Protein 3ZM6 (pdb70)

InterPro domains:
  IPR000713 Mur ligase, N-terminal catalytic domain [PF01225] (32-72)
  IPR004101 Mur ligase, C-terminal [PF02875] (308-440)
  IPR005863 UDP-N-acetylmuramoyl-tripeptide--D-alanyl-D-alanine ligase [MF_02019] (3-453)
  IPR005863 UDP-N-acetylmuramoyl-tripeptide--D-alanyl-D-alanine ligase [TIGR01143] (31-452)
  IPR013221 Mur ligase, central [PF08245] (105-284)
  IPR035911 MurE/MurF, N-terminal [SSF63418] (3-96)
  IPR036565 Mur-like, catalytic domain superfamily [G3DSA:3.40.1190.10] (81-302)
  IPR036565 Mur-like, catalytic domain superfamil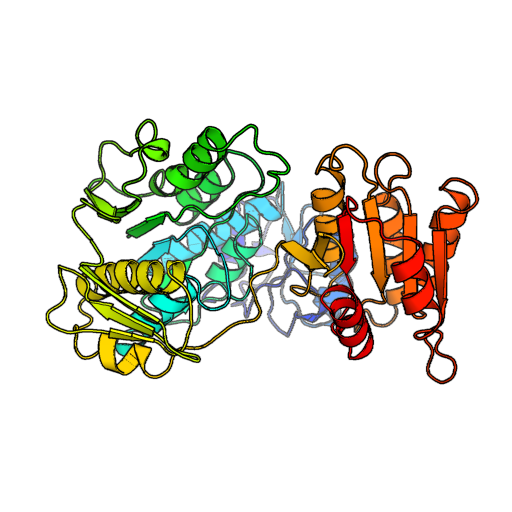y [SSF53623] (101-301)
  IPR036615 Mur ligase, C-terminal domain superfamily [G3DSA:3.90.190.20] (304-457)
  IPR036615 Mur ligase, C-terminal domain superfamily [SSF53244] (306-452)
  IPR051046 MurCDEF Family: Cell Wall and Coenzyme F430 Synthesis [PTHR43024] (2-455)

CATH classification: 3.40.1390.10 (+2 more: 3.40.1190.10, 3.90.190.20)

Foldseek 3Di:
DAAWDVRLLVQLVFPDDQVVDDGDGADFEDCDLVPAAARYEHQFDPFLHTSVVCVVSNVVRHYQEYEDCDDDPPHHYGHHVHRLVSLLSVLLVLCVVLVAAEEEEEDAFWFCFLLQLLQLLLVLPFQEFEQDFPLAFSRSQSNRSRPRPPRGRYYYGYHYDLEQCRLLSVLLSNQHLEYEYDDYDCVDPQHDDDPLSVLLRRLSNCVSYDFAGEYEDEPPCSNVVRHDDRYHYFYEYVPGPWYWPDKDFDDQWIWTDIPPAPDIAIARHGDPVVVVSLRVSVVVSVVVVRDSVSSRVSRVDGGTDHTNFDWDAFPLQEIEGEDAPDQDLRVVLVVLQRLQSTAADVPEAEEEEEEFRDDPPPCRLVSLLSSLVSDDLVRHQAYEYEEDSNVVNLVVCCVVHDPPRYYYFYDDPPDGVLVVVLVVCVVRDHNRYYYYYGHHDDPSSVVSVVNRND

Nearest PDB structures (foldseek):
  3zm6-assembly1_A  TM=1.002E+00  e=3.110E-99  Streptococcus pneumoniae R6
  4qf5-assembly2_B  TM=6.501E-01  e=3.195E-35  Acinetobacter baumannii AB307-0294
  4qdi-assembly1_A  TM=6.405E-01  e=1.868E-35  Acinetobacter baumannii AB307-0294
  4ziy-assembly1_A  TM=6.492E-01  e=1.842E-33  Acinetobacter baumannii AB5075
  1gg4-assembly2_B  TM=6.202E-01  e=3.855E-32  Escherichia coli

Structure (mmCIF, N/CA/C/O backbone):
data_3ZM6
#
_entry.id   3ZM6
#
_cell.length_a   116.156
_cell.length_b   116.156
_cell.length_c   160.294
_cell.angle_alpha   90.00
_cell.angle_beta   90.00
_cell.angle_gamma   120.00
#
_symmetry.space_group_name_H-M   'P 61 2 2'
#
loop_
_entity.id
_entity.type
_entity.pdbx_description
1 polymer 'UDP-N-ACETYLMURAMOYL-TRIPEPTIDE--D-ALANYL-D-ALANINE LIGASE'
2 non-polymer N-(6-(4-(2h-tetrazol-5-yl)benzyl)-3-cyano-4,5,6,7-tetrahydrothieno[2,3-c]pyridin-2-yl)-2,4-dichloro-5-(morpholinosulfonyl)benzamide
3 water water
#
loop_
_atom_site.group_PDB
_atom_site.id
_atom_site.type_symbol
_atom_site.label_atom_id
_atom_site.label_alt_id
_atom_site.label_comp_id
_atom_site.label_asym_id
_atom_site.label_entity_id
_atom_site.label_seq_id
_atom_site.pdbx_PDB_ins_code
_atom_site.Cartn_x
_atom_site.Cartn_y
_atom_site.Cartn_z
_atom_site.occupancy
_atom_site.B_iso_or_equiv
_atom_site.auth_seq_id
_atom_site.auth_comp_id
_atom_site.auth_asym_id
_atom_site.auth_atom_id
_atom_site.pdbx_PDB_model_num
ATOM 1 N N . MET A 1 1 ? 15.438 25.523 11.819 1.00 28.15 1 MET A N 1
ATOM 2 C CA . MET A 1 1 ? 14.925 25.797 10.456 1.00 28.61 1 MET A CA 1
ATOM 3 C C . MET A 1 1 ? 14.096 24.602 10.024 1.00 30.08 1 MET A C 1
ATOM 4 O O . MET A 1 1 ? 14.619 23.626 9.503 1.00 32.74 1 MET A O 1
ATOM 9 N N . LYS A 1 2 ? 12.796 24.690 10.244 1.00 31.26 2 LYS A N 1
ATOM 10 C CA . LYS A 1 2 ? 11.919 23.594 9.970 1.00 32.61 2 LYS A CA 1
ATOM 11 C C . LYS A 1 2 ? 11.610 23.584 8.470 1.00 30.56 2 LYS A C 1
ATOM 12 O O . LYS A 1 2 ? 10.631 24.188 8.027 1.00 31.60 2 LYS A O 1
ATOM 18 N N . LEU A 1 3 ? 12.440 22.892 7.699 1.00 28.21 3 LEU A N 1
ATOM 19 C CA . LEU A 1 3 ? 12.296 22.818 6.249 1.00 27.36 3 LEU A CA 1
ATOM 20 C C . LEU A 1 3 ? 12.880 21.513 5.661 1.00 27.90 3 LEU A C 1
ATOM 21 O O . LEU A 1 3 ? 13.952 21.063 6.080 1.00 27.17 3 LEU A O 1
ATOM 26 N N . THR A 1 4 ? 12.197 20.952 4.664 1.00 28.21 4 THR A N 1
ATOM 27 C CA . THR A 1 4 ? 12.683 19.778 3.960 1.00 29.47 4 THR A CA 1
ATOM 28 C C . THR A 1 4 ? 12.922 20.143 2.502 1.00 29.27 4 THR A C 1
ATOM 29 O O . THR A 1 4 ? 12.460 21.193 2.018 1.00 27.53 4 THR A O 1
ATOM 33 N N . ILE A 1 5 ? 13.661 19.284 1.797 1.00 29.98 5 ILE A N 1
ATOM 34 C CA . ILE A 1 5 ? 14.006 19.534 0.391 1.00 29.78 5 ILE A CA 1
ATOM 35 C C . ILE A 1 5 ? 12.775 19.774 -0.511 1.00 30.15 5 ILE A C 1
ATOM 36 O O . ILE A 1 5 ? 12.683 20.808 -1.196 1.00 29.92 5 ILE A O 1
ATOM 41 N N . HIS A 1 6 ? 11.837 18.839 -0.502 1.00 32.13 6 HIS A N 1
ATOM 42 C CA . HIS A 1 6 ? 10.664 18.933 -1.372 1.00 33.26 6 HIS A CA 1
ATOM 43 C C . HIS A 1 6 ? 9.886 20.164 -1.032 1.00 31.77 6 HIS A C 1
ATOM 44 O O . HIS A 1 6 ? 9.293 20.797 -1.921 1.00 32.38 6 HIS A O 1
ATOM 51 N N . GLU A 1 7 ? 9.875 20.514 0.256 1.00 30.59 7 GLU A N 1
ATOM 52 C CA . GLU A 1 7 ? 9.110 21.687 0.734 1.00 30.11 7 GLU A CA 1
ATOM 53 C C . GLU A 1 7 ? 9.684 22.980 0.123 1.00 28.20 7 GLU A C 1
ATOM 54 O O . GLU A 1 7 ? 8.952 23.805 -0.433 1.00 28.16 7 GLU A O 1
ATOM 60 N N . ILE A 1 8 ? 11.002 23.129 0.167 1.00 28.17 8 ILE A N 1
ATOM 61 C CA . ILE A 1 8 ? 11.640 24.294 -0.448 1.00 27.39 8 ILE A CA 1
ATOM 62 C C . ILE A 1 8 ? 11.351 24.336 -1.947 1.00 29.35 8 ILE A C 1
ATOM 63 O O . ILE A 1 8 ? 11.060 25.408 -2.503 1.00 29.89 8 ILE A O 1
ATOM 68 N N . ALA A 1 9 ? 11.426 23.174 -2.599 1.00 30.24 9 ALA A N 1
ATOM 69 C CA . ALA A 1 9 ? 11.288 23.105 -4.041 1.00 31.45 9 ALA A CA 1
ATOM 70 C C . ALA A 1 9 ? 9.890 23.586 -4.445 1.00 33.57 9 ALA A C 1
ATOM 71 O O . ALA A 1 9 ? 9.746 24.374 -5.393 1.00 32.11 9 ALA A O 1
ATOM 73 N N . GLN A 1 10 ? 8.879 23.072 -3.728 1.00 34.70 10 GLN A N 1
ATOM 74 C CA . GLN A 1 10 ? 7.490 23.506 -3.822 1.00 37.41 10 GLN A CA 1
ATOM 75 C C . GLN A 1 10 ? 7.440 25.016 -3.746 1.00 34.11 10 GLN A C 1
ATOM 76 O O . GLN A 1 10 ? 6.937 25.692 -4.648 1.00 32.59 10 GLN A O 1
ATOM 82 N N . VAL A 1 11 ? 7.952 25.523 -2.621 1.00 31.45 11 VAL A N 1
ATOM 83 C CA . VAL A 1 11 ? 7.894 26.941 -2.292 1.00 29.95 11 VAL A CA 1
ATOM 84 C C . VAL A 1 11 ? 8.576 27.820 -3.340 1.00 29.96 11 VAL A C 1
ATOM 85 O O . VAL A 1 11 ? 8.040 28.881 -3.702 1.00 29.54 11 VAL A O 1
ATOM 89 N N . VAL A 1 12 ? 9.733 27.382 -3.849 1.00 28.53 12 VAL A N 1
ATOM 90 C CA . VAL A 1 12 ? 10.523 28.250 -4.744 1.00 28.86 12 VAL A CA 1
ATOM 91 C C . VAL A 1 12 ? 10.247 27.993 -6.247 1.00 32.44 12 VAL A C 1
ATOM 92 O O . VAL A 1 12 ? 10.844 28.650 -7.113 1.00 34.81 12 VAL A O 1
ATOM 96 N N . GLY A 1 13 ? 9.327 27.068 -6.548 1.00 34.30 13 GLY A N 1
ATOM 97 C CA . GLY A 1 13 ? 8.923 26.758 -7.924 1.00 36.14 13 GLY A CA 1
ATOM 98 C C . GLY A 1 13 ? 10.009 26.007 -8.671 1.00 36.64 13 GLY A C 1
ATOM 99 O O . GLY A 1 13 ? 10.343 26.353 -9.812 1.00 37.05 13 GLY A O 1
ATOM 100 N N . ALA A 1 14 ? 10.592 25.006 -8.014 1.00 35.69 14 ALA A N 1
ATOM 101 C CA . ALA A 1 14 ? 11.680 24.230 -8.595 1.00 36.30 14 ALA A CA 1
ATOM 102 C C . ALA A 1 14 ? 11.340 23.857 -10.050 1.00 38.94 14 ALA A C 1
ATOM 103 O O . ALA A 1 14 ? 10.201 23.490 -10.343 1.00 39.66 14 ALA A O 1
ATOM 105 N N . LYS A 1 15 ? 12.315 23.970 -10.960 1.00 38.86 15 LYS A N 1
ATOM 106 C CA . LYS A 1 15 ? 12.076 23.702 -12.398 1.00 40.93 15 LYS A CA 1
ATOM 107 C C . LYS A 1 15 ? 12.554 22.309 -12.792 1.00 41.25 15 LYS A C 1
ATOM 108 O O . LYS A 1 15 ? 12.245 21.817 -13.886 1.00 41.46 15 LYS A O 1
ATOM 114 N N . ASN A 1 16 ? 13.315 21.689 -11.891 1.00 38.88 16 ASN A N 1
ATOM 115 C CA . ASN A 1 16 ? 13.713 20.291 -12.012 1.00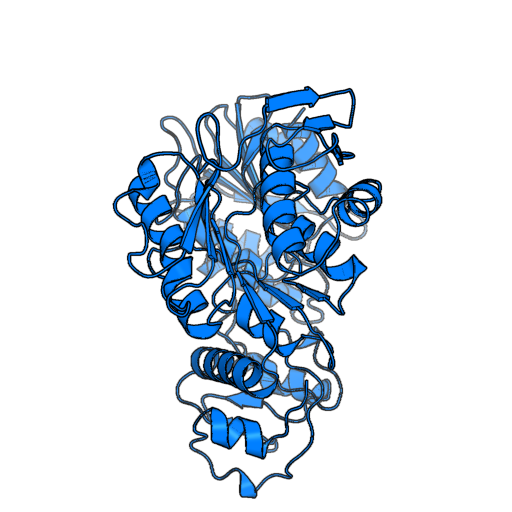 40.00 16 ASN A CA 1
ATOM 116 C C . ASN A 1 16 ? 12.723 19.384 -11.273 1.00 40.37 16 ASN A C 1
ATOM 117 O O . ASN A 1 16 ? 11.900 19.862 -10.498 1.00 39.51 16 ASN A O 1
ATOM 122 N N . ASP A 1 17 ? 12.803 18.085 -11.534 1.00 42.84 17 ASP A N 1
ATOM 123 C CA . ASP A 1 17 ? 11.974 17.077 -10.858 1.00 43.98 17 ASP A CA 1
ATOM 124 C C . ASP A 1 17 ? 12.613 16.720 -9.509 1.00 42.38 17 ASP A C 1
ATOM 125 O O . ASP A 1 17 ? 13.592 15.965 -9.439 1.00 42.14 17 ASP A O 1
ATOM 130 N N . ILE A 1 18 ? 12.060 17.269 -8.436 1.00 39.96 18 ILE A N 1
ATOM 131 C CA . ILE A 1 18 ? 12.665 17.080 -7.131 1.00 39.37 18 ILE A CA 1
ATOM 132 C C . ILE A 1 18 ? 12.463 15.680 -6.553 1.00 41.40 18 ILE A C 1
ATOM 133 O O . ILE A 1 18 ? 13.182 15.278 -5.623 1.00 41.61 18 ILE A O 1
ATOM 138 N N . SER A 1 19 ? 11.499 14.940 -7.086 1.00 43.42 19 SER A N 1
ATOM 139 C CA . SER A 1 19 ? 11.187 13.638 -6.513 1.00 46.35 19 SER A CA 1
ATOM 140 C C . SER A 1 19 ? 12.335 12.648 -6.715 1.00 48.96 19 SER A C 1
ATOM 141 O O . SER A 1 19 ? 12.400 11.624 -6.044 1.00 50.24 19 SER A O 1
ATOM 144 N N . ILE A 1 20 ? 13.250 12.981 -7.627 1.00 50.42 20 ILE A N 1
ATOM 145 C CA . ILE A 1 20 ? 14.526 12.261 -7.799 1.00 52.11 20 ILE A CA 1
ATOM 146 C C . ILE A 1 20 ? 15.293 12.173 -6.466 1.00 51.36 20 ILE A C 1
ATOM 147 O O . ILE A 1 20 ? 15.977 11.180 -6.203 1.00 54.35 20 ILE A O 1
ATOM 152 N N . PHE A 1 21 ? 15.144 13.192 -5.620 1.00 46.27 21 PHE A N 1
ATOM 153 C CA . PHE A 1 21 ? 15.917 13.289 -4.378 1.00 45.71 21 PHE A CA 1
ATOM 154 C C . PHE A 1 21 ? 15.082 13.032 -3.126 1.00 45.14 21 PHE A C 1
ATOM 155 O O . PHE A 1 21 ? 13.877 13.280 -3.117 1.00 45.07 21 PHE A O 1
ATOM 163 N N . GLU A 1 22 ? 15.730 12.529 -2.077 1.00 46.52 22 GLU A N 1
ATOM 164 C CA . GLU A 1 22 ? 15.074 12.303 -0.787 1.00 48.66 22 GLU A CA 1
ATOM 165 C C . GLU A 1 22 ? 14.598 13.620 -0.176 1.00 46.41 22 GLU A C 1
ATOM 166 O O . GLU A 1 22 ? 15.240 14.660 -0.349 1.00 44.10 22 GLU A O 1
ATOM 172 N N . ASP A 1 23 ? 13.489 13.568 0.555 1.00 45.46 23 ASP A N 1
ATOM 173 C CA . ASP A 1 23 ? 12.900 14.757 1.148 1.00 44.53 23 ASP A CA 1
ATOM 174 C C . ASP A 1 23 ? 13.492 15.074 2.535 1.00 44.38 23 ASP A C 1
ATOM 175 O O . ASP A 1 23 ? 12.793 15.118 3.537 1.00 46.64 23 ASP A O 1
ATOM 180 N N . THR A 1 24 ? 14.792 15.304 2.572 1.00 43.75 24 THR A N 1
ATOM 181 C CA . THR A 1 24 ? 15.532 15.444 3.809 1.00 45.31 24 THR A CA 1
ATOM 182 C C . THR A 1 24 ? 15.184 16.725 4.551 1.00 42.67 24 THR A C 1
ATOM 183 O O . THR A 1 24 ? 15.099 17.793 3.947 1.00 40.67 24 THR A O 1
ATOM 187 N N . GLN A 1 25 ? 14.994 16.591 5.862 1.00 43.03 25 GLN A N 1
ATOM 188 C CA . GLN A 1 25 ? 14.838 17.712 6.779 1.00 41.19 25 GLN A CA 1
ATOM 189 C C . GLN A 1 25 ? 16.188 18.414 6.849 1.00 39.75 25 GLN A C 1
ATOM 190 O O . GLN A 1 25 ? 17.215 17.781 7.117 1.00 39.88 25 GLN A O 1
ATOM 196 N N . LEU A 1 26 ? 16.175 19.713 6.591 1.00 34.62 26 LEU A N 1
ATOM 197 C CA . LEU A 1 26 ? 17.411 20.491 6.452 1.00 32.97 26 LEU A CA 1
ATOM 198 C C . LEU A 1 26 ? 17.852 21.101 7.757 1.00 32.61 26 LEU A C 1
ATOM 199 O O . LEU A 1 26 ? 17.051 21.220 8.694 1.00 34.00 26 LEU A O 1
ATOM 204 N N . GLU A 1 27 ? 19.124 21.486 7.814 1.00 30.61 27 GLU A N 1
ATOM 205 C CA . GLU A 1 27 ? 19.733 21.953 9.053 1.00 32.51 27 GLU A CA 1
ATOM 206 C C . GLU A 1 27 ? 19.755 23.503 9.072 1.00 30.56 27 GLU A C 1
ATOM 207 O O . GLU A 1 27 ? 18.924 24.130 9.730 1.00 30.70 27 GLU A O 1
ATOM 213 N N . LYS A 1 28 ? 20.681 24.127 8.347 1.00 27.92 28 LYS A N 1
ATOM 214 C CA . LYS A 1 28 ? 20.644 25.567 8.221 1.00 26.72 28 LYS A CA 1
ATOM 215 C C . LYS A 1 28 ? 20.972 25.956 6.801 1.00 25.95 28 LYS A C 1
ATOM 216 O O . LYS A 1 28 ? 21.328 25.085 5.967 1.00 26.32 28 LYS A O 1
ATOM 222 N N . ALA A 1 29 ? 20.752 27.235 6.474 1.00 23.83 29 ALA A N 1
ATOM 223 C CA . ALA A 1 29 ? 21.019 27.697 5.116 1.00 21.56 29 ALA A CA 1
ATOM 224 C C . ALA A 1 29 ? 22.191 28.693 5.108 1.00 20.90 29 ALA A C 1
ATOM 225 O O . ALA A 1 29 ? 22.229 29.604 5.932 1.00 20.60 29 ALA A O 1
ATOM 227 N N . GLU A 1 30 ? 23.122 28.551 4.159 1.00 21.14 30 GLU A N 1
ATOM 228 C CA . GLU A 1 30 ? 24.334 29.383 4.168 1.00 20.03 30 GLU A CA 1
ATOM 229 C C . GLU A 1 30 ? 24.708 29.781 2.749 1.00 20.50 30 GLU A C 1
ATOM 230 O O . GLU A 1 30 ? 24.551 28.947 1.825 1.00 20.31 30 GLU A O 1
ATOM 236 N N . PHE A 1 31 ? 25.184 31.033 2.572 1.00 18.79 31 PHE A N 1
ATOM 237 C CA . PHE A 1 31 ? 25.706 31.459 1.254 1.00 18.83 31 PHE A CA 1
ATOM 238 C C . PHE A 1 31 ? 27.235 31.476 1.207 1.00 18.77 31 PHE A C 1
ATOM 239 O O . PHE A 1 31 ? 27.818 31.639 0.116 1.00 18.57 31 PHE A O 1
ATOM 247 N N . ASP A 1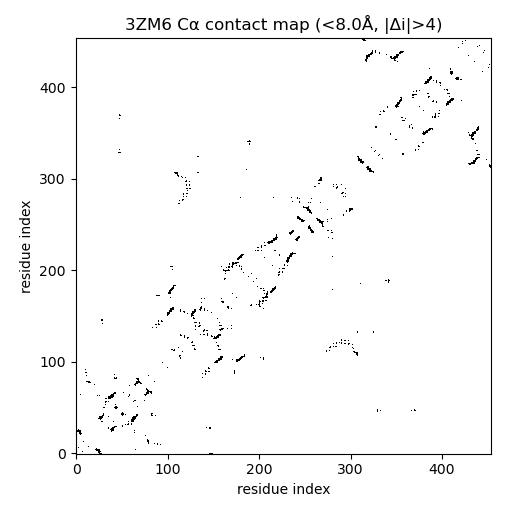 32 ? 27.839 31.342 2.388 1.00 18.32 32 ASP A N 1
ATOM 248 C CA . ASP A 1 32 ? 29.276 31.282 2.648 1.00 19.95 32 ASP A CA 1
ATOM 249 C C . ASP A 1 32 ? 29.611 29.809 2.906 1.00 21.32 32 ASP A C 1
ATOM 250 O O . ASP A 1 32 ? 29.188 29.230 3.938 1.00 19.87 32 ASP A O 1
ATOM 255 N N . SER A 1 33 ? 30.328 29.173 1.977 1.00 21.67 33 SER A N 1
ATOM 256 C CA . SER A 1 33 ? 30.501 27.735 2.094 1.00 22.97 33 SER A CA 1
ATOM 257 C C . SER A 1 33 ? 31.299 27.351 3.353 1.00 24.03 33 SER A C 1
ATOM 258 O O . SER A 1 33 ? 31.210 26.225 3.818 1.00 24.57 33 SER A O 1
ATOM 261 N N . ARG A 1 34 ? 32.092 28.267 3.890 1.00 24.07 34 ARG A N 1
ATOM 262 C CA . ARG A 1 34 ? 32.836 27.959 5.107 1.00 26.51 34 ARG A CA 1
ATOM 263 C C . ARG A 1 34 ? 31.898 27.620 6.253 1.00 26.32 34 ARG A C 1
ATOM 264 O O . ARG A 1 34 ? 32.310 27.003 7.230 1.00 27.22 34 ARG A O 1
ATOM 272 N N . LEU A 1 35 ? 30.648 28.067 6.153 1.00 25.84 35 LEU A N 1
ATOM 273 C CA . LEU A 1 35 ? 29.669 27.875 7.244 1.00 25.77 35 LEU A CA 1
ATOM 274 C C . LEU A 1 35 ? 28.785 26.640 7.053 1.00 25.50 35 LEU A C 1
ATOM 275 O O . LEU A 1 35 ? 28.059 26.239 7.958 1.00 24.88 35 LEU A O 1
ATOM 280 N N . ILE A 1 36 ? 28.847 26.039 5.874 1.00 24.07 36 ILE A N 1
ATOM 281 C CA . ILE A 1 36 ? 28.100 24.807 5.619 1.00 24.57 36 ILE A CA 1
ATOM 282 C C . ILE A 1 36 ? 28.529 23.692 6.550 1.00 25.73 36 ILE A C 1
ATOM 283 O O . ILE A 1 36 ? 29.725 23.492 6.787 1.00 26.92 36 ILE A O 1
ATOM 288 N N . GLY A 1 37 ? 27.540 23.014 7.113 1.00 25.54 37 GLY A N 1
ATOM 289 C CA . GLY A 1 37 ? 27.740 21.804 7.916 1.00 28.75 37 GLY A CA 1
ATOM 290 C C . GLY A 1 37 ? 26.850 20.714 7.330 1.00 29.55 37 GLY A C 1
ATOM 291 O O . GLY A 1 37 ? 26.040 21.000 6.427 1.00 28.61 37 GLY A O 1
ATOM 292 N N . THR A 1 38 ? 26.986 19.476 7.816 1.00 31.25 38 THR A N 1
ATOM 293 C CA . THR A 1 38 ? 26.099 18.353 7.425 1.00 32.61 38 THR A CA 1
ATOM 294 C C . THR A 1 38 ? 24.606 18.705 7.414 1.00 31.69 38 THR A C 1
ATOM 295 O O . THR A 1 38 ? 24.098 19.265 8.402 1.00 29.76 38 THR A O 1
ATOM 299 N N . GLY A 1 39 ? 23.905 18.336 6.337 1.00 30.61 39 GLY A N 1
ATOM 300 C CA . GLY A 1 39 ? 22.469 18.609 6.240 1.00 30.30 39 GLY A CA 1
ATOM 301 C C . GLY A 1 39 ? 22.047 20.033 5.862 1.00 29.70 39 GLY A C 1
ATOM 302 O O . GLY A 1 39 ? 20.845 20.352 5.887 1.00 29.28 39 GLY A O 1
ATOM 303 N N . ASP A 1 40 ? 23.000 20.892 5.480 1.00 28.30 40 ASP A N 1
ATOM 304 C CA . ASP A 1 40 ? 22.662 22.264 5.117 1.00 25.60 40 ASP A CA 1
ATOM 305 C C . ASP A 1 40 ? 22.097 22.487 3.703 1.00 24.74 40 ASP A C 1
ATOM 306 O O . ASP A 1 40 ? 22.222 21.645 2.788 1.00 25.32 40 ASP A O 1
ATOM 311 N N . LEU A 1 41 ? 21.416 23.627 3.576 1.00 24.26 41 LEU A N 1
ATOM 312 C CA . LEU A 1 41 ? 21.053 24.218 2.302 1.00 23.21 41 LEU A CA 1
ATOM 313 C C . LEU A 1 41 ? 22.130 25.234 1.915 1.00 22.38 41 LEU A C 1
ATOM 314 O O . LEU A 1 41 ? 22.401 26.196 2.666 1.00 21.19 41 LEU A O 1
ATOM 319 N N . PHE A 1 42 ? 22.749 25.017 0.755 1.00 21.96 42 PHE A N 1
ATOM 320 C CA . PHE A 1 42 ? 23.636 26.017 0.177 1.00 21.15 42 PHE A CA 1
ATOM 321 C C . PHE A 1 42 ? 22.867 26.971 -0.712 1.00 20.54 42 PHE A C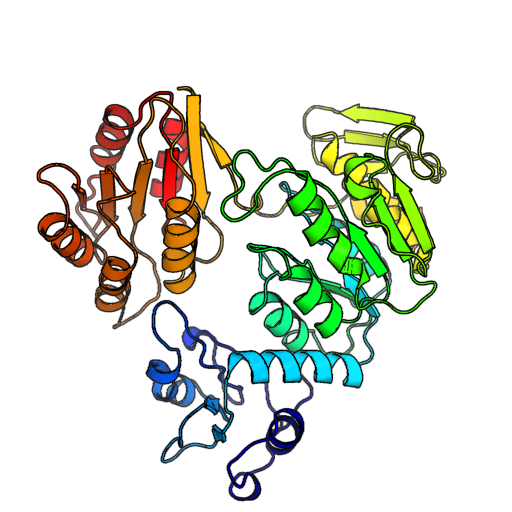 1
ATOM 322 O O . PHE A 1 42 ? 22.018 26.575 -1.483 1.00 20.72 42 PHE A O 1
ATOM 330 N N . VAL A 1 43 ? 23.203 28.238 -0.597 1.00 19.54 43 VAL A N 1
ATOM 331 C CA . VAL A 1 43 ? 22.528 29.304 -1.301 1.00 19.59 43 VAL A CA 1
ATOM 332 C C . VAL A 1 43 ? 23.589 30.109 -2.070 1.00 18.97 43 VAL A C 1
ATOM 333 O O . VAL A 1 43 ? 24.221 31.002 -1.505 1.00 17.42 43 VAL A O 1
ATOM 337 N N . PRO A 1 44 ? 23.806 29.754 -3.352 1.00 20.34 44 PRO A N 1
ATOM 338 C CA . PRO A 1 44 ? 24.864 30.397 -4.076 1.00 20.78 44 PRO A CA 1
ATOM 339 C C . PRO A 1 44 ? 24.420 31.747 -4.632 1.00 21.56 44 PRO A C 1
ATOM 340 O O . PRO A 1 44 ? 23.555 31.777 -5.503 1.00 21.50 44 PRO A O 1
ATOM 344 N N . LEU A 1 45 ? 25.023 32.844 -4.136 1.00 21.14 45 LEU A N 1
ATOM 345 C CA . LEU A 1 45 ? 24.587 34.179 -4.482 1.00 22.77 45 LEU A CA 1
ATOM 346 C C . LEU A 1 45 ? 25.636 34.897 -5.334 1.00 24.41 45 LEU A C 1
ATOM 347 O O . LEU A 1 45 ? 26.773 34.412 -5.455 1.00 24.29 45 LEU A O 1
ATOM 352 N N . LYS A 1 46 ? 25.270 36.033 -5.933 1.00 25.51 46 LYS A N 1
ATOM 353 C CA . LYS A 1 46 ? 26.275 36.798 -6.700 1.00 27.91 46 LYS A CA 1
ATOM 354 C C . LYS A 1 46 ? 27.111 37.608 -5.721 1.00 27.07 46 LYS A C 1
ATOM 355 O O . LYS A 1 46 ? 26.731 38.704 -5.373 1.00 27.73 46 LYS A O 1
ATOM 361 N N . GLY A 1 47 ? 28.236 37.073 -5.266 1.00 26.26 47 GLY A N 1
ATOM 362 C CA . GLY A 1 47 ? 29.091 37.815 -4.309 1.00 26.10 47 GLY A CA 1
ATOM 363 C C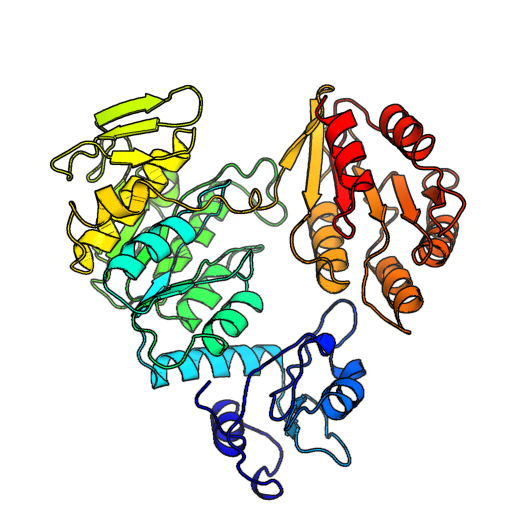 . GLY A 1 47 ? 30.292 38.384 -5.047 1.00 27.46 47 GLY A C 1
ATOM 364 O O . GLY A 1 47 ? 30.199 38.756 -6.205 1.00 29.68 47 GLY A O 1
ATOM 365 N N . ALA A 1 48 ? 31.445 38.458 -4.392 1.00 27.94 48 ALA A N 1
ATOM 366 C C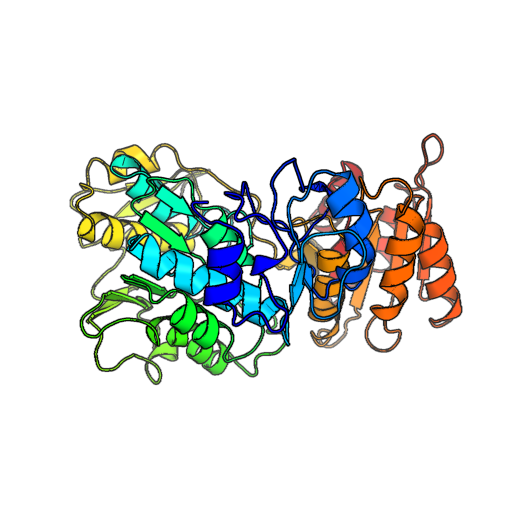A . ALA A 1 48 ? 32.680 38.803 -5.130 1.00 28.65 48 ALA A CA 1
ATOM 367 C C . ALA A 1 48 ? 32.929 37.783 -6.261 1.00 30.06 48 ALA A C 1
ATOM 368 O O . ALA A 1 48 ? 33.357 38.159 -7.351 1.00 31.69 48 ALA A O 1
ATOM 370 N N . ARG A 1 49 ? 32.683 36.498 -5.987 1.00 28.90 49 ARG A N 1
ATOM 371 C CA . ARG A 1 49 ? 32.465 35.500 -7.027 1.00 30.21 49 ARG A CA 1
ATOM 372 C C . ARG A 1 49 ? 31.027 35.003 -6.946 1.00 28.91 49 ARG A C 1
ATOM 373 O O . ARG A 1 49 ? 30.389 35.020 -5.895 1.00 26.95 49 ARG A O 1
ATOM 381 N N . ASP A 1 50 ? 30.525 34.520 -8.060 1.00 31.19 50 ASP A N 1
ATOM 382 C CA . ASP A 1 50 ? 29.233 33.845 -8.036 1.00 31.70 50 ASP A CA 1
ATOM 383 C C . ASP A 1 50 ? 29.308 32.591 -7.166 1.00 29.37 50 ASP A C 1
ATOM 384 O O . ASP A 1 50 ? 30.170 31.745 -7.406 1.00 29.95 50 ASP A O 1
ATOM 389 N N . GLY A 1 51 ? 28.409 32.450 -6.172 1.00 25.70 51 GLY A N 1
ATOM 390 C CA . GLY A 1 51 ? 28.464 31.280 -5.284 1.00 24.91 51 GLY A CA 1
ATOM 391 C C . GLY A 1 51 ? 28.364 29.916 -6.001 1.00 26.31 51 GLY A C 1
ATOM 392 O O . GLY A 1 51 ? 28.688 28.861 -5.419 1.00 23.72 51 GLY A O 1
ATOM 393 N N . HIS A 1 52 ? 27.898 29.929 -7.255 1.00 26.20 52 HIS A N 1
ATOM 394 C CA . HIS A 1 52 ? 27.862 28.704 -8.034 1.00 28.98 52 HIS A CA 1
ATOM 395 C C . HIS A 1 52 ? 29.253 28.106 -8.115 1.00 29.64 52 HIS A C 1
ATOM 396 O O . HIS A 1 52 ? 29.387 26.900 -8.143 1.00 29.13 52 HIS A O 1
ATOM 403 N N . ASP A 1 53 ? 30.296 28.936 -8.069 1.00 30.05 53 ASP A N 1
ATOM 404 C CA . ASP A 1 53 ? 31.657 28.399 -8.113 1.00 33.41 53 ASP A CA 1
ATOM 405 C C . ASP A 1 53 ? 31.958 27.544 -6.880 1.00 33.59 53 ASP A C 1
ATOM 406 O O . ASP A 1 53 ? 32.913 26.778 -6.899 1.00 36.52 53 ASP A O 1
ATOM 411 N N . PHE A 1 54 ? 31.173 27.671 -5.811 1.00 30.69 54 PHE A N 1
ATOM 412 C CA . PHE A 1 54 ? 31.555 27.032 -4.534 1.00 30.68 54 PHE A CA 1
ATOM 413 C C . PHE A 1 54 ? 30.618 25.910 -4.129 1.00 30.09 54 PHE A C 1
ATOM 414 O O . PHE A 1 54 ? 30.652 25.406 -2.982 1.00 28.94 54 PHE A O 1
ATOM 422 N N . ILE A 1 55 ? 29.783 25.503 -5.084 1.00 30.68 55 ILE A N 1
ATOM 423 C CA . ILE A 1 55 ? 28.855 24.403 -4.853 1.00 30.64 55 ILE A CA 1
ATOM 424 C C . ILE A 1 55 ? 29.545 23.082 -4.455 1.00 32.01 55 ILE A C 1
ATOM 425 O O . ILE A 1 55 ? 29.146 22.434 -3.496 1.00 31.37 55 ILE A O 1
ATOM 430 N N . GLU A 1 56 ? 30.599 22.696 -5.164 1.00 33.46 56 GLU A N 1
ATOM 431 C CA . GLU A 1 56 ? 31.324 21.490 -4.796 1.00 33.99 56 GLU A CA 1
ATOM 432 C C . GLU A 1 56 ? 31.911 21.583 -3.379 1.00 32.66 56 GLU A C 1
ATOM 433 O O . GLU A 1 56 ? 31.814 20.645 -2.585 1.00 32.90 56 GLU A O 1
ATOM 439 N N . THR A 1 57 ? 32.519 22.711 -3.051 1.00 31.35 57 THR A N 1
ATOM 440 C CA . THR A 1 57 ? 33.021 22.927 -1.687 1.00 32.04 57 THR A CA 1
ATOM 441 C C . THR A 1 57 ? 31.902 22.795 -0.629 1.00 31.03 57 THR A C 1
ATOM 442 O O . THR A 1 57 ? 32.092 22.196 0.444 1.00 33.68 57 THR A O 1
ATOM 446 N N . ALA A 1 58 ? 30.728 23.317 -0.961 1.00 29.41 58 ALA A N 1
ATOM 447 C CA . ALA A 1 58 ? 29.576 23.242 -0.056 1.00 27.89 58 ALA A CA 1
ATOM 448 C C . ALA A 1 58 ? 29.238 21.785 0.244 1.00 29.59 58 ALA A C 1
ATOM 449 O O . ALA A 1 58 ? 29.123 21.376 1.407 1.00 30.11 58 ALA A O 1
ATOM 451 N N . PHE A 1 59 ? 29.174 20.973 -0.803 1.00 31.92 59 PHE A N 1
ATOM 452 C CA . PHE A 1 59 ? 28.913 19.553 -0.615 1.00 32.99 59 PHE A CA 1
ATOM 453 C C . PHE A 1 59 ? 30.046 18.845 0.095 1.00 34.63 59 PHE A C 1
ATOM 454 O O . PHE A 1 59 ? 29.804 18.047 0.978 1.00 34.32 59 PHE A O 1
ATOM 462 N N . GLU A 1 60 ? 31.294 19.165 -0.250 1.00 35.27 60 GLU A N 1
ATOM 463 C CA . GLU A 1 60 ? 32.416 18.600 0.519 1.00 36.07 60 GLU A CA 1
ATOM 464 C C . GLU A 1 60 ? 32.217 18.908 2.001 1.00 35.84 60 GLU A C 1
ATOM 465 O O . GLU A 1 60 ? 32.563 18.099 2.841 1.00 38.74 60 GLU A O 1
ATOM 471 N N . ASN A 1 61 ? 31.676 20.084 2.311 1.00 33.54 61 ASN A N 1
ATOM 472 C CA . ASN A 1 61 ? 31.461 20.497 3.713 1.00 32.56 61 ASN A CA 1
ATOM 473 C C . ASN A 1 61 ? 30.206 19.943 4.369 1.00 32.71 61 ASN A C 1
ATOM 474 O O . ASN A 1 61 ? 29.976 20.170 5.558 1.00 33.62 61 ASN A O 1
ATOM 479 N N . GLY A 1 62 ? 29.419 19.198 3.603 1.00 33.50 62 GLY A N 1
ATOM 480 C CA . GLY A 1 62 ? 28.318 18.434 4.187 1.00 34.17 62 GLY A CA 1
ATOM 481 C C . GLY A 1 62 ? 26.946 18.886 3.735 1.00 33.44 62 GLY A C 1
ATOM 482 O O . GLY A 1 62 ? 25.947 18.301 4.163 1.00 35.01 62 GLY A O 1
ATOM 483 N N . ALA A 1 63 ? 26.871 19.894 2.852 1.00 30.54 63 ALA A N 1
ATOM 484 C CA . ALA A 1 63 ? 25.560 20.319 2.340 1.00 29.06 63 ALA A CA 1
ATOM 485 C C . ALA A 1 63 ? 24.686 19.135 1.897 1.00 29.96 63 ALA A C 1
ATOM 486 O O . ALA A 1 63 ? 25.190 18.164 1.318 1.00 31.68 63 ALA A O 1
ATOM 488 N N . ALA A 1 64 ? 23.389 19.201 2.192 1.00 28.48 64 ALA A N 1
ATOM 489 C CA . ALA A 1 64 ? 22.445 18.175 1.726 1.00 30.19 64 ALA A CA 1
ATOM 490 C C . ALA A 1 64 ? 21.867 18.553 0.369 1.00 29.65 64 ALA A C 1
ATOM 491 O O . ALA A 1 64 ? 21.504 17.673 -0.433 1.00 32.09 64 ALA A O 1
ATOM 493 N N . VAL A 1 65 ? 21.808 19.842 0.088 1.00 27.17 65 VAL A N 1
ATOM 494 C CA . VAL A 1 65 ? 21.188 20.295 -1.156 1.00 26.89 65 VAL A CA 1
ATOM 495 C C . VAL A 1 65 ? 21.633 21.696 -1.452 1.00 25.56 65 VAL A C 1
ATOM 496 O O . VAL A 1 65 ? 22.075 22.395 -0.551 1.00 24.86 65 VAL A O 1
ATOM 500 N N . THR A 1 66 ? 21.517 22.122 -2.706 1.00 25.07 66 THR A N 1
ATOM 501 C CA . THR A 1 66 ? 21.832 23.504 -3.027 1.00 24.26 66 THR A CA 1
ATOM 502 C C . THR A 1 66 ? 20.750 24.066 -3.927 1.00 25.50 66 THR A C 1
ATOM 503 O O . THR A 1 66 ? 20.179 23.348 -4.762 1.00 26.74 66 THR A O 1
ATOM 507 N N . LEU A 1 67 ? 20.463 25.353 -3.754 1.00 25.21 67 LEU A N 1
ATOM 508 C CA . LEU A 1 67 ? 19.691 26.064 -4.778 1.00 25.27 67 LEU A CA 1
ATOM 509 C C . LEU A 1 67 ? 20.654 26.215 -5.951 1.00 25.19 67 LEU A C 1
ATOM 510 O O . LEU A 1 67 ? 21.848 26.210 -5.737 1.00 24.61 67 LEU A O 1
ATOM 515 N N . SER A 1 68 ? 20.143 26.336 -7.168 1.00 25.01 68 SER A N 1
ATOM 516 C CA . SER A 1 68 ? 21.011 26.526 -8.296 1.00 26.19 68 SER A CA 1
ATOM 517 C C . SER A 1 68 ? 20.224 27.046 -9.468 1.00 27.72 68 SER A C 1
ATOM 518 O O . SER A 1 68 ? 19.038 26.800 -9.581 1.00 29.42 68 SER A O 1
ATOM 521 N N . GLU A 1 69 ? 20.894 27.763 -10.355 1.00 28.88 69 GLU A N 1
ATOM 522 C CA . GLU A 1 69 ? 20.259 28.234 -11.570 1.00 30.76 69 GLU A CA 1
ATOM 523 C C . GLU A 1 69 ? 20.632 27.331 -12.724 1.00 33.73 69 GLU A C 1
ATOM 524 O O . GLU A 1 69 ? 20.222 27.590 -13.841 1.00 34.18 69 GLU A O 1
ATOM 530 N N . LYS A 1 70 ? 21.436 26.301 -12.452 1.00 34.37 70 LYS A N 1
ATOM 531 C CA . LYS A 1 70 ? 21.797 25.306 -13.475 1.00 38.15 70 LYS A CA 1
ATOM 532 C C . LYS A 1 70 ? 21.839 23.910 -12.857 1.00 37.60 70 LYS A C 1
ATOM 533 O O . LYS A 1 70 ? 22.044 23.761 -11.650 1.00 35.35 70 LYS A O 1
ATOM 539 N N . GLU A 1 71 ? 21.647 22.885 -13.681 1.00 39.94 71 GLU A N 1
ATOM 540 C CA . GLU A 1 71 ? 21.689 21.534 -13.177 1.00 40.73 71 GLU A CA 1
ATOM 541 C C . GLU A 1 71 ? 23.006 21.288 -12.453 1.00 39.57 71 GLU A C 1
ATOM 542 O O . GLU A 1 71 ? 24.053 21.744 -12.897 1.00 39.55 71 GLU A O 1
ATOM 548 N N . VAL A 1 72 ? 22.949 20.551 -11.350 1.00 38.11 72 VAL A N 1
ATOM 549 C CA . VAL A 1 72 ? 24.147 20.146 -10.637 1.00 38.22 72 VAL A CA 1
ATOM 550 C C . VAL A 1 72 ? 24.278 18.636 -10.760 1.00 40.94 72 VAL A C 1
ATOM 551 O O . VAL A 1 72 ? 23.355 17.890 -10.427 1.00 41.72 72 VAL A O 1
ATOM 555 N N . SER A 1 73 ? 25.395 18.184 -11.322 1.00 43.98 73 SER A N 1
ATOM 556 C CA . SER A 1 73 ? 25.617 16.752 -11.537 1.00 45.96 73 SER A CA 1
ATOM 557 C C . SER A 1 73 ? 25.981 16.130 -10.192 1.00 45.08 73 SER A C 1
ATOM 558 O O . SER A 1 73 ? 26.708 16.729 -9.403 1.00 44.65 73 SER A O 1
ATOM 561 N N . ASN A 1 74 ? 25.467 14.941 -9.929 1.00 46.97 74 ASN A N 1
ATOM 562 C CA . ASN A 1 74 ? 25.885 14.139 -8.774 1.00 48.42 74 ASN A CA 1
ATOM 563 C C . ASN A 1 74 ? 25.532 14.687 -7.381 1.00 44.75 74 ASN A C 1
ATOM 564 O O . ASN A 1 74 ? 26.041 14.166 -6.393 1.00 44.85 74 ASN A O 1
ATOM 569 N N . HIS A 1 75 ? 24.695 15.723 -7.314 1.00 41.60 75 HIS A N 1
ATOM 570 C CA . HIS A 1 75 ? 24.195 16.296 -6.031 1.00 39.62 75 HIS A CA 1
ATOM 571 C C . HIS A 1 75 ? 22.746 16.700 -6.100 1.00 37.96 75 HIS A C 1
ATOM 572 O O . HIS A 1 75 ? 22.310 17.233 -7.135 1.00 37.50 75 HIS A O 1
ATOM 579 N N . PRO A 1 76 ? 21.999 16.563 -4.974 1.00 37.47 76 PRO A N 1
ATOM 580 C CA . PRO A 1 76 ? 20.629 17.140 -4.930 1.00 36.28 76 PRO A CA 1
ATOM 581 C C . PRO A 1 76 ? 20.653 18.652 -5.125 1.00 33.70 76 PRO A C 1
ATOM 582 O O . PRO A 1 76 ? 21.462 19.333 -4.511 1.00 33.44 76 PRO A O 1
ATOM 586 N N . TYR A 1 77 ? 19.786 19.159 -5.987 1.00 32.15 77 TYR A N 1
ATOM 587 C CA . TYR A 1 77 ? 19.745 20.572 -6.295 1.00 30.92 77 TYR A CA 1
ATOM 588 C C . TYR A 1 77 ? 18.292 21.017 -6.576 1.00 31.08 77 TYR A C 1
ATOM 589 O O . TYR A 1 77 ? 17.445 20.197 -6.988 1.00 34.71 77 TYR A O 1
ATOM 598 N N . ILE A 1 78 ? 18.024 22.305 -6.354 1.00 28.97 78 ILE A N 1
ATOM 599 C CA . ILE A 1 78 ? 16.705 22.877 -6.522 1.00 29.18 78 ILE A CA 1
ATOM 600 C C . ILE A 1 78 ? 16.854 23.959 -7.585 1.00 28.62 78 ILE A C 1
ATOM 601 O O . ILE A 1 78 ? 17.443 25.008 -7.345 1.00 27.15 78 ILE A O 1
ATOM 606 N N . LEU A 1 79 ? 16.348 23.700 -8.784 1.00 29.77 79 LEU A N 1
ATOM 607 C CA . LEU A 1 79 ? 16.669 24.559 -9.918 1.00 30.51 79 LEU A CA 1
ATOM 608 C C . LEU A 1 79 ? 15.690 25.727 -9.969 1.00 29.69 79 LEU A C 1
ATOM 609 O O . LEU A 1 79 ? 14.491 25.497 -9.984 1.00 30.00 79 LEU A O 1
ATOM 614 N N . VAL A 1 80 ? 16.201 26.967 -9.980 1.00 28.81 80 VAL A N 1
ATOM 615 C CA . VAL A 1 80 ? 15.358 28.173 -10.001 1.00 28.77 80 VAL A CA 1
ATOM 616 C C . VAL A 1 80 ? 15.876 29.169 -11.035 1.00 29.97 80 VAL A C 1
ATOM 617 O O . VAL A 1 80 ? 17.040 29.091 -11.399 1.00 31.86 80 VAL A O 1
ATOM 621 N N . ASP A 1 81 ? 15.051 30.130 -11.471 1.00 30.30 81 ASP A N 1
ATOM 622 C CA . ASP A 1 81 ? 15.530 31.236 -12.333 1.00 30.71 81 ASP A CA 1
ATOM 623 C C . ASP A 1 81 ? 16.564 32.143 -11.687 1.00 29.27 81 ASP A C 1
ATOM 624 O O . ASP A 1 81 ? 17.453 32.684 -12.371 1.00 29.69 81 ASP A O 1
ATOM 629 N N . ASP A 1 82 ? 16.423 32.365 -10.382 1.00 33.32 82 ASP A N 1
ATOM 630 C CA . ASP A 1 82 ? 17.277 33.305 -9.678 1.00 31.70 82 ASP A CA 1
ATOM 631 C C . ASP A 1 82 ? 17.389 32.870 -8.221 1.00 29.39 82 ASP A C 1
ATOM 632 O O . ASP A 1 82 ? 16.382 32.784 -7.526 1.00 28.29 82 ASP A O 1
ATOM 637 N N . VAL A 1 83 ? 18.613 32.630 -7.759 1.00 28.48 83 VAL A N 1
ATOM 638 C CA . VAL A 1 83 ? 18.794 32.106 -6.420 1.00 27.25 83 VAL A CA 1
ATOM 639 C C . VAL A 1 83 ? 18.337 33.076 -5.313 1.00 25.32 83 VAL A C 1
ATOM 640 O O . VAL A 1 83 ? 17.653 32.695 -4.370 1.00 23.86 83 VAL A O 1
ATOM 644 N N . LEU A 1 84 ? 18.691 34.349 -5.459 1.00 25.62 84 LEU A N 1
ATOM 645 C CA . LEU A 1 84 ? 18.334 35.337 -4.435 1.00 24.05 84 LEU A CA 1
ATOM 646 C C . LEU A 1 84 ? 16.809 35.496 -4.347 1.00 23.37 84 LEU A C 1
ATOM 647 O O . LEU A 1 84 ? 16.243 35.587 -3.253 1.00 20.48 84 LEU A O 1
ATOM 652 N N . THR A 1 85 ? 16.149 35.542 -5.495 1.00 25.09 85 THR A N 1
ATOM 653 C CA . THR A 1 85 ? 14.668 35.598 -5.446 1.00 24.61 85 THR A CA 1
ATOM 654 C C . THR A 1 85 ? 14.114 34.378 -4.730 1.00 23.80 85 THR A C 1
ATOM 655 O O . THR A 1 85 ? 13.210 34.491 -3.882 1.00 24.66 85 THR A O 1
ATOM 659 N N . ALA A 1 86 ? 14.653 33.213 -5.058 1.00 24.38 86 ALA A N 1
ATOM 660 C CA . ALA A 1 86 ? 14.297 31.986 -4.360 1.00 24.43 86 ALA A CA 1
ATOM 661 C C . ALA A 1 86 ? 14.509 32.106 -2.860 1.00 23.25 86 ALA A C 1
ATOM 662 O O . ALA A 1 86 ? 13.583 31.883 -2.074 1.00 21.60 86 ALA A O 1
ATOM 664 N N . PHE A 1 87 ? 15.713 32.539 -2.469 1.00 23.17 87 PHE A N 1
ATOM 665 C CA . PHE A 1 87 ? 16.071 32.781 -1.055 1.00 21.54 87 PHE A CA 1
ATOM 666 C C . PHE A 1 87 ? 15.044 33.677 -0.383 1.00 20.98 87 PHE A C 1
ATOM 667 O O . PHE A 1 87 ? 14.585 33.392 0.725 1.00 19.03 87 PHE A O 1
ATOM 675 N N . GLN A 1 88 ? 14.661 34.751 -1.061 1.00 21.32 88 GLN A N 1
ATOM 676 C CA . GLN A 1 88 ? 13.749 35.693 -0.456 1.00 20.89 88 GLN A CA 1
ATOM 677 C C . GLN A 1 88 ? 12.348 35.092 -0.364 1.00 21.64 88 GLN A C 1
ATOM 678 O O . GLN A 1 88 ? 11.645 35.318 0.658 1.00 19.37 88 GLN A O 1
ATOM 684 N N . SER A 1 89 ? 11.919 34.413 -1.434 1.00 22.03 89 SER A N 1
ATOM 685 C CA . SER A 1 89 ? 10.620 33.679 -1.393 1.00 23.50 89 SER A CA 1
ATOM 686 C C . SER A 1 89 ? 10.547 32.695 -0.221 1.00 23.76 89 SER A C 1
ATOM 687 O O . SER A 1 89 ? 9.490 32.587 0.433 1.00 24.45 89 SER A O 1
ATOM 690 N N . LEU A 1 90 ? 11.663 32.007 0.027 1.00 22.05 90 LEU A N 1
ATOM 691 C CA . LEU A 1 90 ? 11.780 31.025 1.098 1.00 22.16 90 LEU A CA 1
ATOM 692 C C . LEU A 1 90 ? 11.667 31.653 2.470 1.00 21.98 90 LEU A C 1
ATOM 693 O O . LEU A 1 90 ? 10.966 31.126 3.327 1.00 22.04 90 LEU A O 1
ATOM 698 N N . ALA A 1 91 ? 12.34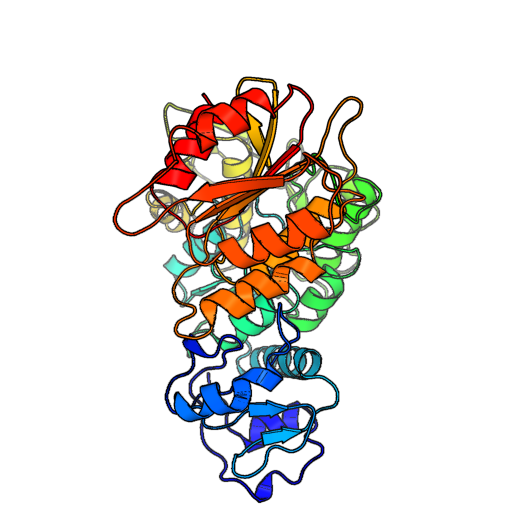4 32.782 2.679 1.00 20.56 91 ALA A N 1
ATOM 699 C CA . ALA A 1 91 ? 12.239 33.499 3.935 1.00 20.57 91 ALA A CA 1
ATOM 700 C C . ALA A 1 91 ? 10.798 33.987 4.158 1.00 20.56 91 ALA A C 1
ATOM 701 O O . ALA A 1 91 ? 10.265 33.882 5.248 1.00 19.98 91 ALA A O 1
ATOM 703 N N . SER A 1 92 ? 10.179 34.525 3.125 1.00 21.51 92 SER A N 1
ATOM 704 C CA . SER A 1 92 ? 8.817 35.011 3.286 1.00 23.11 92 SER A CA 1
ATOM 705 C C . SER A 1 92 ? 7.873 33.850 3.684 1.00 23.70 92 SER A C 1
ATOM 706 O O . SER A 1 92 ? 7.031 33.963 4.603 1.00 23.43 92 SER A O 1
ATOM 709 N N . TYR A 1 93 ? 8.077 32.717 3.020 1.00 23.48 93 TYR A N 1
ATOM 710 C CA . TYR A 1 93 ? 7.332 31.503 3.356 1.00 24.54 93 TYR A CA 1
ATOM 711 C C . TYR A 1 93 ? 7.567 31.075 4.781 1.00 24.05 93 TYR A C 1
ATOM 712 O O . TYR A 1 93 ? 6.608 30.734 5.523 1.00 24.91 93 TYR A O 1
ATOM 721 N N . TYR A 1 94 ? 8.828 31.097 5.195 1.00 21.87 94 TYR A N 1
ATOM 722 C CA . TYR A 1 94 ? 9.154 30.672 6.528 1.00 21.50 94 TYR A CA 1
ATOM 723 C C . TYR A 1 94 ? 8.475 31.554 7.570 1.00 21.06 94 TYR A C 1
ATOM 724 O O . TYR A 1 94 ? 8.044 31.062 8.639 1.00 21.48 94 TYR A O 1
ATOM 733 N N . LEU A 1 95 ? 8.373 32.844 7.262 1.00 19.62 95 LEU A N 1
ATOM 734 C CA . LEU A 1 95 ? 7.597 33.742 8.134 1.00 20.17 95 LEU A CA 1
ATOM 735 C C . LEU A 1 95 ? 6.108 33.388 8.213 1.00 22.18 95 LEU A C 1
ATOM 736 O O . LEU A 1 95 ? 5.528 33.469 9.306 1.00 21.28 95 LEU A O 1
ATOM 741 N N . GLU A 1 96 ? 5.512 33.020 7.073 1.00 23.02 96 GLU A N 1
ATOM 742 C CA . GLU A 1 96 ? 4.111 32.558 7.017 1.00 26.26 96 GLU A CA 1
ATOM 743 C C . GLU A 1 96 ? 3.936 31.263 7.797 1.00 27.42 96 GLU A C 1
ATOM 744 O O . GLU A 1 96 ? 2.976 31.101 8.536 1.00 28.48 96 GLU A O 1
ATOM 750 N N . LYS A 1 97 ? 4.895 30.345 7.661 1.00 26.18 97 LYS A N 1
ATOM 751 C CA . LYS A 1 97 ? 4.816 29.082 8.341 1.00 27.26 97 LYS A CA 1
ATOM 752 C C . LYS A 1 97 ? 4.922 29.273 9.846 1.00 26.86 97 LYS A C 1
ATOM 753 O O . LYS A 1 97 ? 4.148 28.705 10.610 1.00 28.39 97 LYS A O 1
ATOM 759 N N . THR A 1 98 ? 5.880 30.069 10.298 1.00 24.98 98 THR A N 1
ATOM 760 C CA . THR A 1 98 ? 6.110 30.096 11.726 1.00 24.83 98 THR A CA 1
ATOM 761 C C . THR A 1 98 ? 5.110 31.052 12.370 1.00 25.43 98 THR A C 1
ATOM 762 O O . THR A 1 98 ? 4.888 30.985 13.557 1.00 25.62 98 THR A O 1
ATOM 766 N N . THR A 1 99 ? 4.562 31.978 11.572 1.00 25.31 99 THR A N 1
ATOM 767 C CA . THR A 1 99 ? 3.717 33.072 12.064 1.00 25.36 99 THR A CA 1
ATOM 768 C C . THR A 1 99 ? 4.379 33.895 13.194 1.00 24.12 99 THR A C 1
ATOM 769 O O . THR A 1 99 ? 3.686 34.519 14.004 1.00 24.46 99 THR A O 1
ATOM 773 N N . VAL A 1 100 ? 5.708 33.981 13.192 1.00 22.05 100 VAL A N 1
ATOM 774 C CA . VAL A 1 100 ? 6.410 34.757 14.228 1.00 20.81 100 VAL A CA 1
ATOM 775 C C . VAL A 1 100 ? 5.983 36.236 14.142 1.00 20.04 100 VAL A C 1
ATOM 776 O O . VAL A 1 100 ? 5.749 36.741 13.038 1.00 18.72 100 VAL A O 1
ATOM 780 N N . ASP A 1 101 ? 5.835 36.926 15.283 1.00 20.06 101 ASP A N 1
ATOM 781 C CA . ASP A 1 101 ? 5.622 38.377 15.230 1.00 19.94 101 ASP A CA 1
ATOM 782 C C . ASP A 1 101 ? 6.882 39.041 14.713 1.00 18.10 101 ASP A C 1
ATOM 783 O O . ASP A 1 101 ? 7.954 38.835 15.287 1.00 18.07 101 ASP A O 1
ATOM 788 N N . VAL A 1 102 ? 6.747 39.880 13.681 1.00 18.07 102 VAL A N 1
ATOM 789 C CA . VAL A 1 102 ? 7.893 40.602 13.160 1.00 17.84 102 VAL A CA 1
ATOM 790 C C . VAL A 1 102 ? 7.886 42.089 13.515 1.00 17.79 102 VAL A C 1
ATOM 791 O O . VAL A 1 102 ? 6.895 42.785 13.278 1.00 16.47 102 VAL A O 1
ATOM 795 N N . PHE A 1 103 ? 9.019 42.577 14.023 1.00 16.16 103 PHE A N 1
ATOM 796 C CA . PHE A 1 103 ? 9.211 44.011 14.333 1.00 16.39 103 PHE A CA 1
ATOM 797 C C . PHE A 1 103 ? 10.240 44.572 13.390 1.00 16.70 103 PHE A C 1
ATOM 798 O O . PHE A 1 103 ? 11.368 44.132 13.437 1.00 18.21 103 PHE A O 1
ATOM 806 N N . ALA A 1 104 ? 9.863 45.493 12.510 1.00 16.86 104 ALA A N 1
ATOM 807 C CA . ALA A 1 104 ? 10.821 46.030 11.545 1.00 16.37 104 ALA A CA 1
ATOM 808 C C . ALA A 1 104 ? 11.317 47.372 12.033 1.00 16.70 104 ALA A C 1
ATOM 809 O O . ALA A 1 104 ? 10.548 48.212 12.539 1.00 16.95 104 ALA A O 1
ATOM 811 N N . VAL A 1 105 ? 12.613 47.572 11.930 1.00 16.44 105 VAL A N 1
ATOM 812 C CA A VAL A 1 105 ? 13.258 48.776 12.417 0.50 18.18 105 VAL A CA 1
ATOM 813 C CA B VAL A 1 105 ? 13.203 48.817 12.379 0.50 18.31 105 VAL A CA 1
ATOM 814 C C . VAL A 1 105 ? 14.200 49.276 11.324 1.00 20.16 105 VAL A C 1
ATOM 815 O O . VAL A 1 105 ? 14.915 48.448 10.710 1.00 18.70 105 VAL A O 1
ATOM 822 N N . THR A 1 106 ? 14.227 50.587 11.060 1.00 21.78 106 THR A N 1
ATOM 823 C CA . THR A 1 106 ? 15.279 51.119 10.153 1.00 26.85 106 THR A CA 1
ATOM 824 C C . THR A 1 106 ? 16.595 51.401 10.864 1.00 31.77 106 THR A C 1
ATOM 825 O O . THR A 1 106 ? 16.841 50.888 11.959 1.00 34.83 106 THR A O 1
ATOM 829 N N . GLY A 1 107 ? 17.415 52.249 10.239 1.00 36.63 107 GLY A N 1
ATOM 830 C CA . GLY A 1 107 ? 18.318 53.205 10.906 1.00 40.17 107 GLY A CA 1
ATOM 831 C C . GLY A 1 107 ? 19.156 52.762 12.075 1.00 41.98 107 GLY A C 1
ATOM 832 O O . GLY A 1 107 ? 18.668 52.646 13.181 1.00 43.04 107 GLY A O 1
ATOM 833 N N . SER A 1 108 ? 20.445 52.560 11.831 1.00 49.37 108 SER A N 1
ATOM 834 C CA . SER A 1 108 ? 21.376 52.046 12.837 1.00 51.38 108 SER A CA 1
ATOM 835 C C . SER A 1 108 ? 22.514 53.018 12.946 1.00 58.18 108 SER A C 1
ATOM 836 O O . SER A 1 108 ? 23.350 53.104 12.036 1.00 57.43 108 SER A O 1
ATOM 839 N N . ASN A 1 109 ? 22.561 53.748 14.047 1.00 62.32 109 ASN A N 1
ATOM 840 C CA . ASN A 1 109 ? 23.426 54.912 14.090 1.00 70.95 109 ASN A CA 1
ATOM 841 C C . ASN A 1 109 ? 24.732 54.784 14.894 1.00 73.57 109 ASN A C 1
ATOM 842 O O . ASN A 1 109 ? 25.737 55.443 14.560 1.00 79.94 109 ASN A O 1
ATOM 847 N N . GLY A 1 110 ? 24.737 53.941 15.927 1.00 67.20 110 GLY A N 1
ATOM 848 C CA . GLY A 1 110 ? 25.899 53.891 16.830 1.00 62.58 110 GLY A CA 1
ATOM 849 C C . GLY A 1 110 ? 26.159 52.560 17.524 1.00 59.15 110 GLY A C 1
ATOM 850 O O . GLY A 1 110 ? 26.123 51.495 16.871 1.00 54.79 110 GLY A O 1
ATOM 851 N N . LYS A 1 111 ? 26.420 52.619 18.845 1.00 56.82 111 LYS A N 1
ATOM 852 C CA . LYS A 1 111 ? 26.738 51.408 19.628 1.00 51.92 111 LYS A CA 1
ATOM 853 C C . LYS A 1 111 ? 25.550 50.711 20.323 1.00 46.77 111 LYS A C 1
ATOM 854 O O . LYS A 1 111 ? 25.672 49.516 20.696 1.00 47.76 111 LYS A O 1
ATOM 860 N N . THR A 1 112 ? 24.398 51.401 20.412 1.00 40.36 112 THR A N 1
ATOM 861 C CA . THR A 1 112 ? 23.117 50.772 20.850 1.00 34.63 112 THR A CA 1
ATOM 862 C C . THR A 1 112 ? 21.861 51.123 19.986 1.00 31.48 112 THR A C 1
ATOM 863 O O . THR A 1 112 ? 21.059 52.003 20.335 1.00 30.42 112 THR A O 1
ATOM 867 N N . THR A 1 113 ? 21.680 50.380 18.903 1.00 27.13 113 THR A N 1
ATOM 868 C CA . THR A 1 113 ? 20.679 50.662 17.896 1.00 26.19 113 THR A CA 1
ATOM 869 C C . THR A 1 113 ? 19.274 50.282 18.401 1.00 23.98 113 THR A C 1
ATOM 870 O O . THR A 1 113 ? 19.112 49.480 19.341 1.00 23.56 113 THR A O 1
ATOM 874 N N . THR A 1 114 ? 18.263 50.820 17.746 1.00 22.37 114 THR A N 1
ATOM 875 C CA A THR A 1 114 ? 16.904 50.511 18.091 0.50 21.10 114 THR A CA 1
ATOM 876 C CA B THR A 1 114 ? 16.887 50.504 18.073 0.50 21.21 114 THR A CA 1
ATOM 877 C C . THR A 1 114 ? 16.642 49.018 17.961 1.00 20.21 114 THR A C 1
ATOM 878 O O . THR A 1 114 ? 15.939 48.438 18.790 1.00 19.47 114 THR A O 1
ATOM 885 N N . LYS A 1 115 ? 17.208 48.397 16.912 1.00 19.79 115 LYS A N 1
ATOM 886 C CA . LYS A 1 115 ? 17.065 46.964 16.703 1.00 19.35 115 LYS A CA 1
ATOM 887 C C . LYS A 1 115 ? 17.600 46.230 17.943 1.00 19.93 115 LYS A C 1
ATOM 888 O O . LYS A 1 115 ? 16.929 45.342 18.468 1.00 20.34 115 LYS A O 1
ATOM 894 N N . ASP A 1 116 ? 18.788 46.576 18.413 1.00 21.28 116 ASP A N 1
ATOM 895 C CA . ASP A 1 116 ? 19.328 45.843 19.579 1.00 22.76 116 ASP A CA 1
ATOM 896 C C . ASP A 1 116 ? 18.540 46.133 20.851 1.00 23.59 116 ASP A C 1
ATOM 897 O O . ASP A 1 116 ? 18.230 45.208 21.589 1.00 24.20 116 ASP A O 1
ATOM 902 N N . MET A 1 117 ? 18.167 47.392 21.078 1.00 23.25 117 MET A N 1
ATOM 903 C CA . MET A 1 117 ? 17.406 47.724 22.285 1.00 23.72 117 MET A CA 1
ATOM 904 C C . MET A 1 117 ? 16.067 47.005 22.329 1.00 22.06 117 MET A C 1
ATOM 905 O O . MET A 1 117 ? 15.741 46.387 23.336 1.00 22.64 117 MET A O 1
ATOM 910 N N . LEU A 1 118 ? 15.314 47.067 21.234 1.00 19.92 118 LEU A N 1
ATOM 911 C CA . LEU A 1 118 ? 14.020 46.406 21.154 1.00 18.78 118 LEU A CA 1
ATOM 912 C C . LEU A 1 118 ? 14.090 44.886 21.404 1.00 18.84 118 LEU A C 1
ATOM 913 O O . LEU A 1 118 ? 13.312 44.322 22.216 1.00 18.86 118 LEU A O 1
ATOM 918 N N . ALA A 1 119 ? 15.011 44.213 20.711 1.00 17.50 119 ALA A N 1
ATOM 919 C CA . ALA A 1 119 ? 15.187 42.801 20.942 1.00 17.90 119 ALA A CA 1
ATOM 920 C C . ALA A 1 119 ? 15.507 42.540 22.396 1.00 19.02 119 ALA A C 1
ATOM 921 O O . ALA A 1 119 ? 14.988 41.623 22.977 1.00 19.87 119 ALA A O 1
ATOM 923 N N . HIS A 1 120 ? 16.363 43.359 22.996 1.00 20.62 120 HIS A N 1
ATOM 924 C CA . HIS A 1 120 ? 16.733 43.178 24.402 1.00 22.15 120 HIS A CA 1
ATOM 925 C C . HIS A 1 120 ? 15.541 43.302 25.376 1.00 22.96 120 HIS A C 1
ATOM 926 O O . HIS A 1 120 ? 15.472 42.568 26.351 1.00 23.68 120 HIS A O 1
ATOM 933 N N . LEU A 1 121 ? 14.625 44.230 25.109 1.00 22.53 121 LEU A N 1
ATOM 934 C CA . LEU A 1 121 ? 13.416 44.404 25.939 1.00 23.35 121 LEU A CA 1
ATOM 935 C C . LEU A 1 121 ? 12.423 43.245 25.752 1.00 22.61 121 LEU A C 1
ATOM 936 O O . LEU A 1 121 ? 11.890 42.732 26.719 1.00 23.66 121 LEU A O 1
ATOM 941 N N . LEU A 1 122 ? 12.195 42.834 24.510 1.00 21.76 122 LEU A N 1
ATOM 942 C CA . LEU A 1 122 ? 11.313 41.700 24.203 1.00 21.19 122 LEU A CA 1
ATOM 943 C C . LEU A 1 122 ? 11.801 40.394 24.825 1.00 22.75 122 LEU A C 1
ATOM 944 O O . LEU A 1 122 ? 10.981 39.569 25.336 1.00 23.13 122 LEU A O 1
ATOM 949 N N . SER A 1 123 ? 13.138 40.201 24.810 1.00 22.38 123 SER A N 1
ATOM 950 C CA . SER A 1 123 ? 13.787 39.065 25.515 1.00 23.48 123 SER A CA 1
ATOM 951 C C . SER A 1 123 ? 13.445 38.879 26.979 1.00 24.87 123 SER A C 1
ATOM 952 O O . SER A 1 123 ? 13.653 37.777 27.509 1.00 25.12 123 SER A O 1
ATOM 955 N N . THR A 1 124 ? 12.988 39.925 27.659 1.00 25.95 124 THR A N 1
ATOM 956 C CA . THR A 1 124 ? 12.634 39.733 29.085 1.00 29.06 124 THR A CA 1
ATOM 957 C C . THR A 1 124 ? 11.492 38.737 29.263 1.00 30.73 124 THR A C 1
ATOM 958 O O . THR A 1 124 ? 11.356 38.148 30.327 1.00 31.64 124 THR A O 1
ATOM 962 N N . ARG A 1 125 ? 10.648 38.599 28.232 1.00 30.77 125 ARG A N 1
ATOM 963 C CA . ARG A 1 125 ? 9.389 37.843 28.331 1.00 33.28 125 ARG A CA 1
ATOM 964 C C . ARG A 1 125 ? 9.308 36.756 27.303 1.00 31.47 125 ARG A C 1
ATOM 965 O O . ARG A 1 125 ? 8.586 35.780 27.514 1.00 32.99 125 ARG A O 1
ATOM 973 N N . TYR A 1 126 ? 10.000 36.950 26.177 1.00 28.21 126 TYR A N 1
ATOM 974 C CA . TYR A 1 126 ? 9.751 36.196 24.956 1.00 26.51 126 TYR A CA 1
ATOM 975 C C . TYR A 1 126 ? 11.041 35.594 24.411 1.00 26.25 126 TYR A C 1
ATOM 976 O O . TYR A 1 126 ? 12.091 36.193 24.561 1.00 25.65 126 TYR A O 1
ATOM 985 N N . LYS A 1 127 ? 10.945 34.448 23.736 1.00 27.09 127 LYS A N 1
ATOM 986 C CA . LYS A 1 127 ? 12.065 33.901 22.936 1.00 25.89 127 LYS A CA 1
ATOM 987 C C . LYS A 1 127 ? 12.172 34.816 21.785 1.00 24.14 127 LYS A C 1
ATOM 988 O O . LYS A 1 127 ? 11.240 34.884 20.970 1.00 22.84 127 LYS A O 1
ATOM 994 N N . THR A 1 128 ? 13.292 35.540 21.700 1.00 23.02 128 THR A N 1
ATOM 995 C CA . THR A 1 128 ? 13.388 36.675 20.794 1.00 21.43 128 THR A CA 1
ATOM 996 C C . THR A 1 128 ? 14.614 36.478 19.941 1.00 21.93 128 THR A C 1
ATOM 997 O O . THR A 1 128 ? 15.621 35.996 20.429 1.00 22.54 128 THR A O 1
ATOM 1001 N N . TYR A 1 129 ? 14.522 36.803 18.657 1.00 19.92 129 TYR A N 1
ATOM 1002 C CA . TYR A 1 129 ? 15.693 36.671 17.785 1.00 19.61 129 TYR A CA 1
ATOM 1003 C C . TYR A 1 129 ? 15.779 37.952 17.027 1.00 18.07 129 TYR A C 1
ATOM 1004 O O . TYR A 1 129 ? 14.807 38.723 16.968 1.00 17.33 129 TYR A O 1
ATOM 1013 N N . LYS A 1 130 ? 16.951 38.227 16.458 1.00 18.08 130 LYS A N 1
ATOM 1014 C CA . LYS A 1 130 ? 17.111 39.541 15.788 1.00 17.18 130 LYS A CA 1
ATOM 1015 C C . LYS A 1 130 ? 18.183 39.470 14.676 1.00 17.09 130 LYS A C 1
ATOM 1016 O O . LYS A 1 130 ? 19.087 38.613 14.709 1.00 17.62 130 LYS A O 1
ATOM 1022 N N . THR A 1 131 ? 18.130 40.422 13.774 1.00 16.11 131 THR A N 1
ATOM 1023 C CA . THR A 1 131 ? 19.205 40.633 12.839 1.00 16.54 131 THR A CA 1
ATOM 1024 C C . THR A 1 131 ? 20.526 40.701 13.580 1.00 17.88 131 THR A C 1
ATOM 1025 O O . THR A 1 131 ? 20.687 41.471 14.520 1.00 17.77 131 THR A O 1
ATOM 1029 N N . GLN A 1 132 ? 21.480 39.890 13.125 1.00 18.66 132 GLN A N 1
ATOM 1030 C CA . GLN A 1 132 ? 22.833 39.885 13.675 1.00 20.58 132 GLN A CA 1
ATOM 1031 C C . GLN A 1 132 ? 23.739 40.866 12.913 1.00 21.48 132 GLN A C 1
ATOM 1032 O O . GLN A 1 132 ? 23.682 40.913 11.695 1.00 21.39 132 GLN A O 1
ATOM 1038 N N . GLY A 1 133 ? 24.542 41.669 13.617 1.00 22.31 133 GLY A N 1
ATOM 1039 C CA . GLY A 1 133 ? 25.403 42.657 12.960 1.00 24.11 133 GLY A CA 1
ATOM 1040 C C . GLY A 1 133 ? 24.632 43.499 11.971 1.00 23.84 133 GLY A C 1
ATOM 1041 O O . GLY A 1 133 ? 23.535 43.989 12.289 1.00 24.79 133 GLY A O 1
ATOM 1042 N N . ASN A 1 134 ? 25.129 43.601 10.753 1.00 23.96 134 ASN A N 1
ATOM 1043 C CA . ASN A 1 134 ? 24.473 44.406 9.736 1.00 24.28 134 ASN A CA 1
ATOM 1044 C C . ASN A 1 134 ? 23.752 43.629 8.627 1.00 22.53 134 ASN A C 1
ATOM 1045 O O . ASN A 1 134 ? 23.730 44.063 7.490 1.00 22.98 134 ASN A O 1
ATOM 1050 N N . TYR A 1 135 ? 23.146 42.492 8.967 1.00 20.51 135 TYR A N 1
ATOM 1051 C CA . TYR A 1 135 ? 22.465 41.653 8.019 1.00 19.43 135 TYR A CA 1
ATOM 1052 C C . TYR A 1 135 ? 21.071 42.190 7.738 1.00 18.06 135 TYR A C 1
ATOM 1053 O O . TYR A 1 135 ? 20.087 41.521 7.994 1.00 16.44 135 TYR A O 1
ATOM 1062 N N . ASN A 1 136 ? 21.013 43.404 7.215 1.00 19.09 136 ASN A N 1
ATOM 1063 C CA . ASN A 1 136 ? 19.775 44.168 7.168 1.00 19.23 136 ASN A CA 1
ATOM 1064 C C . ASN A 1 136 ? 19.266 44.405 5.724 1.00 20.64 136 ASN A C 1
ATOM 1065 O O . ASN A 1 136 ? 18.377 45.246 5.501 1.00 21.26 136 ASN A O 1
ATOM 1070 N N . ASN A 1 137 ? 19.850 43.725 4.741 1.00 19.93 137 ASN A N 1
ATOM 1071 C CA . ASN A 1 137 ? 19.523 44.060 3.343 1.00 19.45 137 ASN A CA 1
ATOM 1072 C C . ASN A 1 137 ? 18.836 42.900 2.631 1.00 18.69 137 ASN A C 1
ATOM 1073 O O . ASN A 1 137 ? 18.365 41.981 3.284 1.00 16.17 137 ASN A O 1
ATOM 1078 N N . GLU A 1 138 ? 18.741 42.970 1.314 1.00 20.24 138 GLU A N 1
ATOM 1079 C CA . GLU A 1 138 ? 17.972 41.983 0.534 1.00 21.26 138 GLU A CA 1
ATOM 1080 C C . GLU A 1 138 ? 18.520 40.556 0.704 1.00 20.33 138 GLU A C 1
ATOM 1081 O O . GLU A 1 138 ? 17.822 39.596 0.386 1.00 20.22 138 GLU A O 1
ATOM 1087 N N . ILE A 1 139 ? 19.773 40.437 1.179 1.00 19.69 139 ILE A N 1
ATOM 1088 C CA . ILE A 1 139 ? 20.419 39.145 1.452 1.00 18.63 139 ILE A CA 1
ATOM 1089 C C . ILE A 1 139 ? 20.447 38.883 2.971 1.00 17.40 139 ILE A C 1
ATOM 1090 O O . ILE A 1 139 ? 20.062 37.794 3.441 1.00 16.14 139 ILE A O 1
ATOM 1095 N N . GLY A 1 140 ? 20.894 39.865 3.759 1.00 17.21 140 GLY A N 1
ATOM 1096 C CA . GLY A 1 140 ? 20.993 39.659 5.216 1.00 16.93 140 GLY A CA 1
ATOM 1097 C C . GLY A 1 140 ? 19.660 39.380 5.909 1.00 16.84 140 GLY A C 1
ATOM 1098 O O . GLY A 1 140 ? 19.575 38.561 6.839 1.00 16.55 140 GLY A O 1
ATOM 1099 N N . LEU A 1 141 ? 18.611 40.058 5.468 1.00 16.02 141 LEU A N 1
ATOM 1100 C CA . LEU A 1 141 ? 17.305 39.860 6.107 1.00 15.56 141 LEU A CA 1
ATOM 1101 C C . LEU A 1 141 ? 16.707 38.447 5.851 1.00 15.56 141 LEU A C 1
ATOM 1102 O O . LEU A 1 141 ? 16.315 37.771 6.772 1.00 15.53 141 LEU A O 1
ATOM 1107 N N . PRO A 1 142 ? 16.667 37.983 4.590 1.00 16.36 142 PRO A N 1
ATOM 1108 C CA . PRO A 1 142 ? 16.227 36.599 4.462 1.00 16.43 142 PRO A CA 1
ATOM 1109 C C . PRO A 1 142 ? 17.111 35.609 5.262 1.00 17.11 142 PRO A C 1
ATOM 1110 O O . PRO A 1 142 ? 16.606 34.616 5.792 1.00 17.88 142 PRO A O 1
ATOM 1114 N N . TYR A 1 143 ? 18.419 35.866 5.354 1.00 16.31 143 TYR A N 1
ATOM 1115 C CA . TYR A 1 143 ? 19.309 34.962 6.070 1.00 17.08 143 TYR A CA 1
ATOM 1116 C C . TYR A 1 143 ? 18.848 34.940 7.527 1.00 16.39 143 TYR A C 1
ATOM 1117 O O . TYR A 1 143 ? 18.758 33.872 8.169 1.00 15.96 143 TYR A O 1
ATOM 1126 N N . THR A 1 144 ? 18.660 36.140 8.065 1.00 15.68 144 THR A N 1
ATOM 1127 C CA . THR A 1 144 ? 18.243 36.281 9.449 1.00 15.70 144 THR A CA 1
ATOM 1128 C C . THR A 1 144 ? 16.984 35.439 9.734 1.00 15.67 144 THR A C 1
ATOM 1129 O O . THR A 1 144 ? 16.893 34.723 10.726 1.00 16.41 144 THR A O 1
ATOM 1133 N N . VAL A 1 145 ? 15.989 35.575 8.890 1.00 15.58 145 VAL A N 1
ATOM 1134 C CA . VAL A 1 145 ? 14.725 34.865 9.085 1.00 15.96 145 VAL A CA 1
ATOM 1135 C C . VAL A 1 145 ? 14.947 33.349 9.161 1.00 16.99 145 VAL A C 1
ATOM 1136 O O . VAL A 1 145 ? 14.436 32.662 10.068 1.00 17.41 145 VAL A O 1
ATOM 1140 N N . LEU A 1 146 ? 15.708 32.830 8.196 1.00 17.31 146 LEU A N 1
ATOM 1141 C CA . LEU A 1 146 ? 15.932 31.384 8.116 1.00 18.49 146 LEU A CA 1
ATOM 1142 C C . LEU A 1 146 ? 16.809 30.848 9.225 1.00 19.23 146 LEU A C 1
ATOM 1143 O O . LEU A 1 146 ? 16.807 29.640 9.513 1.00 18.92 146 LEU A O 1
ATOM 1148 N N . HIS A 1 147 ? 17.507 31.764 9.888 1.00 18.64 147 HIS A N 1
ATOM 1149 C CA . HIS A 1 147 ? 18.291 31.409 11.074 1.00 19.85 147 HIS A CA 1
ATOM 1150 C C . HIS A 1 147 ? 17.577 31.592 12.381 1.00 19.88 147 HIS A C 1
ATOM 1151 O O . HIS A 1 147 ? 18.144 31.441 13.462 1.00 21.60 147 HIS A O 1
ATOM 1158 N N . MET A 1 148 ? 16.312 31.904 12.314 1.00 20.04 148 MET A N 1
ATOM 1159 C CA . MET A 1 148 ? 15.583 32.099 13.555 1.00 20.66 148 MET A CA 1
ATOM 1160 C C . MET A 1 148 ? 15.471 30.779 14.325 1.00 22.03 148 MET A C 1
ATOM 1161 O O . MET A 1 148 ? 14.982 29.801 13.815 1.00 22.71 148 MET A O 1
ATOM 1166 N N . PRO A 1 149 ? 15.930 30.744 15.579 1.00 24.25 149 PRO A N 1
ATOM 1167 C CA . PRO A 1 149 ? 15.857 29.510 16.395 1.00 26.41 149 PRO A CA 1
ATOM 1168 C C . PRO A 1 149 ? 14.386 29.004 16.486 1.00 27.51 149 PRO A C 1
ATOM 1169 O O . PRO A 1 149 ? 13.481 29.831 16.658 1.00 25.35 149 PRO A O 1
ATOM 1173 N N . GLU A 1 150 ? 14.164 27.699 16.333 1.00 29.40 150 GLU A N 1
ATOM 1174 C CA . GLU A 1 150 ? 12.831 27.106 16.445 1.00 31.98 150 GLU A CA 1
ATOM 1175 C C . GLU A 1 150 ? 12.189 27.549 17.773 1.00 30.99 150 GLU A C 1
ATOM 1176 O O . GLU A 1 150 ? 12.842 27.578 18.815 1.00 30.84 150 GLU A O 1
ATOM 1182 N N . GLY A 1 151 ? 10.917 27.914 17.734 1.00 30.28 151 GLY A N 1
ATOM 1183 C CA . GLY A 1 151 ? 10.235 28.357 18.965 1.00 29.69 151 GLY A CA 1
ATOM 1184 C C . GLY A 1 151 ? 10.268 29.863 19.217 1.00 27.88 151 GLY A C 1
ATOM 1185 O O . GLY A 1 151 ? 9.609 30.342 20.121 1.00 26.90 151 GLY A O 1
ATOM 1186 N N . THR A 1 152 ? 11.051 30.620 18.446 1.00 24.53 152 THR A N 1
ATOM 1187 C CA . THR A 1 152 ? 11.099 32.075 18.607 1.00 22.69 152 THR A CA 1
ATOM 1188 C C . THR A 1 152 ? 9.687 32.720 18.545 1.00 23.22 152 THR A C 1
ATOM 1189 O O . THR A 1 152 ? 8.932 32.420 17.657 1.00 22.99 152 THR A O 1
ATOM 1193 N N . GLU A 1 153 ? 9.370 33.629 19.465 1.00 23.87 153 GLU A N 1
ATOM 1194 C CA . GLU A 1 153 ? 8.087 34.314 19.500 1.00 23.35 153 GLU A CA 1
ATOM 1195 C C . GLU A 1 153 ? 8.147 35.707 18.906 1.00 22.44 153 GLU A C 1
ATOM 1196 O O . GLU A 1 153 ? 7.149 36.209 18.383 1.00 21.37 153 GLU A O 1
ATOM 1202 N N . LYS A 1 154 ? 9.291 36.380 19.020 1.00 20.51 154 LYS A N 1
ATOM 1203 C CA . LYS A 1 154 ? 9.356 37.749 18.485 1.00 18.73 154 LYS A CA 1
ATOM 1204 C C . LYS A 1 154 ? 10.620 37.855 17.666 1.00 17.82 154 LYS A C 1
ATOM 1205 O O . LYS A 1 154 ? 11.694 37.454 18.143 1.00 18.63 154 LYS A O 1
ATOM 1211 N N . LEU A 1 155 ? 10.526 38.461 16.502 1.00 16.91 155 LEU A N 1
ATOM 1212 C CA . LEU A 1 155 ? 11.702 38.557 15.606 1.00 16.81 155 LEU A CA 1
ATOM 1213 C C . LEU A 1 155 ? 11.923 40.021 15.267 1.00 16.50 155 LEU A C 1
ATOM 1214 O O . LEU A 1 155 ? 11.037 40.649 14.694 1.00 18.14 155 LEU A O 1
ATOM 1219 N N . VAL A 1 156 ? 13.084 40.573 15.591 1.00 16.22 156 VAL A N 1
ATOM 1220 C CA . VAL A 1 156 ? 13.339 41.967 15.309 1.00 15.72 156 VAL A CA 1
ATOM 1221 C C . VAL A 1 156 ? 14.243 42.094 14.075 1.00 16.57 156 VAL A C 1
ATOM 1222 O O . VAL A 1 156 ? 15.439 41.671 14.102 1.00 18.39 156 VAL A O 1
ATOM 1226 N N . LEU A 1 157 ? 13.705 42.686 13.012 1.00 16.09 157 LEU A N 1
ATOM 1227 C CA . LEU A 1 157 ? 14.464 42.746 11.735 1.00 16.34 157 LEU A CA 1
ATOM 1228 C C . LEU A 1 157 ? 14.813 44.168 11.426 1.00 16.88 157 LEU A C 1
ATOM 1229 O O . LEU A 1 157 ? 13.927 45.012 11.264 1.00 17.51 157 LEU A O 1
ATOM 1234 N N . GLU A 1 158 ? 16.100 44.464 11.375 1.00 17.44 158 GLU A N 1
ATOM 1235 C CA . GLU A 1 158 ? 16.529 45.743 10.831 1.00 17.78 158 GLU A CA 1
ATOM 1236 C C . GLU A 1 158 ? 16.474 45.723 9.321 1.00 17.31 158 GLU A C 1
ATOM 1237 O O . GLU A 1 158 ? 16.743 44.730 8.703 1.00 16.80 158 GLU A O 1
ATOM 1243 N N . MET A 1 159 ? 16.121 46.841 8.741 1.00 17.79 159 MET A N 1
ATOM 1244 C CA . MET A 1 159 ? 15.970 46.963 7.274 1.00 19.14 159 MET A CA 1
ATOM 1245 C C . MET A 1 159 ? 16.687 48.226 6.869 1.00 20.56 159 MET A C 1
ATOM 1246 O O . MET A 1 159 ? 16.305 49.364 7.278 1.00 21.24 159 MET A O 1
ATOM 1251 N N . GLY A 1 160 ? 17.742 48.030 6.093 1.00 20.02 160 GLY A N 1
ATOM 1252 C CA . GLY A 1 160 ? 18.527 49.130 5.578 1.00 21.57 160 GLY A CA 1
ATOM 1253 C C . GLY A 1 160 ? 18.216 49.383 4.110 1.00 22.40 160 GLY A C 1
ATOM 1254 O O . GLY A 1 160 ? 17.545 48.584 3.458 1.00 22.63 160 GLY A O 1
ATOM 1255 N N . GLN A 1 161 ? 18.706 50.487 3.566 1.00 24.60 161 GLN A N 1
ATOM 1256 C CA . GLN A 1 161 ? 18.528 50.744 2.137 1.00 26.19 161 GLN A CA 1
ATOM 1257 C C . GLN A 1 161 ? 19.791 51.286 1.554 1.00 28.99 161 GLN A C 1
ATOM 1258 O O . GLN A 1 161 ? 20.503 52.027 2.222 1.00 30.19 161 GLN A O 1
ATOM 1264 N N . ASP A 1 162 ? 20.059 50.943 0.303 1.00 32.15 162 ASP A N 1
ATOM 1265 C CA . ASP A 1 162 ? 21.121 51.591 -0.482 1.00 35.96 162 ASP A CA 1
ATOM 1266 C C . ASP A 1 162 ? 20.510 52.412 -1.619 1.00 38.40 162 ASP A C 1
ATOM 1267 O O . ASP A 1 162 ? 21.097 53.418 -2.071 1.00 40.71 162 ASP A O 1
ATOM 1272 N N . HIS A 1 163 ? 19.357 51.948 -2.103 1.00 36.80 163 HIS A N 1
ATOM 1273 C CA . HIS A 1 163 ? 18.616 52.607 -3.189 1.00 38.25 163 HIS A CA 1
ATOM 1274 C C . HIS A 1 163 ? 17.196 52.725 -2.772 1.00 35.69 163 HIS A C 1
ATOM 1275 O O . H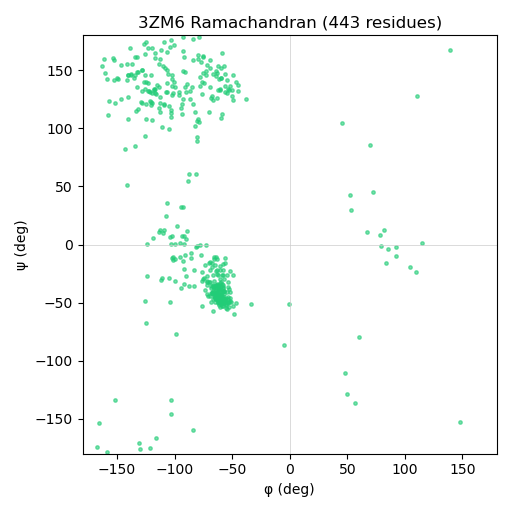IS A 1 163 ? 16.697 51.860 -2.061 1.00 32.13 163 HIS A O 1
ATOM 1282 N N . LEU A 1 164 ? 16.512 53.776 -3.215 1.00 36.50 164 LEU A N 1
ATOM 1283 C CA . LEU A 1 164 ? 15.075 53.879 -2.968 1.00 34.61 164 LEU A CA 1
ATOM 1284 C C . LEU A 1 164 ? 14.377 52.577 -3.375 1.00 32.56 164 LEU A C 1
ATOM 1285 O O . LEU A 1 164 ? 14.665 52.051 -4.445 1.00 34.50 164 LEU A O 1
ATOM 1290 N N . GLY A 1 165 ? 13.493 52.035 -2.538 1.00 29.74 165 GLY A N 1
ATOM 1291 C CA . GLY A 1 165 ? 12.722 50.839 -2.910 1.00 27.92 165 GLY A CA 1
ATOM 1292 C C . GLY A 1 165 ? 13.223 49.581 -2.230 1.00 26.77 165 GLY A C 1
ATOM 1293 O O . GLY A 1 165 ? 12.503 48.556 -2.141 1.00 26.11 165 GLY A O 1
ATOM 1294 N N . ASP A 1 166 ? 14.469 49.651 -1.751 1.00 25.72 166 ASP A N 1
ATOM 1295 C CA . ASP A 1 166 ? 15.050 48.559 -1.024 1.00 24.47 166 ASP A CA 1
ATOM 1296 C C . ASP A 1 166 ? 14.172 48.244 0.190 1.00 22.27 166 ASP A C 1
ATOM 1297 O O . ASP A 1 166 ? 13.941 47.096 0.505 1.00 20.80 166 ASP A O 1
ATOM 1302 N N . ILE A 1 167 ? 13.728 49.255 0.909 1.00 22.03 167 ILE A N 1
ATOM 1303 C CA . ILE A 1 167 ? 12.914 48.952 2.101 1.00 20.58 167 ILE A CA 1
ATOM 1304 C C . ILE A 1 167 ? 11.512 48.442 1.764 1.00 20.19 167 ILE A C 1
ATOM 1305 O O . ILE A 1 167 ? 10.964 47.576 2.500 1.00 19.55 167 ILE A O 1
ATOM 1310 N N . HIS A 1 168 ? 10.948 48.917 0.651 1.00 21.38 168 HIS A N 1
ATOM 1311 C CA . HIS A 1 168 ? 9.669 48.405 0.197 1.00 22.20 168 HIS A CA 1
ATOM 1312 C C . HIS A 1 168 ? 9.795 46.920 0.027 1.00 21.72 168 HIS A C 1
ATOM 1313 O O . HIS A 1 168 ? 8.969 46.132 0.514 1.00 20.42 168 HIS A O 1
ATOM 1320 N N . LEU A 1 169 ? 10.839 46.495 -0.663 1.00 21.67 169 LEU A N 1
ATOM 1321 C CA . LEU A 1 169 ? 11.008 45.055 -0.878 1.00 21.37 169 LEU A CA 1
ATOM 1322 C C . LEU A 1 169 ? 11.043 44.297 0.448 1.00 19.80 169 LEU A C 1
ATOM 1323 O O . LEU A 1 169 ? 10.345 43.300 0.601 1.00 20.04 169 LEU A O 1
ATOM 1328 N N . LEU A 1 170 ? 11.844 44.769 1.403 1.00 18.81 170 LEU A N 1
ATOM 1329 C CA . LEU A 1 170 ? 11.989 44.056 2.670 1.00 18.11 170 LEU A CA 1
ATOM 1330 C C . LEU A 1 170 ? 10.698 44.041 3.483 1.00 17.57 170 LEU A C 1
ATOM 1331 O O . LEU A 1 170 ? 10.376 43.061 4.141 1.00 17.21 170 LEU A O 1
ATOM 1336 N N . SER A 1 171 ? 9.961 45.134 3.429 1.00 17.89 171 SER A N 1
ATOM 1337 C CA . SER A 1 171 ? 8.706 45.197 4.175 1.00 18.09 171 SER A CA 1
ATOM 1338 C C . SER A 1 171 ? 7.688 44.234 3.583 1.00 18.68 171 SER A C 1
ATOM 1339 O O . SER A 1 171 ? 6.973 43.546 4.308 1.00 18.72 171 SER A O 1
ATOM 1342 N N . GLU A 1 172 ? 7.627 44.171 2.267 1.00 20.12 172 GLU A N 1
ATOM 1343 C CA . GLU A 1 172 ? 6.661 43.300 1.581 1.00 21.51 172 GLU A CA 1
ATOM 1344 C C . GLU A 1 172 ? 7.038 41.840 1.821 1.00 21.25 172 GLU A C 1
ATOM 1345 O O . GLU A 1 172 ? 6.172 40.951 1.960 1.00 20.97 172 GLU A O 1
ATOM 1351 N N . LEU A 1 173 ? 8.341 41.591 1.880 1.00 19.87 173 LEU A N 1
ATOM 1352 C CA . LEU A 1 173 ? 8.853 40.271 2.256 1.00 19.65 173 LEU A CA 1
ATOM 1353 C C . LEU A 1 173 ? 8.454 39.860 3.705 1.00 19.24 173 LEU A C 1
ATOM 1354 O O . LEU A 1 173 ? 7.924 38.766 3.938 1.00 19.74 173 LEU A O 1
ATOM 1359 N N . ALA A 1 174 ? 8.683 40.737 4.676 1.00 17.93 174 ALA A N 1
ATOM 1360 C CA . ALA A 1 174 ? 8.607 40.348 6.104 1.00 17.25 174 ALA A CA 1
ATOM 1361 C C . ALA A 1 174 ? 7.228 40.568 6.729 1.00 18.16 174 ALA A C 1
ATOM 1362 O O . ALA A 1 174 ? 6.914 39.979 7.782 1.00 17.68 174 ALA A O 1
ATOM 1364 N N . ARG A 1 175 ? 6.450 41.453 6.093 1.00 19.84 175 ARG A N 1
ATOM 1365 C CA A ARG A 1 175 ? 5.105 41.845 6.570 0.50 19.50 175 ARG A CA 1
ATOM 1366 C CA B ARG A 1 175 ? 5.107 41.822 6.579 0.50 19.90 175 ARG A CA 1
ATOM 1367 C C . ARG A 1 175 ? 5.091 42.150 8.083 1.00 18.93 175 ARG A C 1
ATOM 1368 O O . ARG A 1 175 ? 4.472 41.466 8.842 1.00 20.35 175 ARG A O 1
ATOM 1383 N N . PRO A 1 176 ? 5.802 43.209 8.511 1.00 17.49 176 PRO A N 1
ATOM 1384 C CA . PRO A 1 176 ? 5.972 43.457 9.944 1.00 17.58 176 PRO A CA 1
ATOM 1385 C C . PRO A 1 176 ? 4.648 43.662 10.688 1.00 18.90 176 PRO A C 1
ATOM 1386 O O . PRO A 1 176 ? 3.741 44.297 10.162 1.00 19.70 176 PRO A O 1
ATOM 1390 N N . LYS A 1 177 ? 4.587 43.162 11.918 1.00 19.55 177 LYS A N 1
ATOM 1391 C CA . LYS A 1 177 ? 3.474 43.437 12.836 1.00 21.47 177 LYS A CA 1
ATOM 1392 C C . LYS A 1 177 ? 3.553 44.928 13.238 1.00 22.02 177 LYS A C 1
ATOM 1393 O O . LYS A 1 177 ? 2.541 45.618 13.346 1.00 23.50 177 LYS A O 1
ATOM 1399 N N . THR A 1 178 ? 4.786 45.410 13.415 1.00 20.09 178 THR A N 1
ATOM 1400 C CA . THR A 1 178 ? 5.082 46.724 14.033 1.00 19.56 178 THR A CA 1
ATOM 1401 C C . THR A 1 178 ? 6.369 47.271 13.421 1.00 18.60 178 THR A C 1
ATOM 1402 O O . THR A 1 178 ? 7.280 46.498 13.082 1.00 17.14 178 THR A O 1
ATOM 1406 N N . ALA A 1 179 ? 6.443 48.579 13.204 1.00 18.76 179 ALA A N 1
ATOM 1407 C CA . ALA A 1 179 ? 7.716 49.156 12.704 1.00 18.71 179 ALA A CA 1
ATOM 1408 C C . ALA A 1 179 ? 8.121 50.434 13.376 1.00 19.79 179 ALA A C 1
ATOM 1409 O O . ALA A 1 179 ? 7.278 51.171 13.893 1.00 20.16 179 ALA A O 1
ATOM 1411 N N . ILE A 1 180 ? 9.435 50.707 13.352 1.00 19.52 180 ILE A N 1
ATOM 1412 C CA . ILE A 1 180 ? 10.017 51.960 13.878 1.00 19.40 180 ILE A CA 1
ATOM 1413 C C . ILE A 1 180 ? 10.930 52.580 12.788 1.00 20.41 180 ILE A C 1
ATOM 1414 O O . ILE A 1 180 ? 11.746 51.874 12.177 1.00 19.21 180 ILE A O 1
ATOM 1419 N N . VAL A 1 181 ? 10.762 53.873 12.537 1.00 20.69 181 VAL A N 1
ATOM 1420 C CA . VAL A 1 181 ? 11.604 54.589 11.623 1.00 22.10 181 VAL A CA 1
ATOM 1421 C C . VAL A 1 181 ? 12.373 55.565 12.484 1.00 24.56 181 VAL A C 1
ATOM 1422 O O . VAL A 1 181 ? 11.759 56.300 13.270 1.00 24.28 181 VAL A O 1
ATOM 1426 N N . THR A 1 182 ? 13.705 55.557 12.366 1.00 25.61 182 THR A N 1
ATOM 1427 C CA . THR A 1 182 ? 14.546 56.663 12.883 1.00 30.07 182 THR A CA 1
ATOM 1428 C C . THR A 1 182 ? 15.370 57.331 11.760 1.00 33.07 182 THR A C 1
ATOM 1429 O O . THR A 1 182 ? 15.851 56.636 10.816 1.00 33.38 182 THR A O 1
ATOM 1433 N N . LEU A 1 183 ? 15.605 58.638 11.845 1.00 38.12 183 LEU A N 1
ATOM 1434 C CA . LEU A 1 183 ? 16.449 59.248 10.810 1.00 42.79 183 LEU A CA 1
ATOM 1435 C C . LEU A 1 183 ? 17.867 59.423 11.365 1.00 49.38 183 LEU A C 1
ATOM 1436 O O . LEU A 1 183 ? 18.020 59.764 12.534 1.00 48.58 183 LEU A O 1
ATOM 1441 N N . VAL A 1 184 ? 18.894 59.169 10.541 1.00 57.23 184 VAL A N 1
ATOM 1442 C CA . VAL A 1 184 ? 20.310 59.265 10.997 1.00 66.21 184 VAL A CA 1
ATOM 1443 C C . VAL A 1 184 ? 21.039 60.558 10.524 1.00 76.08 184 VAL A C 1
ATOM 1444 O O . VAL A 1 184 ? 20.500 61.666 10.632 1.00 81.30 184 VAL A O 1
ATOM 1448 N N . GLY A 1 185 ? 22.261 60.435 10.015 1.00 80.56 185 GLY A N 1
ATOM 1449 C CA . GLY A 1 185 ? 23.037 61.623 9.669 1.00 85.02 185 GLY A CA 1
ATOM 1450 C C . GLY A 1 185 ? 23.827 61.461 8.392 1.00 90.20 185 GLY A C 1
ATOM 1451 O O . GLY A 1 185 ? 25.032 61.731 8.377 1.00 94.91 185 GLY A O 1
ATOM 1452 N N . GLU A 1 186 ? 23.135 61.029 7.329 1.00 89.40 186 GLU A N 1
ATOM 1453 C CA . GLU A 1 186 ? 23.688 60.814 5.957 1.00 89.15 186 GLU A CA 1
ATOM 1454 C C . GLU A 1 186 ? 25.179 61.126 5.688 1.00 91.08 186 GLU A C 1
ATOM 1455 O O . GLU A 1 186 ? 25.904 60.281 5.142 1.00 86.39 186 GLU A O 1
ATOM 1461 N N . ALA A 1 187 ? 25.608 62.336 6.078 1.00 95.05 187 ALA A N 1
ATOM 1462 C CA . ALA A 1 187 ? 26.923 62.912 5.745 1.00 96.06 187 ALA A CA 1
ATOM 1463 C C . ALA A 1 187 ? 27.062 63.016 4.227 1.00 97.16 187 ALA A C 1
ATOM 1464 O O . ALA A 1 187 ? 26.875 64.092 3.654 1.00 100.46 187 ALA A O 1
ATOM 1466 N N . HIS A 1 188 ? 27.377 61.903 3.569 1.00 93.74 188 HIS A N 1
ATOM 1467 C CA . HIS A 1 188 ? 27.037 61.799 2.161 1.00 90.59 188 HIS A CA 1
ATOM 1468 C C . HIS A 1 188 ? 26.381 60.519 1.791 1.00 84.58 188 HIS A C 1
ATOM 1469 O O . HIS A 1 188 ? 26.675 59.455 2.332 1.00 78.26 188 HIS A O 1
ATOM 1476 N N . LEU A 1 189 ? 25.514 60.644 0.798 1.00 83.30 189 LEU A N 1
ATOM 1477 C CA . LEU A 1 189 ? 24.279 59.889 0.727 1.00 75.63 189 LEU A CA 1
ATOM 1478 C C . LEU A 1 189 ? 24.328 58.738 -0.277 1.00 73.84 189 LEU A C 1
ATOM 1479 O O . LEU A 1 189 ? 23.315 58.070 -0.502 1.00 70.58 189 LEU A O 1
ATOM 1484 N N . ALA A 1 190 ? 25.508 58.491 -0.850 1.00 76.12 190 ALA A N 1
ATOM 1485 C CA . ALA A 1 190 ? 25.698 57.459 -1.892 1.00 75.43 190 ALA A CA 1
ATOM 1486 C C . ALA A 1 190 ? 24.630 57.537 -2.998 1.00 73.64 190 ALA A C 1
ATOM 1487 O O . ALA A 1 190 ? 24.609 58.499 -3.756 1.00 76.57 190 ALA A O 1
ATOM 1489 N N . PHE A 1 191 ? 23.727 56.562 -3.077 1.00 67.91 191 PHE A N 1
ATOM 1490 C CA . PHE A 1 191 ? 22.774 56.536 -4.185 1.00 66.18 191 PHE A CA 1
ATOM 1491 C C . PHE A 1 191 ? 21.452 57.299 -3.948 1.00 63.34 191 PHE A C 1
ATOM 1492 O O . PHE A 1 191 ? 20.522 57.151 -4.740 1.00 64.37 191 PHE A O 1
ATOM 1500 N N . PHE A 1 192 ? 21.363 58.105 -2.885 1.00 59.43 192 PHE A N 1
ATOM 1501 C CA . PHE A 1 192 ? 20.158 58.925 -2.620 1.00 56.61 192 PHE A CA 1
ATOM 1502 C C . PHE A 1 192 ? 20.293 60.413 -2.993 1.00 62.00 192 PHE A C 1
ATOM 1503 O O . PHE A 1 192 ? 21.303 61.058 -2.687 1.00 62.81 192 PHE A O 1
ATOM 1511 N N . LYS A 1 193 ? 19.250 60.960 -3.620 1.00 64.08 193 LYS A N 1
ATOM 1512 C CA . LYS A 1 193 ? 19.237 62.351 -4.061 1.00 68.55 193 LYS A CA 1
ATOM 1513 C C . LYS A 1 193 ? 19.374 63.388 -2.935 1.00 69.26 193 LYS A C 1
ATOM 1514 O O . LYS A 1 193 ? 20.201 64.289 -3.027 1.00 73.06 193 LYS A O 1
ATOM 1520 N N . ASP A 1 194 ? 18.543 63.287 -1.900 1.00 66.53 194 ASP A N 1
ATOM 1521 C CA . ASP A 1 194 ? 18.524 64.260 -0.787 1.00 66.09 194 ASP A CA 1
ATOM 1522 C C . ASP A 1 194 ? 17.877 63.642 0.457 1.00 61.80 194 ASP A C 1
ATOM 1523 O O . ASP A 1 194 ? 17.488 62.471 0.426 1.00 59.61 194 ASP A O 1
ATOM 1528 N N . ARG A 1 195 ? 17.763 64.409 1.540 1.00 61.41 195 ARG A N 1
ATOM 1529 C CA . ARG A 1 195 ? 17.131 63.914 2.776 1.00 58.86 195 ARG A CA 1
ATOM 1530 C C . ARG A 1 195 ? 15.668 63.445 2.609 1.00 54.86 195 ARG A C 1
ATOM 1531 O O . ARG A 1 195 ? 15.223 62.542 3.308 1.00 50.46 195 ARG A O 1
ATOM 1539 N N . SER A 1 196 ? 14.915 64.106 1.726 1.00 55.01 196 SER A N 1
ATOM 1540 C CA . SER A 1 196 ? 13.548 63.698 1.412 1.00 53.07 196 SER A CA 1
ATOM 1541 C C . SER A 1 196 ? 13.486 62.291 0.844 1.00 50.13 196 SER A C 1
ATOM 1542 O O . SER A 1 196 ? 12.602 61.500 1.214 1.00 49.12 196 SER A O 1
ATOM 1545 N N . GLU A 1 197 ? 14.396 61.984 -0.076 1.00 49.75 197 GLU A N 1
ATOM 1546 C CA . GLU A 1 197 ? 14.405 60.659 -0.672 1.00 47.56 197 GLU A CA 1
ATOM 1547 C C . GLU A 1 197 ? 14.835 59.619 0.355 1.00 44.06 197 GLU A C 1
ATOM 1548 O O . GLU A 1 197 ? 14.372 58.495 0.310 1.00 41.29 197 GLU A O 1
ATOM 1554 N N . ILE A 1 198 ? 15.711 60.005 1.282 1.00 43.93 198 ILE A N 1
ATOM 1555 C CA . ILE A 1 198 ? 16.089 59.113 2.375 1.00 41.82 198 ILE A CA 1
ATOM 1556 C C . ILE A 1 198 ? 14.850 58.727 3.178 1.00 38.28 198 ILE A C 1
ATOM 1557 O O . ILE A 1 198 ? 14.561 57.542 3.370 1.00 34.88 198 ILE A O 1
ATOM 1562 N N . ALA A 1 199 ? 14.124 59.757 3.612 1.00 38.99 199 ALA A N 1
ATOM 1563 C CA . ALA A 1 199 ? 12.912 59.636 4.420 1.00 37.10 199 ALA A CA 1
ATOM 1564 C C . ALA A 1 199 ? 11.831 58.836 3.684 1.00 35.62 199 ALA A C 1
ATOM 1565 O O . ALA A 1 199 ? 11.201 57.958 4.280 1.00 34.37 199 ALA A O 1
ATOM 1567 N N . LYS A 1 200 ? 11.625 59.151 2.403 1.00 36.77 200 LYS A N 1
ATOM 1568 C CA . LYS A 1 200 ? 10.760 58.378 1.512 1.00 35.33 200 LYS A CA 1
ATOM 1569 C C . LYS A 1 200 ? 11.073 56.882 1.584 1.00 32.72 200 LYS A C 1
ATOM 1570 O O . LYS A 1 200 ? 10.180 56.059 1.799 1.00 29.92 200 LYS A O 1
ATOM 1576 N N . GLY A 1 201 ? 12.345 56.539 1.391 1.00 32.50 201 GLY A N 1
ATOM 1577 C CA . GLY A 1 201 ? 12.793 55.139 1.457 1.00 29.72 201 GLY A CA 1
ATOM 1578 C C . GLY A 1 201 ? 12.518 54.484 2.808 1.00 27.78 201 GLY A C 1
ATOM 1579 O O . GLY A 1 201 ? 12.064 53.331 2.852 1.00 26.48 201 GLY A O 1
ATOM 1580 N N . LYS A 1 202 ? 12.800 55.192 3.901 1.00 27.23 202 LYS A N 1
ATOM 1581 C CA . LYS A 1 202 ? 12.603 54.621 5.238 1.00 26.39 202 LYS A CA 1
ATOM 1582 C C . LYS A 1 202 ? 11.115 54.390 5.512 1.00 25.29 202 LYS A C 1
ATOM 1583 O O . LYS A 1 202 ? 10.773 53.420 6.146 1.00 23.08 202 LYS A O 1
ATOM 1589 N N . MET A 1 203 ? 10.248 55.271 4.991 1.00 27.00 203 MET A N 1
ATOM 1590 C CA . MET A 1 203 ? 8.807 55.172 5.270 1.00 26.63 203 MET A CA 1
ATOM 1591 C C . MET A 1 203 ? 8.139 54.058 4.454 1.00 25.96 203 MET A C 1
ATOM 1592 O O . MET A 1 203 ? 6.987 53.669 4.706 1.00 24.39 203 MET A O 1
ATOM 1597 N N . GLN A 1 204 ? 8.889 53.496 3.513 1.00 24.49 204 GLN A N 1
ATOM 1598 C CA . GLN A 1 204 ? 8.429 52.291 2.838 1.00 23.21 204 GLN A CA 1
ATOM 1599 C C . GLN A 1 204 ? 8.311 51.134 3.809 1.00 20.97 204 GLN A C 1
ATOM 1600 O O . GLN A 1 204 ? 7.739 50.110 3.465 1.00 20.20 204 GLN A O 1
ATOM 1606 N N . ILE A 1 205 ? 8.835 51.300 5.030 1.00 20.27 205 ILE A N 1
ATOM 1607 C CA . ILE A 1 205 ? 8.865 50.220 5.982 1.00 18.97 205 ILE A CA 1
ATOM 1608 C C . ILE A 1 205 ? 7.449 49.811 6.343 1.00 18.70 205 ILE A C 1
ATOM 1609 O O . ILE A 1 205 ? 7.220 48.685 6.747 1.00 16.64 205 ILE A O 1
ATOM 1614 N N . ALA A 1 206 ? 6.495 50.721 6.138 1.00 20.24 206 ALA A N 1
ATOM 1615 C CA . ALA A 1 206 ? 5.128 50.447 6.502 1.00 21.33 206 ALA A CA 1
ATOM 1616 C C . ALA A 1 206 ? 4.383 49.822 5.324 1.00 22.03 206 ALA A C 1
ATOM 1617 O O . ALA A 1 206 ? 3.251 49.352 5.520 1.00 23.87 206 ALA A O 1
ATOM 1619 N N . ASP A 1 207 ? 4.985 49.796 4.129 1.00 21.52 207 ASP A N 1
ATOM 1620 C CA . ASP A 1 207 ? 4.306 49.218 2.948 1.00 23.38 207 ASP A CA 1
ATOM 1621 C C . ASP A 1 207 ? 3.737 47.804 3.136 1.00 23.22 207 ASP A C 1
ATOM 1622 O O . ASP A 1 207 ? 2.635 47.533 2.679 1.00 23.14 207 ASP A O 1
ATOM 1627 N N . GLY A 1 208 ? 4.468 46.926 3.811 1.00 21.05 208 GLY A N 1
ATOM 1628 C CA . GLY A 1 208 ? 4.012 45.529 3.973 1.00 22.84 208 GLY A CA 1
ATOM 1629 C C . GLY A 1 208 ? 3.189 45.241 5.228 1.00 21.36 208 GLY A C 1
ATOM 1630 O O . GLY A 1 208 ? 2.910 44.086 5.589 1.00 21.84 208 GLY A O 1
ATOM 1631 N N . MET A 1 209 ? 2.846 46.288 5.938 1.00 21.85 209 MET A N 1
ATOM 1632 C CA . MET A 1 209 ? 2.126 46.118 7.221 1.00 21.70 209 MET A CA 1
ATOM 1633 C C . MET A 1 209 ? 0.612 46.148 7.017 1.00 22.10 209 MET A C 1
ATOM 1634 O O . MET A 1 209 ? 0.103 46.800 6.101 1.00 22.74 209 MET A O 1
ATOM 1639 N N . ALA A 1 210 ? -0.108 45.416 7.858 1.00 22.69 210 ALA A N 1
ATOM 1640 C CA . ALA A 1 210 ? -1.585 45.350 7.799 1.00 23.69 210 ALA A CA 1
ATOM 1641 C C . ALA A 1 210 ? -2.180 46.651 8.307 1.00 23.54 210 ALA A C 1
ATOM 1642 O O . ALA A 1 210 ? -1.563 47.314 9.139 1.00 22.90 210 ALA A O 1
ATOM 1644 N N . SER A 1 211 ? -3.335 47.049 7.797 1.00 24.09 211 SER A N 1
ATOM 1645 C CA . SER A 1 211 ? -3.999 48.218 8.350 1.00 25.25 211 SER A CA 1
ATOM 1646 C C . SER A 1 211 ? -4.107 48.172 9.866 1.00 24.97 211 SER A C 1
ATOM 1647 O O . SER A 1 211 ? -4.316 47.118 10.440 1.00 24.73 211 SER A O 1
ATOM 1650 N N . GLY A 1 212 ? -4.012 49.331 10.494 1.00 25.65 212 GLY A N 1
ATOM 1651 C CA . GLY A 1 212 ? -4.177 49.454 11.949 1.00 26.90 212 GLY A CA 1
ATOM 1652 C C . GLY A 1 212 ? -2.945 49.059 12.759 1.00 25.68 212 GLY A C 1
ATOM 1653 O O . GLY A 1 212 ? -2.937 49.204 13.982 1.00 26.36 212 GLY A O 1
ATOM 1654 N N . SER A 1 213 ? -1.884 48.626 12.095 1.00 24.51 213 SER A N 1
ATOM 1655 C CA . SER A 1 213 ? -0.634 48.232 12.762 1.00 23.06 213 SER A CA 1
ATOM 1656 C C . SER A 1 213 ? 0.140 49.450 13.165 1.00 22.45 213 SER A C 1
ATOM 1657 O O . SER A 1 213 ? 0.001 50.486 12.556 1.00 23.59 213 SER A O 1
ATOM 1660 N N . LEU A 1 214 ? 1.005 49.299 14.146 1.00 21.80 214 LEU A N 1
ATOM 1661 C CA . LEU A 1 214 ? 1.694 50.419 14.736 1.00 22.95 214 LEU A CA 1
ATOM 1662 C C . LEU A 1 214 ? 2.961 50.750 13.971 1.00 22.19 214 LEU A C 1
ATOM 1663 O O . LEU A 1 214 ? 3.821 49.864 13.725 1.00 21.42 214 LEU A O 1
ATOM 1668 N N . LEU A 1 215 ? 3.112 52.037 13.681 1.00 22.51 215 LEU A N 1
ATOM 1669 C CA . LEU A 1 215 ? 4.362 52.534 13.094 1.00 22.42 215 LEU A CA 1
ATOM 1670 C C . LEU A 1 215 ? 4.798 53.701 13.949 1.00 22.89 215 LEU A C 1
ATOM 1671 O O . LEU A 1 215 ? 4.036 54.670 14.110 1.00 25.82 215 LEU A O 1
ATOM 1676 N N . LEU A 1 216 ? 5.998 53.627 14.512 1.00 21.90 216 LEU A N 1
ATOM 1677 C CA . LEU A 1 216 ? 6.614 54.800 15.113 1.00 23.29 216 LEU A CA 1
ATOM 1678 C C . LEU A 1 216 ? 7.444 55.549 14.074 1.00 23.74 216 LEU A C 1
ATOM 1679 O O . LEU A 1 216 ? 8.238 54.947 13.338 1.00 22.35 216 LEU A O 1
ATOM 1684 N N . ALA A 1 217 ? 7.232 56.857 14.017 1.00 25.65 217 ALA A N 1
ATOM 1685 C CA . ALA A 1 217 ? 7.907 57.709 13.064 1.00 27.13 217 ALA A CA 1
ATOM 1686 C C . ALA A 1 217 ? 8.281 59.000 13.744 1.00 29.54 217 ALA A C 1
ATOM 1687 O O . ALA A 1 217 ? 7.511 59.488 14.597 1.00 31.91 217 ALA A O 1
ATOM 1689 N N . PRO A 1 218 ? 9.430 59.600 13.356 1.00 30.42 218 PRO A N 1
ATOM 1690 C CA . PRO A 1 218 ? 9.863 60.812 14.067 1.00 32.34 218 PRO A CA 1
ATOM 1691 C C . PRO A 1 218 ? 8.951 61.993 13.783 1.00 34.60 218 PRO A C 1
ATOM 1692 O O . PRO A 1 218 ? 8.365 62.077 12.702 1.00 33.70 218 PRO A O 1
ATOM 1696 N N . ALA A 1 219 ? 8.876 62.906 14.758 1.00 37.40 219 ALA A N 1
ATOM 1697 C CA . ALA A 1 219 ? 8.090 64.139 14.640 1.00 40.14 219 ALA A CA 1
ATOM 1698 C C . ALA A 1 219 ? 8.562 65.017 13.492 1.00 42.61 219 ALA A C 1
ATOM 1699 O O . ALA A 1 219 ? 7.789 65.758 12.913 1.00 45.09 219 ALA A O 1
ATOM 1701 N N . ASP A 1 220 ? 9.846 64.934 13.177 1.00 43.23 220 ASP A N 1
ATOM 1702 C CA . ASP A 1 220 ? 10.440 65.649 12.054 1.00 45.12 220 ASP A CA 1
ATOM 1703 C C . ASP A 1 220 ? 9.525 65.712 10.806 1.00 44.08 220 ASP A C 1
ATOM 1704 O O . ASP A 1 220 ? 9.096 64.681 10.310 1.00 40.52 220 ASP A O 1
ATOM 1709 N N . PRO A 1 221 ? 9.236 66.923 10.285 1.00 46.19 221 PRO A N 1
ATOM 1710 C CA . PRO A 1 221 ? 8.320 67.011 9.134 1.00 46.45 221 PRO A CA 1
ATOM 1711 C C . PRO A 1 221 ? 8.801 66.376 7.805 1.00 45.55 221 PRO A C 1
ATOM 1712 O O . PRO A 1 221 ? 8.017 66.226 6.874 1.00 45.52 221 PRO A O 1
ATOM 1716 N N . ILE A 1 222 ? 10.074 66.027 7.697 1.00 44.90 222 ILE A N 1
ATOM 1717 C CA . ILE A 1 222 ? 10.572 65.455 6.454 1.00 44.08 222 ILE A CA 1
ATOM 1718 C C . ILE A 1 222 ? 9.804 64.172 6.111 1.00 40.93 222 ILE A C 1
ATOM 1719 O O . ILE A 1 222 ? 9.710 63.813 4.942 1.00 40.52 222 ILE A O 1
ATOM 1724 N N . VAL A 1 223 ? 9.250 63.482 7.113 1.00 39.16 223 VAL A N 1
ATOM 1725 C CA . VAL A 1 223 ? 8.505 62.241 6.822 1.00 37.30 223 VAL A CA 1
ATOM 1726 C C . VAL A 1 223 ? 7.022 62.449 6.443 1.00 38.39 223 VAL A C 1
ATOM 1727 O O . VAL A 1 223 ? 6.353 61.502 6.024 1.00 37.66 223 VAL A O 1
ATOM 1731 N N . GLU A 1 224 ? 6.524 63.672 6.562 1.00 40.83 224 GLU A N 1
ATOM 1732 C CA . GLU A 1 224 ? 5.099 63.921 6.427 1.00 42.17 224 GLU A CA 1
ATOM 1733 C C . GLU A 1 224 ? 4.488 63.416 5.152 1.00 40.70 224 GLU A C 1
ATOM 1734 O O . GLU A 1 224 ? 3.517 62.686 5.196 1.00 38.74 224 GLU A O 1
ATOM 1740 N N . ASP A 1 225 ? 5.033 63.829 4.014 1.00 41.37 225 ASP A N 1
ATOM 1741 C CA . ASP A 1 225 ? 4.491 63.412 2.756 1.00 41.63 225 ASP A CA 1
ATOM 1742 C C . ASP A 1 225 ? 4.424 61.920 2.582 1.00 39.03 225 ASP A C 1
ATOM 1743 O O . ASP A 1 225 ? 3.840 61.485 1.599 1.00 38.51 225 ASP A O 1
ATOM 1748 N N . TYR A 1 226 ? 5.062 61.140 3.465 1.00 36.47 226 TYR A N 1
ATOM 1749 C CA . TYR A 1 226 ? 5.240 59.690 3.203 1.00 34.75 226 TYR A CA 1
ATOM 1750 C C . TYR A 1 226 ? 4.568 58.835 4.249 1.00 32.77 226 TYR A C 1
ATOM 1751 O O . TYR A 1 226 ? 4.702 57.613 4.242 1.00 30.54 226 TYR A O 1
ATOM 1760 N N . LEU A 1 227 ? 3.833 59.484 5.159 1.00 33.36 227 LEU A N 1
ATOM 1761 C CA . LEU A 1 227 ? 3.152 58.748 6.218 1.00 31.86 227 LEU A CA 1
ATOM 1762 C C . LEU A 1 227 ? 2.190 57.760 5.582 1.00 31.76 227 LEU A C 1
ATOM 1763 O O . LEU A 1 227 ? 1.589 58.071 4.556 1.00 32.72 227 LEU A O 1
ATOM 1768 N N . PRO A 1 228 ? 2.053 56.569 6.186 1.00 29.92 228 PRO A N 1
ATOM 1769 C CA . PRO A 1 228 ? 1.025 55.686 5.688 1.00 29.78 228 PRO A CA 1
ATOM 1770 C C . PRO A 1 228 ? -0.342 56.294 6.054 1.00 31.95 228 PRO A C 1
ATOM 1771 O O . PRO A 1 228 ? -0.436 57.156 6.947 1.00 33.66 228 PRO A O 1
ATOM 1775 N N . ILE A 1 229 ? -1.370 55.886 5.332 1.00 32.17 229 ILE A N 1
ATOM 1776 C CA . ILE A 1 229 ? -2.726 56.348 5.579 1.00 33.95 229 ILE A CA 1
ATOM 1777 C C . ILE A 1 229 ? -3.511 55.401 6.499 1.00 32.80 229 ILE A C 1
ATOM 1778 O O . ILE A 1 229 ? -4.333 55.843 7.296 1.00 35.25 229 ILE A O 1
ATOM 1783 N N . ASP A 1 230 ? -3.303 54.105 6.364 1.00 31.68 230 ASP A N 1
ATOM 1784 C CA . ASP A 1 230 ? -4.118 53.151 7.110 1.00 32.04 230 ASP A CA 1
ATOM 1785 C C . ASP A 1 230 ? -3.429 52.439 8.257 1.00 29.68 230 ASP A C 1
ATOM 1786 O O . ASP A 1 230 ? -3.834 51.336 8.613 1.00 28.43 230 ASP A O 1
ATOM 1791 N N . LYS A 1 231 ? -2.385 53.047 8.816 1.00 28.79 231 LYS A N 1
ATOM 1792 C CA . LYS A 1 231 ? -1.696 52.472 9.991 1.00 27.84 231 LYS A CA 1
ATOM 1793 C C . LYS A 1 231 ? -1.909 53.357 11.190 1.00 28.34 231 LYS A C 1
ATOM 1794 O O . LYS A 1 231 ? -2.259 54.520 11.076 1.00 30.09 231 LYS A O 1
ATOM 1800 N N . LYS A 1 232 ? -1.724 52.784 12.364 1.00 29.09 232 LYS A N 1
ATOM 1801 C CA . LYS A 1 232 ? -1.650 53.583 13.588 1.00 30.89 232 LYS A CA 1
ATOM 1802 C C . LYS A 1 232 ? -0.255 54.198 13.773 1.00 31.21 232 LYS A C 1
ATOM 1803 O O . LYS A 1 232 ? 0.722 53.517 14.111 1.00 32.61 232 LYS A O 1
ATOM 1809 N N . VAL A 1 233 ? -0.159 55.496 13.539 1.00 32.72 233 VAL A N 1
ATOM 1810 C CA . VAL A 1 233 ? 1.112 56.176 13.549 1.00 30.69 233 VAL A CA 1
ATOM 1811 C C . VAL A 1 233 ? 1.295 56.935 14.846 1.00 31.59 233 VAL A C 1
ATOM 1812 O O . VAL A 1 233 ? 0.420 57.703 15.281 1.00 32.17 233 VAL A O 1
ATOM 1816 N N . VAL A 1 234 ? 2.433 56.711 15.486 1.00 30.12 234 VAL A N 1
ATOM 1817 C CA . VAL A 1 234 ? 2.763 57.430 16.710 1.00 30.97 234 VAL A CA 1
ATOM 1818 C C . VAL A 1 234 ? 4.083 58.170 16.476 1.00 30.73 234 VAL A C 1
ATOM 1819 O O . VAL A 1 234 ? 5.085 57.553 16.105 1.00 29.03 234 VAL A O 1
ATOM 1823 N N . ARG A 1 235 ? 4.072 59.475 16.670 1.00 31.48 235 ARG A N 1
ATOM 1824 C CA . ARG A 1 235 ? 5.240 60.328 16.460 1.00 33.08 235 ARG A CA 1
ATOM 1825 C C . ARG A 1 235 ? 6.057 60.531 17.742 1.00 33.68 235 ARG A C 1
ATOM 1826 O O . ARG A 1 235 ? 5.509 60.567 18.859 1.00 34.40 235 ARG A O 1
ATOM 1834 N N . PHE A 1 236 ? 7.363 60.703 17.588 1.00 33.29 236 PHE A N 1
ATOM 1835 C CA . PHE A 1 236 ? 8.254 60.902 18.747 1.00 32.82 236 PHE A CA 1
ATOM 1836 C C . PHE A 1 236 ? 9.223 62.037 18.463 1.00 34.79 236 PHE A C 1
ATOM 1837 O O . PHE A 1 236 ? 9.643 62.228 17.317 1.00 34.75 236 PHE A O 1
ATOM 1845 N N . GLY A 1 237 ? 9.527 62.832 19.492 1.00 36.64 237 GLY A N 1
ATOM 1846 C CA . GLY A 1 237 ? 10.382 63.984 19.345 1.00 38.98 237 GLY A CA 1
ATOM 1847 C C . GLY A 1 237 ? 9.780 65.100 20.179 1.00 41.99 237 GLY A C 1
ATOM 1848 O O . GLY A 1 237 ? 8.646 64.979 20.651 1.00 41.26 237 GLY A O 1
ATOM 1849 N N . GLN A 1 238 ? 10.551 66.168 20.386 1.00 44.54 238 GLN A N 1
ATOM 1850 C CA A GLN A 1 238 ? 10.089 67.354 21.095 0.50 47.63 238 GLN A CA 1
ATOM 1851 C CA B GLN A 1 238 ? 10.072 67.328 21.127 0.50 47.46 238 GLN A CA 1
ATOM 1852 C C . GLN A 1 238 ? 8.720 67.760 20.552 1.00 48.20 238 GLN A C 1
ATOM 1853 O O . GLN A 1 238 ? 8.558 67.858 19.338 1.00 48.42 238 GLN A O 1
ATOM 1864 N N . GLY A 1 239 ? 7.743 67.985 21.439 1.00 49.06 239 GLY A N 1
ATOM 1865 C CA . GLY A 1 239 ? 6.377 68.375 21.041 1.00 49.51 239 GLY A CA 1
ATOM 1866 C C . GLY A 1 239 ? 5.408 67.255 20.653 1.00 47.65 239 GLY A C 1
ATOM 1867 O O . GLY A 1 239 ? 4.194 67.486 20.606 1.00 47.97 239 GLY A O 1
ATOM 1868 N N . ALA A 1 240 ? 5.921 66.043 20.386 1.00 44.30 240 ALA A N 1
ATOM 1869 C CA . ALA A 1 240 ? 5.084 64.964 19.856 1.00 42.22 240 ALA A CA 1
ATOM 1870 C C . ALA A 1 240 ? 4.486 64.046 20.905 1.00 41.10 240 ALA A C 1
ATOM 1871 O O . ALA A 1 240 ? 4.723 64.198 22.076 1.00 41.99 240 ALA A O 1
ATOM 1873 N N . GLU A 1 241 ? 3.705 63.076 20.453 1.00 40.40 241 GLU A N 1
ATOM 1874 C CA . GLU A 1 241 ? 3.021 62.185 21.364 1.00 39.94 241 GLU A CA 1
ATOM 1875 C C . GLU A 1 241 ? 3.980 61.459 22.310 1.00 39.13 241 GLU A C 1
ATOM 1876 O O . GLU A 1 241 ? 3.767 61.409 23.529 1.00 39.26 241 GLU A O 1
ATOM 1882 N N . LEU A 1 242 ? 5.040 60.873 21.763 1.00 36.32 242 LEU A N 1
ATOM 1883 C CA . LEU A 1 242 ? 6.093 60.358 22.634 1.00 35.83 242 LEU A CA 1
ATOM 1884 C C . LEU A 1 242 ? 7.216 61.393 22.753 1.00 37.12 242 LEU A C 1
ATOM 1885 O O . LEU A 1 242 ? 7.747 61.832 21.744 1.00 38.60 242 LEU A O 1
ATOM 1890 N N . GLU A 1 243 ? 7.630 61.746 23.963 1.00 38.03 243 GLU A N 1
ATOM 1891 C CA . GLU A 1 243 ? 8.645 62.801 24.130 1.00 39.75 243 GLU A CA 1
ATOM 1892 C C . GLU A 1 243 ? 9.516 62.629 25.375 1.00 39.81 243 GLU A C 1
ATOM 1893 O O . GLU A 1 243 ? 9.033 62.216 26.426 1.00 39.44 243 GLU A O 1
ATOM 1899 N N . ILE A 1 244 ? 10.797 62.968 25.239 1.00 39.94 244 ILE A N 1
ATOM 1900 C CA . ILE A 1 244 ? 11.737 62.987 26.357 1.00 41.14 244 ILE A CA 1
ATOM 1901 C C . ILE A 1 244 ? 11.558 64.336 27.027 1.00 44.28 244 ILE A C 1
ATOM 1902 O O . ILE A 1 244 ? 11.703 65.363 26.389 1.00 45.39 244 ILE A O 1
ATOM 1907 N N . THR A 1 245 ? 11.204 64.331 28.301 1.00 46.14 245 THR A N 1
ATOM 1908 C CA . THR A 1 245 ? 10.941 65.583 29.016 1.00 49.49 245 THR A CA 1
ATOM 1909 C C . THR A 1 245 ? 12.137 65.951 29.890 1.00 52.31 245 THR A C 1
ATOM 1910 O O . THR A 1 245 ? 12.210 67.061 30.419 1.00 54.51 245 THR A O 1
ATOM 1914 N N . ASP A 1 246 ? 13.081 65.022 30.037 1.00 51.29 246 ASP A N 1
ATOM 1915 C CA . ASP A 1 246 ? 14.258 65.308 30.842 1.00 53.86 246 ASP A CA 1
ATOM 1916 C C . ASP A 1 246 ? 15.412 64.375 30.544 1.00 51.62 246 ASP A C 1
ATOM 1917 O O . ASP A 1 246 ? 15.187 63.223 30.202 1.00 48.34 246 ASP A O 1
ATOM 1922 N N . LEU A 1 247 ? 16.639 64.874 30.666 1.00 53.34 247 LEU A N 1
ATOM 1923 C CA . LEU A 1 247 ? 17.816 64.142 30.219 1.00 53.63 247 LEU A CA 1
ATOM 1924 C C . LEU A 1 247 ? 19.088 64.573 30.904 1.00 56.72 247 LEU A C 1
ATOM 1925 O O . LEU A 1 247 ? 19.455 65.742 30.854 1.00 59.89 247 LEU A O 1
ATOM 1930 N N . VAL A 1 248 ? 19.766 63.617 31.527 1.00 56.92 248 VAL A N 1
ATOM 1931 C CA . VAL A 1 248 ? 21.081 63.841 32.093 1.00 60.70 248 VAL A CA 1
ATOM 1932 C C . VAL A 1 248 ? 22.089 62.906 31.444 1.00 61.18 248 VAL A C 1
ATOM 1933 O O . VAL A 1 248 ? 21.952 61.689 31.496 1.00 59.14 248 VAL A O 1
ATOM 1937 N N . GLU A 1 249 ? 23.095 63.474 30.803 1.00 66.54 249 GLU A N 1
ATOM 1938 C CA . GLU A 1 249 ? 24.135 62.662 30.197 1.00 69.38 249 GLU A CA 1
ATOM 1939 C C . GLU A 1 249 ? 25.365 62.770 31.075 1.00 74.34 249 GLU A C 1
ATOM 1940 O O . GLU A 1 249 ? 25.870 63.863 31.319 1.00 76.94 249 GLU A O 1
ATOM 1946 N N . ARG A 1 250 ? 25.816 61.641 31.603 1.00 76.31 250 ARG A N 1
ATOM 1947 C CA . ARG A 1 250 ? 26.956 61.653 32.507 1.00 81.08 250 ARG A CA 1
ATOM 1948 C C . ARG A 1 250 ? 28.208 61.163 31.785 1.00 83.14 250 ARG A C 1
ATOM 1949 O O . ARG A 1 250 ? 28.152 60.777 30.595 1.00 78.19 250 ARG A O 1
ATOM 1957 N N . LYS A 1 251 ? 29.328 61.223 32.521 1.00 89.20 251 LYS A N 1
ATOM 1958 C CA . LYS A 1 251 ? 30.535 60.428 32.270 1.00 93.04 251 LYS A CA 1
ATOM 1959 C C . LYS A 1 251 ? 30.326 59.423 31.123 1.00 90.50 251 LYS A C 1
ATOM 1960 O O . LYS A 1 251 ? 30.596 59.718 29.955 1.00 90.02 251 LYS A O 1
ATOM 1966 N N . ASP A 1 252 ? 29.809 58.245 31.462 1.00 87.81 252 ASP A N 1
ATOM 1967 C CA . ASP A 1 252 ? 29.728 57.156 30.515 1.00 83.79 252 ASP A CA 1
ATOM 1968 C C . ASP A 1 252 ? 28.302 56.627 30.340 1.00 77.28 252 ASP A C 1
ATOM 1969 O O . ASP A 1 252 ? 28.059 55.686 29.573 1.00 73.40 252 ASP A O 1
ATOM 1974 N N . SER A 1 253 ? 27.362 57.239 31.055 1.00 73.87 253 SER A N 1
ATOM 1975 C CA . SER A 1 253 ? 25.964 56.800 31.045 1.00 65.48 253 SER A CA 1
ATOM 1976 C C . SER A 1 253 ? 25.010 57.981 30.811 1.00 63.33 253 SER A C 1
ATOM 1977 O O . SER A 1 253 ? 25.454 59.111 30.533 1.00 66.04 253 SER A O 1
ATOM 1980 N N . LEU A 1 254 ? 23.706 57.718 30.977 1.00 56.93 254 LEU A N 1
ATOM 1981 C CA . LEU A 1 254 ? 22.667 58.715 30.741 1.00 54.48 254 LEU A CA 1
ATOM 1982 C C . LEU A 1 254 ? 21.375 58.335 31.488 1.00 51.62 254 LEU A C 1
ATOM 1983 O O . LEU A 1 254 ? 21.020 57.157 31.587 1.00 49.21 254 LEU A O 1
ATOM 1988 N N . THR A 1 255 ? 20.692 59.336 32.022 1.00 51.23 255 THR A N 1
ATOM 1989 C CA . THR A 1 255 ? 19.383 59.130 32.621 1.00 49.45 255 THR A CA 1
ATOM 1990 C C . THR A 1 255 ? 18.386 60.047 31.911 1.00 48.34 255 THR A C 1
ATOM 1991 O O . THR A 1 255 ? 18.698 61.207 31.611 1.00 50.06 255 THR A O 1
ATOM 1995 N N . PHE A 1 256 ? 17.185 59.535 31.643 1.00 45.70 256 PHE A N 1
ATOM 1996 C CA . PHE A 1 256 ? 16.180 60.311 30.921 1.00 45.40 256 PHE A CA 1
ATOM 1997 C C . PHE A 1 256 ? 14.792 59.842 31.320 1.00 44.67 256 PHE A C 1
ATOM 1998 O O . PHE A 1 256 ? 14.605 58.721 31.780 1.00 43.33 256 PHE A O 1
ATOM 2006 N N . LYS A 1 257 ? 13.823 60.718 31.105 1.00 45.93 257 LYS A N 1
ATOM 2007 C CA . LYS A 1 257 ? 12.428 60.476 31.438 1.00 46.42 257 LYS A CA 1
ATOM 2008 C C . LYS A 1 257 ? 11.640 60.616 30.144 1.00 44.98 257 LYS A C 1
ATOM 2009 O O . LYS A 1 257 ? 11.829 61.582 29.416 1.00 46.08 257 LYS A O 1
ATOM 2015 N N . ALA A 1 258 ? 10.782 59.646 29.853 1.00 42.78 258 ALA A N 1
ATOM 2016 C CA . ALA A 1 258 ? 9.842 59.739 28.716 1.00 41.71 258 ALA A CA 1
ATOM 2017 C C . ALA A 1 258 ? 8.445 60.083 29.246 1.00 42.34 258 ALA A C 1
ATOM 2018 O O . ALA A 1 258 ? 8.077 59.638 30.333 1.00 42.74 258 ALA A O 1
ATOM 2020 N N . ASN A 1 259 ? 7.651 60.855 28.496 1.00 42.91 259 ASN A N 1
ATOM 2021 C CA A ASN A 1 259 ? 6.378 61.340 29.029 0.50 44.20 259 ASN A CA 1
ATOM 2022 C CA B ASN A 1 259 ? 6.389 61.330 29.058 0.50 44.03 259 ASN A CA 1
ATOM 2023 C C . ASN A 1 259 ? 5.489 60.188 29.485 1.00 43.16 259 ASN A C 1
ATOM 2024 O O . ASN A 1 259 ? 4.941 60.217 30.586 1.00 45.38 259 ASN A O 1
ATOM 2033 N N . PHE A 1 260 ? 5.416 59.169 28.651 1.00 40.65 260 PHE A N 1
ATOM 2034 C CA . PHE A 1 260 ? 4.572 58.008 28.849 1.00 39.99 260 PHE A CA 1
ATOM 2035 C C . PHE A 1 260 ? 5.114 57.008 29.854 1.00 39.45 260 PHE A C 1
ATOM 2036 O O . PHE A 1 260 ? 4.481 56.022 30.108 1.00 39.70 260 PHE A O 1
ATOM 2044 N N . LEU A 1 261 ? 6.263 57.254 30.450 1.00 39.62 261 LEU A N 1
ATOM 2045 C CA . LEU A 1 261 ? 6.746 56.297 31.419 1.00 40.59 261 LEU A CA 1
ATOM 2046 C C . LEU A 1 261 ? 6.585 56.856 32.835 1.00 44.45 261 LEU A C 1
ATOM 2047 O O . LEU A 1 261 ? 6.660 58.074 33.029 1.00 46.43 261 LEU A O 1
ATOM 2052 N N . GLU A 1 262 ? 6.387 55.979 33.821 1.00 46.65 262 GLU A N 1
ATOM 2053 C CA . GLU A 1 262 ? 6.216 56.434 35.217 1.00 52.04 262 GLU A CA 1
ATOM 2054 C C . GLU A 1 262 ? 7.514 56.952 35.837 1.00 52.42 262 GLU A C 1
ATOM 2055 O O . GLU A 1 262 ? 7.488 57.860 36.664 1.00 53.11 262 GLU A O 1
ATOM 2061 N N . GLN A 1 263 ? 8.638 56.343 35.466 1.00 49.80 263 GLN A N 1
ATOM 2062 C CA A GLN A 1 263 ? 9.932 56.634 36.093 0.50 51.26 263 GLN A CA 1
ATOM 2063 C CA B GLN A 1 263 ? 9.921 56.676 36.088 0.50 51.30 263 GLN A CA 1
ATOM 2064 C C . GLN A 1 263 ? 11.036 56.846 35.060 1.00 49.27 263 GLN A C 1
ATOM 2065 O O . GLN A 1 263 ? 10.868 56.506 33.905 1.00 46.38 263 GLN A O 1
ATOM 2076 N N . ALA A 1 264 ? 12.166 57.404 35.501 1.00 50.26 264 ALA A N 1
ATOM 2077 C CA . ALA A 1 264 ? 13.356 57.541 34.657 1.00 48.42 264 ALA A CA 1
ATOM 2078 C C . ALA A 1 264 ? 13.920 56.183 34.248 1.00 46.45 264 ALA A C 1
ATOM 2079 O O . ALA A 1 264 ? 13.824 55.205 34.985 1.00 46.49 264 ALA A O 1
ATOM 2081 N N . LEU A 1 265 ? 14.532 56.149 33.072 1.00 44.19 265 LEU A N 1
ATOM 2082 C CA . LEU A 1 265 ? 15.341 55.031 32.684 1.00 42.79 265 LEU A CA 1
ATOM 2083 C C . LEU A 1 265 ? 16.804 55.432 32.760 1.00 44.55 265 LEU A C 1
ATOM 2084 O O . LEU A 1 265 ? 17.153 56.581 32.479 1.00 44.74 265 LEU A O 1
ATOM 2089 N N . ASP A 1 266 ? 17.629 54.448 33.105 1.00 45.60 266 ASP A N 1
ATOM 2090 C CA . ASP A 1 266 ? 19.082 54.510 33.107 1.00 48.98 266 ASP A CA 1
ATOM 2091 C C . ASP A 1 266 ? 19.655 53.697 31.971 1.00 46.58 266 ASP A C 1
ATOM 2092 O O . ASP A 1 266 ? 19.277 52.547 31.801 1.00 47.63 266 ASP A O 1
ATOM 2097 N N . LEU A 1 267 ? 20.575 54.271 31.205 1.00 46.02 267 LEU A N 1
ATOM 2098 C CA . LEU A 1 267 ? 21.280 53.527 30.154 1.00 45.52 267 LEU A CA 1
ATOM 2099 C C . LEU A 1 267 ? 22.785 53.642 30.341 1.00 48.45 267 LEU A C 1
ATOM 2100 O O . LEU A 1 267 ? 23.273 54.712 30.720 1.00 48.99 267 LEU A O 1
ATOM 2105 N N . PRO A 1 268 ? 23.545 52.578 30.007 1.00 50.19 268 PRO A N 1
ATOM 2106 C CA . PRO A 1 268 ? 24.984 52.692 30.222 1.00 54.42 268 PRO A CA 1
ATOM 2107 C C . PRO A 1 268 ? 25.659 53.200 28.934 1.00 56.95 268 PRO A C 1
ATOM 2108 O O . PRO A 1 268 ? 26.796 52.823 28.653 1.00 60.98 268 PRO A O 1
ATOM 2112 N N . VAL A 1 269 ? 24.956 54.030 28.159 1.00 56.19 269 VAL A N 1
ATOM 2113 C CA . VAL A 1 269 ? 25.586 54.773 27.064 1.00 56.54 269 VAL A CA 1
ATOM 2114 C C . VAL A 1 269 ? 25.401 56.286 27.121 1.00 58.99 269 VAL A C 1
ATOM 2115 O O . VAL A 1 269 ? 24.670 56.811 27.947 1.00 57.30 269 VAL A O 1
ATOM 2119 N N . THR A 1 270 ? 26.068 56.961 26.194 1.00 61.28 270 THR A N 1
ATOM 2120 C CA . THR A 1 270 ? 26.061 58.403 26.074 1.00 63.84 270 THR A CA 1
ATOM 2121 C C . THR A 1 270 ? 25.284 58.782 24.812 1.00 62.25 270 THR A C 1
ATOM 2122 O O . THR A 1 270 ? 25.204 57.981 23.893 1.00 60.78 270 THR A O 1
ATOM 2126 N N . GLY A 1 271 ? 24.697 59.983 24.764 1.00 62.81 271 GLY A N 1
ATOM 2127 C CA . GLY A 1 271 ? 24.112 60.505 23.513 1.00 59.81 271 GLY A CA 1
ATOM 2128 C C . GLY A 1 271 ? 22.596 60.613 23.434 1.00 56.67 271 GLY A C 1
ATOM 2129 O O . GLY A 1 271 ? 21.891 59.670 23.732 1.00 52.17 271 GLY A O 1
ATOM 2130 N N . LYS A 1 272 ? 22.114 61.798 23.066 1.00 58.31 272 LYS A N 1
ATOM 2131 C CA . LYS A 1 272 ? 20.717 62.057 22.695 1.00 56.60 272 LYS A CA 1
ATOM 2132 C C . LYS A 1 272 ? 19.963 60.921 21.972 1.00 51.63 272 LYS A C 1
ATOM 2133 O O . LYS A 1 272 ? 18.823 60.578 22.332 1.00 47.05 272 LYS A O 1
ATOM 2139 N N . TYR A 1 273 ? 20.588 60.412 20.903 1.00 50.97 273 TYR A N 1
ATOM 2140 C CA . TYR A 1 273 ? 20.008 59.414 19.995 1.00 45.94 273 TYR A CA 1
ATOM 2141 C C . TYR A 1 273 ? 19.684 58.174 20.771 1.00 40.57 273 TYR A C 1
ATOM 2142 O O . TYR A 1 273 ? 18.661 57.546 20.548 1.00 35.85 273 TYR A O 1
ATOM 2151 N N . ASN A 1 274 ? 20.545 57.827 21.716 1.00 39.56 274 ASN A N 1
ATOM 2152 C CA . ASN A 1 274 ? 20.297 56.618 22.498 1.00 36.63 274 ASN A CA 1
ATOM 2153 C C . ASN A 1 274 ? 19.084 56.697 23.406 1.00 34.12 274 ASN A C 1
ATOM 2154 O O . ASN A 1 274 ? 18.336 55.735 23.536 1.00 30.46 274 ASN A O 1
ATOM 2159 N N . ALA A 1 275 ? 18.911 57.835 24.062 1.00 34.81 275 ALA A N 1
ATOM 2160 C CA . ALA A 1 275 ? 17.699 58.039 24.825 1.00 34.45 275 ALA A CA 1
ATOM 2161 C C . ALA A 1 275 ? 16.457 57.892 23.901 1.00 32.48 275 ALA A C 1
ATOM 2162 O O . ALA A 1 275 ? 15.512 57.135 24.199 1.00 31.00 275 ALA A O 1
ATOM 2164 N N . THR A 1 276 ? 16.466 58.583 22.768 1.00 32.76 276 THR A N 1
ATOM 2165 C CA . THR A 1 276 ? 15.393 58.395 21.770 1.00 31.55 276 THR A CA 1
ATOM 2166 C C . THR A 1 276 ? 15.194 56.932 21.409 1.00 29.74 276 THR A C 1
ATOM 2167 O O . THR A 1 276 ? 14.063 56.442 21.442 1.00 28.45 276 THR A O 1
ATOM 2171 N N . ASN A 1 277 ? 16.288 56.214 21.108 1.00 29.09 277 ASN A N 1
ATOM 2172 C CA . ASN A 1 277 ? 16.169 54.812 20.712 1.00 27.20 277 ASN A CA 1
ATOM 2173 C C . ASN A 1 277 ? 15.523 54.005 21.829 1.00 25.88 277 ASN A C 1
ATOM 2174 O O . ASN A 1 277 ? 14.656 53.174 21.569 1.00 24.20 277 ASN A O 1
ATOM 2179 N N . ALA A 1 278 ? 15.967 54.258 23.061 1.00 27.66 278 ALA A N 1
ATOM 2180 C CA . ALA A 1 278 ? 15.473 53.583 24.268 1.00 27.92 278 ALA A CA 1
ATOM 2181 C C . ALA A 1 278 ? 13.979 53.835 24.394 1.00 28.15 278 ALA A C 1
ATOM 2182 O O . ALA A 1 278 ? 13.198 52.900 24.548 1.00 27.64 278 ALA A O 1
ATOM 2184 N N . MET A 1 279 ? 13.611 55.104 24.306 1.00 29.53 279 MET A N 1
ATOM 2185 C CA . MET A 1 279 ? 12.208 55.520 24.388 1.00 30.14 279 MET A CA 1
ATOM 2186 C C . MET A 1 279 ? 11.285 54.775 23.410 1.00 28.14 279 MET A C 1
ATOM 2187 O O . MET A 1 279 ? 10.304 54.152 23.843 1.00 27.75 279 MET A O 1
ATOM 2192 N N . ILE A 1 280 ? 11.616 54.786 22.112 1.00 26.40 280 ILE A N 1
ATOM 2193 C CA . ILE A 1 280 ? 10.747 54.168 21.137 1.00 24.80 280 ILE A CA 1
ATOM 2194 C C . ILE A 1 280 ? 10.738 52.644 21.239 1.00 23.50 280 ILE A C 1
ATOM 2195 O O . ILE A 1 280 ? 9.705 52.020 21.009 1.00 22.00 280 ILE A O 1
ATOM 2200 N N . ALA A 1 281 ? 11.879 52.047 21.631 1.00 23.03 281 ALA A N 1
ATOM 2201 C CA . ALA A 1 281 ? 11.948 50.598 21.854 1.00 22.01 281 ALA A CA 1
ATOM 2202 C C . ALA A 1 281 ? 11.021 50.279 23.048 1.00 23.07 281 ALA A C 1
ATOM 2203 O O . ALA A 1 281 ? 10.224 49.313 22.995 1.00 24.30 281 ALA A O 1
ATOM 2205 N N . SER A 1 282 ? 11.088 51.117 24.071 1.00 23.82 282 SER A N 1
ATOM 2206 C CA . SER A 1 282 ? 10.296 50.928 25.273 1.00 25.45 282 SER A CA 1
ATOM 2207 C C . SER A 1 282 ? 8.793 50.950 24.940 1.00 25.55 282 SER A C 1
ATOM 2208 O O . SER A 1 282 ? 8.033 50.054 25.349 1.00 25.45 282 SER A O 1
ATOM 2211 N N . TYR A 1 283 ? 8.370 51.953 24.177 1.00 25.81 283 TYR A N 1
ATOM 2212 C CA . TYR A 1 283 ? 6.980 52.043 23.805 1.00 26.68 283 TYR A CA 1
ATOM 2213 C C . TYR A 1 283 ? 6.498 50.732 23.159 1.00 25.41 283 TYR A C 1
ATOM 2214 O O . TYR A 1 283 ? 5.458 50.177 23.540 1.00 25.22 283 TYR A O 1
ATOM 2223 N N . VAL A 1 284 ? 7.246 50.227 22.182 1.00 23.23 284 VAL A N 1
ATOM 2224 C CA . VAL A 1 284 ? 6.825 49.030 21.503 1.00 22.04 284 VAL A CA 1
ATOM 2225 C C . VAL A 1 284 ? 6.765 47.855 22.487 1.00 23.17 284 VAL A C 1
ATOM 2226 O O . VAL A 1 284 ? 5.828 47.042 22.444 1.00 23.99 284 VAL A O 1
ATOM 2230 N N . ALA A 1 285 ? 7.804 47.735 23.314 1.00 22.14 285 ALA A N 1
ATOM 2231 C CA . ALA A 1 285 ? 7.900 46.672 24.297 1.00 23.69 285 ALA A CA 1
ATOM 2232 C C . ALA A 1 285 ? 6.653 46.705 25.253 1.00 24.97 285 ALA A C 1
ATOM 2233 O O . ALA A 1 285 ? 6.082 45.649 25.568 1.00 25.59 285 ALA A O 1
ATOM 2235 N N . LEU A 1 286 ? 6.233 47.907 25.635 1.00 25.55 286 LEU A N 1
ATOM 2236 C CA . LEU A 1 286 ? 5.013 48.079 26.430 1.00 28.39 286 LEU A CA 1
ATOM 2237 C C . LEU A 1 286 ? 3.803 47.509 25.705 1.00 29.03 286 LEU A C 1
ATOM 2238 O O . LEU A 1 286 ? 2.972 46.848 26.319 1.00 30.12 286 LEU A O 1
ATOM 2243 N N . GLN A 1 287 ? 3.730 47.740 24.387 1.00 29.11 287 GLN A N 1
ATOM 2244 C CA . GLN A 1 287 ? 2.630 47.237 23.576 1.00 29.45 287 GLN A CA 1
ATOM 2245 C C . GLN A 1 287 ? 2.677 45.715 23.496 1.00 29.40 287 GLN A C 1
ATOM 2246 O O . GLN A 1 287 ? 1.675 45.098 23.137 1.00 30.58 287 GLN A O 1
ATOM 2252 N N . GLU A 1 288 ? 3.834 45.110 23.784 1.00 26.12 288 GLU A N 1
ATOM 2253 C CA . GLU A 1 288 ? 3.951 43.658 23.747 1.00 25.66 288 GLU A CA 1
ATOM 2254 C C . GLU A 1 288 ? 3.815 42.996 25.105 1.00 27.63 288 GLU A C 1
ATOM 2255 O O . GLU A 1 288 ? 4.158 41.824 25.247 1.00 28.68 288 GLU A O 1
ATOM 2261 N N . GLY A 1 289 ? 3.289 43.726 26.101 1.00 28.06 289 GLY A N 1
ATOM 2262 C CA . GLY A 1 289 ? 3.053 43.164 27.429 1.00 30.55 289 GLY A CA 1
ATOM 2263 C C . GLY A 1 289 ? 4.296 43.133 28.329 1.00 31.47 289 GLY A C 1
ATOM 2264 O O . GLY A 1 289 ? 4.309 42.435 29.348 1.00 32.30 289 GLY A O 1
ATOM 2265 N N . VAL A 1 290 ? 5.367 43.832 27.929 1.00 30.10 290 VAL A N 1
ATOM 2266 C CA . VAL A 1 290 ? 6.544 43.951 28.806 1.00 30.12 290 VAL A CA 1
ATOM 2267 C C . VAL A 1 290 ? 6.264 45.112 29.750 1.00 31.03 290 VAL A C 1
ATOM 2268 O O . VAL A 1 290 ? 5.793 46.156 29.310 1.00 31.58 290 VAL A O 1
ATOM 2272 N N . SER A 1 291 ? 6.551 44.943 31.032 1.00 33.49 291 SER A N 1
ATOM 2273 C CA . SER A 1 291 ? 6.187 45.967 32.006 1.00 34.91 291 SER A CA 1
ATOM 2274 C C . SER A 1 291 ? 7.253 47.029 32.021 1.00 35.12 291 SER A C 1
ATOM 2275 O O . SER A 1 291 ? 8.391 46.756 31.649 1.00 34.28 291 SER A O 1
ATOM 2278 N N . GLU A 1 292 ? 6.915 48.228 32.494 1.00 35.91 292 GLU A N 1
ATOM 2279 C CA . GLU A 1 292 ? 7.936 49.254 32.660 1.00 35.97 292 GLU A CA 1
ATOM 2280 C C . GLU A 1 292 ? 9.078 48.782 33.599 1.00 37.77 292 GLU A C 1
ATOM 2281 O O . GLU A 1 292 ? 10.253 49.091 33.361 1.00 37.60 292 GLU A O 1
ATOM 2287 N N . GLU A 1 293 ? 8.747 48.034 34.653 1.00 39.30 293 GLU A N 1
ATOM 2288 C CA A GLU A 1 293 ? 9.750 47.534 35.592 0.50 40.91 293 GLU A CA 1
ATOM 2289 C CA B GLU A 1 293 ? 9.784 47.577 35.576 0.50 40.83 293 GLU A CA 1
ATOM 2290 C C . GLU A 1 293 ? 10.715 46.583 34.889 1.00 39.53 293 GLU A C 1
ATOM 2291 O O . GLU A 1 293 ? 11.926 46.588 35.150 1.00 38.49 293 GLU A O 1
ATOM 2302 N N . GLN A 1 294 ? 10.160 45.763 33.986 1.00 37.72 294 GLN A N 1
ATOM 2303 C CA . GLN A 1 294 ? 10.948 44.799 33.204 1.00 37.47 294 GLN A CA 1
ATOM 2304 C C . GLN A 1 294 ? 11.883 45.543 32.279 1.00 35.76 294 GLN A C 1
ATOM 2305 O O . GLN A 1 294 ? 13.038 45.155 32.089 1.00 35.74 294 GLN A O 1
ATOM 2311 N N . ILE A 1 295 ? 11.385 46.639 31.746 1.00 34.53 295 ILE A N 1
ATOM 2312 C CA . ILE A 1 295 ? 12.147 47.468 30.835 1.00 34.64 295 ILE A CA 1
ATOM 2313 C C . ILE A 1 295 ? 13.293 48.174 31.574 1.00 36.29 295 ILE A C 1
ATOM 2314 O O . ILE A 1 295 ? 14.412 48.206 31.073 1.00 36.36 295 ILE A O 1
ATOM 2319 N N . ARG A 1 296 ? 13.006 48.722 32.749 1.00 37.22 296 ARG A N 1
ATOM 2320 C CA . ARG A 1 296 ? 14.021 49.409 33.570 1.00 40.16 296 ARG A CA 1
ATOM 2321 C C . ARG A 1 296 ? 15.171 48.493 33.974 1.00 39.86 296 ARG A C 1
ATOM 2322 O O . ARG A 1 296 ? 16.344 48.861 33.836 1.00 39.24 296 ARG A O 1
ATOM 2330 N N . LEU A 1 297 ? 14.832 47.324 34.520 1.00 40.66 297 LEU A N 1
ATOM 2331 C CA . LEU A 1 297 ? 15.850 46.339 34.890 1.00 40.92 297 LEU A CA 1
ATOM 2332 C C . LEU A 1 297 ? 16.626 45.899 33.650 1.00 38.10 297 LEU A C 1
ATOM 2333 O O . LEU A 1 297 ? 17.858 45.737 33.703 1.00 39.62 297 LEU A O 1
ATOM 2338 N N . ALA A 1 298 ? 15.911 45.655 32.552 1.00 34.29 298 ALA A N 1
ATOM 2339 C CA . ALA A 1 298 ? 16.584 45.233 31.311 1.00 32.86 298 ALA A CA 1
ATOM 2340 C C . ALA A 1 298 ? 17.683 46.214 30.866 1.00 33.21 298 ALA A C 1
ATOM 2341 O O . ALA A 1 298 ? 18.781 45.782 30.495 1.00 32.51 298 ALA A O 1
ATOM 2343 N N . PHE A 1 299 ? 17.381 47.517 30.883 1.00 33.46 299 PHE A N 1
ATOM 2344 C CA . PHE A 1 299 ? 18.338 48.532 30.428 1.00 34.70 299 PHE A CA 1
ATOM 2345 C C . PHE A 1 299 ? 19.560 48.707 31.331 1.00 39.82 299 PHE A C 1
ATOM 2346 O O . PHE A 1 299 ? 20.580 49.240 30.879 1.00 42.10 299 PHE A O 1
ATOM 2354 N N . GLN A 1 300 ? 19.449 48.303 32.604 1.00 40.74 300 GLN A N 1
ATOM 2355 C CA . GLN A 1 300 ? 20.582 48.249 33.509 1.00 44.21 300 GLN A CA 1
ATOM 2356 C C . GLN A 1 300 ? 21.691 47.382 32.959 1.00 44.36 300 GLN A C 1
ATOM 2357 O O . GLN A 1 300 ? 22.818 47.437 33.440 1.00 46.46 300 GLN A O 1
ATOM 2363 N N . HIS A 1 301 ? 21.387 46.561 31.964 1.00 42.96 301 HIS A N 1
ATOM 2364 C CA . HIS A 1 301 ? 22.461 45.808 31.371 1.00 45.90 301 HIS A CA 1
ATOM 2365 C C . HIS A 1 301 ? 22.305 45.649 29.903 1.00 44.14 301 HIS A C 1
ATOM 2366 O O . HIS A 1 301 ? 21.872 44.630 29.369 1.00 47.20 301 HIS A O 1
ATOM 2373 N N . LEU A 1 302 ? 22.713 46.678 29.205 1.00 43.73 302 LEU A N 1
ATOM 2374 C CA . LEU A 1 302 ? 22.497 46.703 27.790 1.00 39.89 302 LEU A CA 1
ATOM 2375 C C . LEU A 1 302 ? 23.807 46.468 27.059 1.00 39.34 302 LEU A C 1
ATOM 2376 O O . LEU A 1 302 ? 24.855 46.996 27.430 1.00 41.13 302 LEU A O 1
ATOM 2381 N N . GLU A 1 303 ? 23.742 45.676 26.003 1.00 40.41 303 GLU A N 1
ATOM 2382 C CA . GLU A 1 303 ? 24.918 45.426 25.174 1.00 43.22 303 GLU A CA 1
ATOM 2383 C C . GLU A 1 303 ? 25.296 46.609 24.276 1.00 42.73 303 GLU A C 1
ATOM 2384 O O . GLU A 1 303 ? 24.468 47.332 23.766 1.00 40.63 303 GLU A O 1
ATOM 2390 N N . LEU A 1 304 ? 26.582 46.853 24.177 1.00 46.83 304 LEU A N 1
ATOM 2391 C CA . LEU A 1 304 ? 27.099 47.710 23.140 1.00 49.86 304 LEU A CA 1
ATOM 2392 C C . LEU A 1 304 ? 27.633 46.726 22.134 1.00 52.62 304 LEU A C 1
ATOM 2393 O O . LEU A 1 304 ? 28.373 45.757 22.505 1.00 48.78 304 LEU A O 1
ATOM 2398 N N . THR A 1 305 ? 27.224 46.956 20.889 1.00 50.34 305 THR A N 1
ATOM 2399 C CA . THR A 1 305 ? 27.840 46.322 19.732 1.00 56.27 305 THR A CA 1
ATOM 2400 C C . THR A 1 305 ? 29.105 47.067 19.227 1.00 59.83 305 THR A C 1
ATOM 2401 O O . THR A 1 305 ? 29.486 48.125 19.740 1.00 59.52 305 THR A O 1
ATOM 2405 N N . ARG A 1 306 ? 29.766 46.511 18.219 1.00 63.49 306 ARG A N 1
ATOM 2406 C CA . ARG A 1 306 ? 30.669 47.329 17.434 1.00 69.82 306 ARG A CA 1
ATOM 2407 C C . ARG A 1 306 ? 29.858 48.524 16.900 1.00 71.54 306 ARG A C 1
ATOM 2408 O O . ARG A 1 306 ? 28.636 48.413 16.651 1.00 68.42 306 ARG A O 1
ATOM 2416 N N . ASN A 1 307 ? 30.534 49.666 16.782 1.00 74.45 307 ASN A N 1
ATOM 2417 C CA . ASN A 1 307 ? 29.952 50.884 16.233 1.00 75.91 307 ASN A CA 1
ATOM 2418 C C . ASN A 1 307 ? 29.459 50.622 14.809 1.00 76.29 307 ASN A C 1
ATOM 2419 O O . ASN A 1 307 ? 30.267 50.373 13.906 1.00 75.57 307 ASN A O 1
ATOM 2424 N N . ARG A 1 308 ? 28.143 50.652 14.604 1.00 77.96 308 ARG A N 1
ATOM 2425 C CA . ARG A 1 308 ? 27.602 50.225 13.311 1.00 81.32 308 ARG A CA 1
ATOM 2426 C C . ARG A 1 308 ? 28.136 51.064 12.144 1.00 88.34 308 ARG A C 1
ATOM 2427 O O . ARG A 1 308 ? 27.786 52.252 11.992 1.00 88.62 308 ARG A O 1
ATOM 2435 N N . THR A 1 309 ? 28.992 50.405 11.345 1.00 100.13 309 THR A N 1
ATOM 2436 C CA . THR A 1 309 ? 30.032 51.037 10.512 1.00 94.64 309 THR A CA 1
ATOM 2437 C C . THR A 1 309 ? 29.584 52.165 9.564 1.00 94.19 309 THR A C 1
ATOM 2438 O O . THR A 1 309 ? 28.612 52.049 8.813 1.00 97.01 309 THR A O 1
ATOM 2442 N N . GLU A 1 310 ? 30.342 53.249 9.604 1.00 86.59 310 GLU A N 1
ATOM 2443 C CA . GLU A 1 310 ? 29.887 54.517 9.104 1.00 84.11 310 GLU A CA 1
ATOM 2444 C C . GLU A 1 310 ? 31.111 55.412 8.994 1.00 79.69 310 GLU A C 1
ATOM 2445 O O . GLU A 1 310 ? 32.238 54.931 8.859 1.00 79.11 310 GLU A O 1
ATOM 2451 N N . TRP A 1 311 ? 30.893 56.718 9.084 1.00 76.47 311 TRP A N 1
ATOM 2452 C CA . TRP A 1 311 ? 31.983 57.665 8.992 1.00 70.94 311 TRP A CA 1
ATOM 2453 C C . TRP A 1 311 ? 32.419 58.219 10.310 1.00 74.62 311 TRP A C 1
ATOM 2454 O O . TRP A 1 311 ? 31.606 58.455 11.207 1.00 78.53 311 TRP A O 1
ATOM 2465 N N . LYS A 1 312 ? 33.733 58.408 10.429 1.00 73.75 312 LYS A N 1
ATOM 2466 C CA . LYS A 1 312 ? 34.345 59.084 11.559 1.00 76.55 312 LYS A CA 1
ATOM 2467 C C . LYS A 1 312 ? 35.117 60.282 10.988 1.00 77.21 312 LYS A C 1
ATOM 2468 O O . LYS A 1 312 ? 34.975 60.583 9.779 1.00 75.82 312 LYS A O 1
ATOM 2474 N N . LYS A 1 313 ? 35.863 60.988 11.893 1.00 78.30 313 LYS A N 1
ATOM 2475 C CA . LYS A 1 313 ? 36.814 61.999 11.454 1.00 76.02 313 LYS A CA 1
ATOM 2476 C C . LYS A 1 313 ? 38.231 61.741 11.995 1.00 74.45 313 LYS A C 1
ATOM 2477 O O . LYS A 1 313 ? 38.415 61.350 13.160 1.00 75.14 313 LYS A O 1
ATOM 2483 N N . ALA A 1 314 ? 39.254 61.985 11.106 1.00 71.76 314 ALA A N 1
ATOM 2484 C CA . ALA A 1 314 ? 40.639 62.074 11.590 1.00 71.07 314 ALA A CA 1
ATOM 2485 C C . ALA A 1 314 ? 40.769 63.428 12.267 1.00 75.60 314 ALA A C 1
ATOM 2486 O O . ALA A 1 314 ? 39.954 64.322 12.029 1.00 77.34 314 ALA A O 1
ATOM 2488 N N . ALA A 1 315 ? 41.785 63.584 13.109 1.00 77.68 315 ALA A N 1
ATOM 2489 C CA . ALA A 1 315 ? 41.968 64.847 13.827 1.00 82.71 315 ALA A CA 1
ATOM 2490 C C . ALA A 1 315 ? 42.478 65.958 12.891 1.00 83.55 315 ALA A C 1
ATOM 2491 O O . ALA A 1 315 ? 42.692 67.092 13.333 1.00 90.27 315 ALA A O 1
ATOM 2493 N N . ASN A 1 316 ? 42.681 65.640 11.601 1.00 78.98 316 ASN A N 1
ATOM 2494 C CA . ASN A 1 316 ? 43.078 66.623 10.624 1.00 78.67 316 ASN A CA 1
ATOM 2495 C C . ASN A 1 316 ? 41.882 67.024 9.768 1.00 78.36 316 ASN A C 1
ATOM 2496 O O . ASN A 1 316 ? 42.010 67.789 8.812 1.00 78.47 316 ASN A O 1
ATOM 2501 N N . GLY A 1 317 ? 40.726 66.438 10.046 1.00 76.80 317 GLY A N 1
ATOM 2502 C CA . GLY A 1 317 ? 39.486 66.950 9.383 1.00 76.89 317 GLY A CA 1
ATOM 2503 C C . GLY A 1 317 ? 38.970 65.959 8.351 1.00 71.86 317 GLY A C 1
ATOM 2504 O O . GLY A 1 317 ? 37.778 65.981 8.043 1.00 73.06 317 GLY A O 1
ATOM 2505 N N . ALA A 1 318 ? 39.853 65.091 7.817 1.00 66.81 318 ALA A N 1
ATOM 2506 C CA . ALA A 1 318 ? 39.461 64.084 6.810 1.00 61.52 318 ALA A CA 1
ATOM 2507 C C . ALA A 1 318 ? 38.341 63.158 7.286 1.00 60.18 318 ALA A C 1
ATOM 2508 O O . ALA A 1 318 ? 38.185 62.937 8.491 1.00 61.22 318 ALA A O 1
ATOM 2510 N N . ASP A 1 319 ? 37.585 62.621 6.316 1.00 56.76 319 ASP A N 1
ATOM 2511 C CA . ASP A 1 319 ? 36.482 61.684 6.546 1.00 54.85 319 ASP A CA 1
ATOM 2512 C C . ASP A 1 319 ? 36.960 60.224 6.440 1.00 50.46 319 ASP A C 1
ATOM 2513 O O . ASP A 1 319 ? 37.325 59.766 5.358 1.00 47.21 319 ASP A O 1
ATOM 2518 N N . ILE A 1 320 ? 36.956 59.519 7.566 1.00 50.02 320 ILE A N 1
ATOM 2519 C CA . ILE A 1 320 ? 37.312 58.103 7.629 1.00 48.03 320 ILE A CA 1
ATOM 2520 C C . ILE A 1 320 ? 36.075 57.185 7.505 1.00 47.88 320 ILE A C 1
ATOM 2521 O O . ILE A 1 320 ? 35.119 57.330 8.260 1.00 50.56 320 ILE A O 1
ATOM 2526 N N . LEU A 1 321 ? 36.087 56.259 6.547 1.00 45.35 321 LEU A N 1
ATOM 2527 C CA . LEU A 1 321 ? 35.099 55.185 6.518 1.00 45.72 321 LEU A CA 1
ATOM 2528 C C . LEU A 1 321 ? 35.801 53.860 6.831 1.00 44.36 321 LEU A C 1
ATOM 2529 O O . LEU A 1 321 ? 36.482 53.279 5.997 1.00 40.97 321 LEU A O 1
ATOM 2534 N N . SER A 1 322 ? 35.653 53.409 8.063 1.00 47.64 322 SER A N 1
ATOM 2535 C CA . SER A 1 322 ? 36.311 52.197 8.517 1.00 47.92 322 SER A CA 1
ATOM 2536 C C . SER A 1 322 ? 35.286 51.046 8.552 1.00 48.95 322 SER A C 1
ATOM 2537 O O . SER A 1 322 ? 34.356 51.085 9.332 1.00 48.94 322 SER A O 1
ATOM 2540 N N . ASP A 1 323 ? 35.435 50.036 7.694 1.00 47.62 323 ASP A N 1
ATOM 2541 C CA . ASP A 1 323 ? 34.387 49.010 7.593 1.00 50.52 323 ASP A CA 1
ATOM 2542 C C . ASP A 1 323 ? 34.821 47.722 8.264 1.00 51.10 323 ASP A C 1
ATOM 2543 O O . ASP A 1 323 ? 35.559 46.928 7.696 1.00 49.26 323 ASP A O 1
ATOM 2548 N N . VAL A 1 324 ? 34.345 47.546 9.487 1.00 54.30 324 VAL A N 1
ATOM 2549 C CA . VAL A 1 324 ? 34.795 46.488 10.385 1.00 55.35 324 VAL A CA 1
ATOM 2550 C C . VAL A 1 324 ? 33.924 45.242 10.233 1.00 52.48 324 VAL A C 1
ATOM 2551 O O . VAL A 1 324 ? 34.407 44.124 10.388 1.00 51.07 324 VAL A O 1
ATOM 2555 N N . TYR A 1 325 ? 32.631 45.451 9.963 1.00 51.85 325 TYR A N 1
ATOM 2556 C CA . TYR A 1 325 ? 31.676 44.347 9.785 1.00 50.47 325 TYR A CA 1
ATOM 2557 C C . TYR A 1 325 ? 32.053 43.426 8.563 1.00 46.34 325 TYR A C 1
ATOM 2558 O O . TYR A 1 325 ? 32.417 43.914 7.475 1.00 44.27 325 TYR A O 1
ATOM 2567 N N . ASN A 1 326 ? 32.028 42.104 8.756 1.00 43.12 326 ASN A N 1
ATOM 2568 C CA . ASN A 1 326 ? 32.046 41.167 7.622 1.00 41.06 326 ASN A CA 1
ATOM 2569 C C . ASN A 1 326 ? 33.381 41.135 6.895 1.00 38.31 326 ASN A C 1
ATOM 2570 O O . ASN A 1 326 ? 33.590 41.827 5.901 1.00 35.72 326 ASN A O 1
ATOM 2575 N N . ALA A 1 327 ? 34.291 40.320 7.396 1.00 39.08 327 ALA A N 1
ATOM 2576 C CA . ALA A 1 327 ? 35.633 40.329 6.835 1.00 38.43 327 ALA A CA 1
ATOM 2577 C C . ALA A 1 327 ? 35.700 39.341 5.652 1.00 39.16 327 ALA A C 1
ATOM 2578 O O . ALA A 1 327 ? 36.544 38.450 5.652 1.00 44.38 327 ALA A O 1
ATOM 2580 N N . ASN A 1 328 ? 34.817 39.485 4.651 1.00 35.45 328 ASN A N 1
ATOM 2581 C CA . ASN A 1 328 ? 34.767 38.527 3.513 1.00 30.66 328 ASN A CA 1
ATOM 2582 C C . ASN A 1 328 ? 34.880 39.269 2.195 1.00 28.95 328 ASN A C 1
ATOM 2583 O O . ASN A 1 328 ? 34.736 40.486 2.135 1.00 27.84 328 ASN A O 1
ATOM 2588 N N . PRO A 1 329 ? 35.182 38.543 1.109 1.00 29.38 329 PRO A N 1
ATOM 2589 C CA . PRO A 1 329 ? 35.464 39.211 -0.140 1.00 27.58 329 PRO A CA 1
ATOM 2590 C C . PRO A 1 329 ? 34.297 40.003 -0.733 1.00 26.80 329 PRO A C 1
ATOM 2591 O O . PRO A 1 329 ? 34.528 41.034 -1.402 1.00 26.36 329 PRO A O 1
ATOM 2595 N N . THR A 1 330 ? 33.079 39.502 -0.562 1.00 27.02 330 THR A N 1
ATOM 2596 C CA . THR A 1 330 ? 31.888 40.211 -1.045 1.00 27.43 330 THR A CA 1
ATOM 2597 C C . THR A 1 330 ? 31.723 41.527 -0.291 1.00 27.00 330 THR A C 1
ATOM 2598 O O . THR A 1 330 ? 31.498 42.565 -0.908 1.00 26.95 330 THR A O 1
ATOM 2602 N N . ALA A 1 331 ? 31.854 41.492 1.037 1.00 26.83 331 ALA A N 1
ATOM 2603 C CA . ALA A 1 331 ? 31.797 42.732 1.826 1.00 27.49 331 ALA A CA 1
ATOM 2604 C C . ALA A 1 331 ? 32.880 43.720 1.369 1.00 25.61 331 ALA A C 1
ATOM 2605 O O . ALA A 1 331 ? 32.646 44.927 1.335 1.00 25.96 331 ALA A O 1
ATOM 2607 N N . MET A 1 332 ? 34.058 43.215 1.003 1.00 24.30 332 MET A N 1
ATOM 2608 C CA . MET A 1 332 ? 35.105 44.105 0.478 1.00 23.86 332 MET A CA 1
ATOM 2609 C C . MET A 1 332 ? 34.702 44.741 -0.849 1.00 24.56 332 MET A C 1
ATOM 2610 O O . MET A 1 332 ? 34.817 45.967 -1.034 1.00 24.87 332 MET A O 1
ATOM 2615 N N . LYS A 1 333 ? 34.238 43.911 -1.772 1.00 25.80 333 LYS A N 1
ATOM 2616 C CA . LYS A 1 333 ? 33.726 44.409 -3.049 1.00 27.29 333 LYS A CA 1
ATOM 2617 C C . LYS A 1 333 ? 32.668 45.463 -2.788 1.00 28.94 333 LYS A C 1
ATOM 2618 O O . LYS A 1 333 ? 32.708 46.564 -3.350 1.00 29.79 333 LYS A O 1
ATOM 2624 N N . LEU A 1 334 ? 31.710 45.129 -1.923 1.00 30.21 334 LEU A N 1
ATOM 2625 C CA . LEU A 1 334 ? 30.526 45.963 -1.788 1.00 32.62 334 LEU A CA 1
ATOM 2626 C C . LEU A 1 334 ? 30.872 47.324 -1.211 1.00 32.84 334 LEU A C 1
ATOM 2627 O O . LEU A 1 334 ? 30.320 48.354 -1.625 1.00 35.06 334 LEU A O 1
ATOM 2632 N N . ILE A 1 335 ? 31.765 47.338 -0.233 1.00 30.82 335 ILE A N 1
ATOM 2633 C CA . ILE A 1 335 ? 32.124 48.602 0.401 1.00 31.83 335 ILE A CA 1
ATOM 2634 C C . ILE A 1 335 ? 32.966 49.424 -0.573 1.00 31.33 335 ILE A C 1
ATOM 2635 O O . ILE A 1 335 ? 32.885 50.651 -0.592 1.00 32.35 335 ILE A O 1
ATOM 2640 N N . LEU A 1 336 ? 33.734 48.734 -1.404 1.00 29.90 336 LEU A N 1
ATOM 2641 C CA . LEU A 1 336 ? 34.476 49.409 -2.469 1.00 29.91 336 LEU A CA 1
ATOM 2642 C C . LEU A 1 336 ? 33.490 50.116 -3.358 1.00 32.80 336 LEU A C 1
ATOM 2643 O O . LEU A 1 336 ? 33.640 51.315 -3.634 1.00 34.71 336 LEU A O 1
ATOM 2648 N N . GLU A 1 337 ? 32.463 49.384 -3.777 1.00 33.93 337 GLU A N 1
ATOM 2649 C CA . GLU A 1 337 ? 31.432 49.929 -4.669 1.00 36.86 337 GLU A CA 1
ATOM 2650 C C . GLU A 1 337 ? 30.703 51.115 -4.041 1.00 39.11 337 GLU A C 1
ATOM 2651 O O . GLU A 1 337 ? 30.536 52.165 -4.677 1.00 40.45 337 GLU A O 1
ATOM 2657 N N . THR A 1 338 ? 30.240 50.952 -2.800 1.00 39.32 338 THR A N 1
ATOM 2658 C CA . THR A 1 338 ? 29.586 52.054 -2.083 1.00 41.59 338 THR A CA 1
ATOM 2659 C C . THR A 1 338 ? 30.493 53.289 -1.958 1.00 41.75 338 THR A C 1
ATOM 2660 O O . THR A 1 338 ? 30.091 54.413 -2.278 1.00 42.63 338 THR A O 1
ATOM 2664 N N . PHE A 1 339 ? 31.706 53.072 -1.442 1.00 38.26 339 PHE A N 1
ATOM 2665 C CA . PHE A 1 339 ? 32.643 54.154 -1.213 1.00 38.36 339 PHE A CA 1
ATOM 2666 C C . PHE A 1 339 ? 32.960 54.850 -2.526 1.00 38.86 339 PHE A C 1
ATOM 2667 O O . PHE A 1 339 ? 33.113 56.063 -2.548 1.00 38.81 339 PHE A O 1
ATOM 2675 N N . SER A 1 340 ? 33.032 54.072 -3.606 1.00 38.58 340 SER A N 1
ATOM 2676 C CA . SER A 1 340 ? 33.415 54.606 -4.917 1.00 39.89 340 SER A CA 1
ATOM 2677 C C . SER A 1 340 ? 32.313 55.456 -5.513 1.00 43.62 340 SER A C 1
ATOM 2678 O O . SER A 1 340 ? 32.581 56.347 -6.304 1.00 44.86 340 SER A O 1
ATOM 2681 N N . ALA A 1 341 ? 31.078 55.172 -5.126 1.00 45.56 341 ALA A N 1
ATOM 2682 C CA . ALA A 1 341 ? 29.939 55.843 -5.687 1.00 50.01 341 ALA A CA 1
ATOM 2683 C C . ALA A 1 341 ? 29.669 57.148 -4.947 1.00 53.69 341 ALA A C 1
ATOM 2684 O O . ALA A 1 341 ? 28.885 57.977 -5.400 1.00 57.75 341 ALA A O 1
ATOM 2686 N N . ILE A 1 342 ? 30.314 57.346 -3.807 1.00 52.83 342 ILE A N 1
ATOM 2687 C CA . ILE A 1 342 ? 30.256 58.653 -3.155 1.00 55.57 342 ILE A CA 1
ATOM 2688 C C . ILE A 1 342 ? 31.183 59.623 -3.917 1.00 55.89 342 ILE A C 1
ATOM 2689 O O . ILE A 1 342 ? 32.337 59.284 -4.199 1.00 54.85 342 ILE A O 1
ATOM 2694 N N . PRO A 1 343 ? 30.670 60.815 -4.297 1.00 60.36 343 PRO A N 1
ATOM 2695 C CA . PRO A 1 343 ? 31.533 61.881 -4.812 1.00 59.71 343 PRO A CA 1
ATOM 2696 C C . PRO A 1 343 ? 32.515 62.368 -3.732 1.00 58.90 343 PRO A C 1
ATOM 2697 O O . PRO A 1 343 ? 32.177 62.370 -2.539 1.00 58.81 343 PRO A O 1
ATOM 2701 N N . ALA A 1 344 ? 33.736 62.726 -4.156 1.00 57.54 344 ALA A N 1
ATOM 2702 C CA . ALA A 1 344 ? 34.759 63.307 -3.278 1.00 57.35 344 ALA A CA 1
ATOM 2703 C C . ALA A 1 344 ? 34.312 64.684 -2.803 1.00 62.23 344 ALA A C 1
ATOM 2704 O O . ALA A 1 344 ? 33.654 65.396 -3.555 1.00 65.39 344 ALA A O 1
ATOM 2706 N N . ASN A 1 345 ? 34.685 65.069 -1.575 1.00 64.32 345 ASN A N 1
ATOM 2707 C CA . ASN A 1 345 ? 34.419 66.435 -1.076 1.00 69.08 345 ASN A CA 1
ATOM 2708 C C . ASN A 1 345 ? 35.111 67.459 -1.977 1.00 70.17 345 ASN A C 1
ATOM 2709 O O . ASN A 1 345 ? 36.132 67.144 -2.579 1.00 66.65 345 ASN A O 1
ATOM 2714 N N . GLU A 1 346 ? 34.575 68.684 -2.069 1.00 74.47 346 GLU A N 1
ATOM 2715 C CA . GLU A 1 346 ? 35.292 69.739 -2.799 1.00 76.12 346 GLU A CA 1
ATOM 2716 C C . GLU A 1 346 ? 36.666 69.894 -2.184 1.00 72.80 346 GLU A C 1
ATOM 2717 O O . GLU A 1 346 ? 36.802 69.753 -0.953 1.00 72.01 346 GLU A O 1
ATOM 2723 N N . GLY A 1 347 ? 37.702 69.912 -3.034 1.00 69.44 347 GLY A N 1
ATOM 2724 C CA . GLY A 1 347 ? 39.083 70.091 -2.572 1.00 67.55 347 GLY A CA 1
ATOM 2725 C C . GLY A 1 347 ? 39.785 68.805 -2.138 1.00 62.63 347 GLY A C 1
ATOM 2726 O O . GLY A 1 347 ? 40.971 68.822 -1.806 1.00 61.63 347 GLY A O 1
ATOM 2727 N N . GLY A 1 348 ? 39.076 67.678 -2.150 1.00 59.77 348 GLY A N 1
ATOM 2728 C CA . GLY A 1 348 ? 39.656 66.429 -1.642 1.00 53.95 348 GLY A CA 1
ATOM 2729 C C . GLY A 1 348 ? 39.786 65.262 -2.597 1.00 49.71 348 GLY A C 1
ATOM 2730 O O . GLY A 1 348 ? 39.226 65.271 -3.710 1.00 48.87 348 GLY A O 1
ATOM 2731 N N . LYS A 1 349 ? 40.521 64.250 -2.123 1.00 45.90 349 LYS A N 1
ATOM 2732 C CA . LYS A 1 349 ? 40.782 62.998 -2.851 1.00 42.67 349 LYS A CA 1
ATOM 2733 C C . LYS A 1 349 ? 40.014 61.868 -2.183 1.00 41.24 349 LYS A C 1
ATOM 2734 O O . LYS A 1 349 ? 39.417 62.050 -1.104 1.00 42.82 349 LYS A O 1
ATOM 2740 N N . LYS A 1 350 ? 40.077 60.699 -2.814 1.00 37.49 350 LYS A N 1
ATOM 2741 C CA . LYS A 1 350 ? 39.603 59.460 -2.238 1.00 35.18 350 LYS A CA 1
ATOM 2742 C C . LYS A 1 350 ? 40.794 58.495 -2.166 1.00 31.35 350 LYS A C 1
ATOM 2743 O O . LYS A 1 350 ? 41.412 58.204 -3.190 1.00 29.12 350 LYS A O 1
ATOM 2749 N N . ILE A 1 351 ? 41.083 58.018 -0.955 1.00 30.94 351 ILE A N 1
ATOM 2750 C CA . ILE A 1 351 ? 42.131 57.047 -0.681 1.00 29.16 351 ILE A CA 1
ATOM 2751 C C . ILE A 1 351 ? 41.456 55.765 -0.175 1.00 29.25 351 ILE A C 1
ATOM 2752 O O . ILE A 1 351 ? 40.480 55.862 0.567 1.00 31.89 351 ILE A O 1
ATOM 2757 N N . ALA A 1 352 ? 41.890 54.585 -0.626 1.00 25.19 352 ALA A N 1
ATOM 2758 C CA . ALA A 1 352 ? 41.441 53.317 -0.015 1.00 24.66 352 ALA A CA 1
ATOM 2759 C C . ALA A 1 352 ? 42.642 52.599 0.572 1.00 23.66 352 ALA A C 1
ATOM 2760 O O . ALA A 1 352 ? 43.710 52.567 -0.056 1.00 22.79 352 ALA A O 1
ATOM 2762 N N . VAL A 1 353 ? 42.495 52.111 1.803 1.00 24.08 353 VAL A N 1
ATOM 2763 C CA . VAL A 1 353 ? 43.475 51.230 2.407 1.00 24.38 353 VAL A CA 1
ATOM 2764 C C . VAL A 1 353 ? 42.883 49.823 2.493 1.00 23.78 353 VAL A C 1
ATOM 2765 O O . VAL A 1 353 ? 41.846 49.624 3.126 1.00 24.42 353 VAL A O 1
ATOM 2769 N N . LEU A 1 354 ? 43.535 48.852 1.871 1.00 21.31 354 LEU A N 1
ATOM 2770 C CA . LEU A 1 354 ? 42.994 47.488 1.874 1.00 21.03 354 LEU A CA 1
ATOM 2771 C C . LEU A 1 354 ? 44.011 46.539 2.480 1.00 21.64 354 LEU A C 1
ATOM 2772 O O . LEU A 1 354 ? 45.178 46.621 2.138 1.00 21.34 354 LEU A O 1
ATOM 2777 N N . ALA A 1 355 ? 43.602 45.681 3.418 1.00 21.92 355 ALA A N 1
ATOM 2778 C CA . ALA A 1 355 ? 44.497 44.664 3.996 1.00 22.37 355 ALA A CA 1
ATOM 2779 C C . ALA A 1 355 ? 43.947 43.247 3.828 1.00 23.04 355 ALA A C 1
ATOM 2780 O O . ALA A 1 355 ? 42.764 43.044 3.487 1.00 23.01 355 ALA A O 1
ATOM 2782 N N . ASP A 1 356 ? 44.792 42.264 4.121 1.00 23.93 356 ASP A N 1
ATOM 2783 C CA . ASP A 1 356 ? 44.487 40.886 3.867 1.00 24.78 356 ASP A CA 1
ATOM 2784 C C . ASP A 1 356 ? 43.165 40.523 4.536 1.00 25.23 356 ASP A C 1
ATOM 2785 O O . ASP A 1 356 ? 42.956 40.834 5.677 1.00 27.48 356 ASP A O 1
ATOM 2790 N N . MET A 1 357 ? 42.268 39.899 3.809 1.00 25.17 357 MET A N 1
ATOM 2791 C CA . MET A 1 357 ? 41.194 39.143 4.445 1.00 28.64 357 MET A CA 1
ATOM 2792 C C . MET A 1 357 ? 41.729 37.829 4.993 1.00 30.90 357 MET A C 1
ATOM 2793 O O . MET A 1 357 ? 42.632 37.293 4.401 1.00 32.50 357 MET A O 1
ATOM 2798 N N . LYS A 1 358 ? 41.194 37.309 6.103 1.00 33.06 358 LYS A N 1
ATOM 2799 C CA . LYS A 1 358 ? 41.633 35.998 6.619 1.00 35.86 358 LYS A CA 1
ATOM 2800 C C . LYS A 1 358 ? 40.707 34.821 6.302 1.00 37.24 358 LYS A C 1
ATOM 2801 O O . LYS A 1 358 ? 39.607 35.002 5.810 1.00 35.79 358 LYS A O 1
ATOM 2807 N N . GLU A 1 359 ? 41.184 33.624 6.619 1.00 39.47 359 GLU A N 1
ATOM 2808 C CA . GLU A 1 359 ? 40.428 32.358 6.541 1.00 42.05 359 GLU A CA 1
ATOM 2809 C C . GLU A 1 359 ? 39.777 32.116 5.179 1.00 40.09 359 GLU A C 1
ATOM 2810 O O . GLU A 1 359 ? 38.633 31.706 5.095 1.00 39.03 359 GLU A O 1
ATOM 2816 N N . LEU A 1 360 ? 40.516 32.402 4.110 1.00 37.74 360 LEU A N 1
ATOM 2817 C CA . LEU A 1 360 ? 40.043 32.094 2.769 1.00 37.24 360 LEU A CA 1
ATOM 2818 C C . LEU A 1 360 ? 40.748 30.844 2.266 1.00 39.44 360 LEU A C 1
ATOM 2819 O O . LEU A 1 360 ? 40.625 30.469 1.096 1.00 39.24 360 LEU A O 1
ATOM 2824 N N . GLY A 1 361 ? 41.509 30.219 3.167 1.00 42.43 361 GLY A N 1
ATOM 2825 C CA . GLY A 1 361 ? 42.176 28.952 2.900 1.00 44.08 361 GLY A CA 1
ATOM 2826 C C . GLY A 1 361 ? 43.074 29.021 1.688 1.00 44.46 361 GLY A C 1
ATOM 2827 O O . GLY A 1 361 ? 43.799 30.004 1.481 1.00 41.72 361 GLY A O 1
ATOM 2828 N N . ASP A 1 362 ? 42.971 27.975 0.878 1.00 47.30 362 ASP A N 1
ATOM 2829 C CA A ASP A 1 362 ? 43.775 27.773 -0.334 0.50 48.33 362 ASP A CA 1
ATOM 2830 C CA B ASP A 1 362 ? 43.785 27.813 -0.316 0.50 48.33 362 ASP A CA 1
ATOM 2831 C C . ASP A 1 362 ? 43.439 28.825 -1.407 1.00 45.89 362 ASP A C 1
ATOM 2832 O O . ASP A 1 362 ? 44.229 29.092 -2.282 1.00 46.60 362 ASP A O 1
ATOM 2841 N N . GLN A 1 363 ? 42.249 29.413 -1.331 1.00 45.68 363 GLN A N 1
ATOM 2842 C CA . GLN A 1 363 ? 41.787 30.373 -2.337 1.00 43.40 363 GLN A CA 1
ATOM 2843 C C . GLN A 1 363 ? 42.132 31.853 -2.045 1.00 38.62 363 GLN A C 1
ATOM 2844 O O . GLN A 1 363 ? 41.677 32.743 -2.757 1.00 35.46 363 GLN A O 1
ATOM 2850 N N . SER A 1 364 ? 42.891 32.128 -0.990 1.00 35.96 364 SER A N 1
ATOM 2851 C CA . SER A 1 364 ? 43.028 33.502 -0.543 1.00 31.89 364 SER A CA 1
ATOM 2852 C C . SER A 1 364 ? 43.600 34.445 -1.607 1.00 30.37 364 SER A C 1
ATOM 2853 O O . SER A 1 364 ? 43.065 35.526 -1.838 1.00 26.96 364 SER A O 1
ATOM 2856 N N . VAL A 1 365 ? 44.675 34.037 -2.288 1.00 30.51 365 VAL A N 1
ATOM 2857 C CA . VAL A 1 365 ? 45.285 34.982 -3.212 1.00 29.01 365 VAL A CA 1
ATOM 2858 C C . VAL A 1 365 ? 44.310 35.341 -4.351 1.00 27.95 365 VAL A C 1
ATOM 2859 O O . VAL A 1 365 ? 44.138 36.517 -4.688 1.00 25.05 365 VAL A O 1
ATOM 2863 N N . GLN A 1 366 ? 43.679 34.340 -4.940 1.00 30.60 366 GLN A N 1
ATOM 2864 C CA . GLN A 1 366 ? 42.795 34.588 -6.080 1.00 31.75 366 GLN A CA 1
ATOM 2865 C C . GLN A 1 366 ? 41.597 35.475 -5.682 1.00 28.98 366 GLN A C 1
ATOM 2866 O O . GLN A 1 366 ? 41.123 36.261 -6.480 1.00 27.14 366 GLN A O 1
ATOM 2872 N N . LEU A 1 367 ? 41.094 35.350 -4.448 1.00 28.21 367 LEU A N 1
ATOM 2873 C CA . LEU A 1 367 ? 39.911 36.135 -4.063 1.00 27.29 367 LEU A CA 1
ATOM 2874 C C . LEU A 1 367 ? 40.305 37.569 -3.806 1.00 25.63 367 LEU A C 1
ATOM 2875 O O . LEU A 1 367 ? 39.497 38.482 -3.998 1.00 25.84 367 LEU A O 1
ATOM 2880 N N . HIS A 1 368 ? 41.528 37.779 -3.330 1.00 24.69 368 HIS A N 1
ATOM 2881 C CA . HIS A 1 368 ? 42.036 39.158 -3.246 1.00 22.63 368 HIS A CA 1
ATOM 2882 C C . HIS A 1 368 ? 42.169 39.725 -4.619 1.00 22.29 368 HIS A C 1
ATOM 2883 O O . HIS A 1 368 ? 41.755 40.858 -4.875 1.00 20.65 368 HIS A O 1
ATOM 2890 N N . ASN A 1 369 ? 42.724 38.935 -5.542 1.00 23.69 369 ASN A N 1
ATOM 2891 C CA . ASN A 1 369 ? 42.941 39.446 -6.900 1.00 23.94 369 ASN A CA 1
ATOM 2892 C C . ASN A 1 369 ? 41.618 39.836 -7.541 1.00 23.56 369 ASN A C 1
ATOM 2893 O O . ASN A 1 369 ? 41.525 40.755 -8.348 1.00 22.57 369 ASN A O 1
ATOM 2898 N N . GLN A 1 370 ? 40.578 39.099 -7.182 1.00 24.34 370 GLN A N 1
ATOM 2899 C CA . GLN A 1 370 ? 39.244 39.380 -7.693 1.00 24.74 370 GLN A CA 1
ATOM 2900 C C . GLN A 1 370 ? 38.808 40.828 -7.446 1.00 23.34 370 GLN A C 1
ATOM 2901 O O . GLN A 1 370 ? 38.002 41.360 -8.203 1.00 24.49 370 GLN A O 1
ATOM 2907 N N . MET A 1 371 ? 39.347 41.481 -6.417 1.00 21.97 371 MET A N 1
ATOM 2908 C CA . MET A 1 371 ? 38.898 42.852 -6.076 1.00 21.44 371 MET A CA 1
ATOM 2909 C C . MET A 1 371 ? 39.355 43.846 -7.153 1.00 22.25 371 MET A C 1
ATOM 2910 O O . MET A 1 371 ? 38.896 45.001 -7.188 1.00 21.90 371 MET A O 1
ATOM 2915 N N . ILE A 1 372 ? 40.292 43.433 -8.014 1.00 21.32 372 ILE A N 1
ATOM 2916 C CA . ILE A 1 372 ? 40.734 44.350 -9.081 1.00 21.60 372 ILE A CA 1
ATOM 2917 C C . ILE A 1 372 ? 39.487 44.851 -9.855 1.00 23.94 372 ILE A C 1
ATOM 2918 O O . ILE A 1 372 ? 39.407 46.044 -10.213 1.00 24.07 372 ILE A O 1
ATOM 2923 N N . LEU A 1 373 ? 38.502 43.972 -10.071 1.00 24.39 373 LEU A N 1
ATOM 2924 C CA . LEU A 1 373 ? 37.331 44.384 -10.838 1.00 26.57 373 LEU A CA 1
ATOM 2925 C C . LEU A 1 373 ? 36.564 45.458 -10.061 1.00 27.11 373 LEU A C 1
ATOM 2926 O O . LEU A 1 373 ? 35.651 46.010 -10.575 1.00 29.56 373 LEU A O 1
ATOM 2931 N N . SER A 1 374 ? 36.875 45.706 -8.789 1.00 26.15 374 SER A N 1
ATOM 2932 C CA . SER A 1 374 ? 36.083 46.694 -8.087 1.00 26.90 374 SER A CA 1
ATOM 2933 C C . SER A 1 374 ? 36.905 47.946 -7.816 1.00 26.23 374 SER A C 1
ATOM 2934 O O . SER A 1 374 ? 36.480 48.831 -7.064 1.00 25.56 374 SER A O 1
ATOM 2937 N N . LEU A 1 375 ? 38.101 48.017 -8.419 1.00 25.39 375 LEU A N 1
ATOM 2938 C CA . LEU A 1 375 ? 38.959 49.198 -8.230 1.00 25.96 375 LEU A CA 1
ATOM 2939 C C . LEU A 1 375 ? 39.048 50.059 -9.481 1.00 29.01 375 LEU A C 1
ATOM 2940 O O . LEU A 1 375 ? 39.528 49.609 -10.526 1.00 29.88 375 LEU A O 1
ATOM 2945 N N . SER A 1 376 ? 38.628 51.312 -9.382 1.00 31.42 376 SER A N 1
ATOM 2946 C CA . SER A 1 376 ? 38.589 52.165 -10.563 1.00 33.85 376 SER A CA 1
ATOM 2947 C C . SER A 1 376 ? 39.491 53.375 -10.386 1.00 33.86 376 SER A C 1
ATOM 2948 O O . SER A 1 376 ? 39.278 54.155 -9.458 1.00 33.39 376 SER A O 1
ATOM 2951 N N . PRO A 1 377 ? 40.477 53.552 -11.296 1.00 35.15 377 PRO A N 1
ATOM 2952 C CA . PRO A 1 377 ? 41.402 54.697 -11.290 1.00 35.69 377 PRO A CA 1
ATOM 2953 C C . PRO A 1 377 ? 40.638 55.989 -11.372 1.00 39.51 377 PRO A C 1
ATOM 2954 O O . PRO A 1 377 ? 41.105 57.015 -10.888 1.00 41.09 377 PRO A O 1
ATOM 2958 N N . ASP A 1 378 ? 39.439 55.940 -11.951 1.00 43.54 378 ASP A N 1
ATOM 2959 C CA . ASP A 1 378 ? 38.624 57.145 -12.097 1.00 46.62 378 ASP A CA 1
ATOM 2960 C C . ASP A 1 378 ? 38.171 57.799 -10.829 1.00 45.83 378 ASP A C 1
ATOM 2961 O O . ASP A 1 378 ? 38.056 59.017 -10.769 1.00 49.66 378 ASP A O 1
ATOM 2966 N N . VAL A 1 379 ? 37.842 56.993 -9.836 1.00 40.94 379 VAL A N 1
ATOM 2967 C CA . VAL A 1 379 ? 37.270 57.536 -8.630 1.00 39.48 379 VAL A CA 1
ATOM 2968 C C . VAL A 1 379 ? 38.254 57.402 -7.468 1.00 35.74 379 VAL A C 1
ATOM 2969 O O . VAL A 1 379 ? 38.263 58.231 -6.562 1.00 34.41 379 VAL A O 1
ATOM 2973 N N . LEU A 1 380 ? 39.107 56.377 -7.519 1.00 32.50 380 LEU A N 1
ATOM 2974 C CA . LEU A 1 380 ? 40.074 56.169 -6.443 1.00 30.66 380 LEU A CA 1
ATOM 2975 C C . LEU A 1 380 ? 41.411 56.827 -6.809 1.00 31.98 380 LEU A C 1
ATOM 2976 O O . LEU A 1 380 ? 42.036 56.453 -7.807 1.00 31.26 380 LEU A O 1
ATOM 2981 N N . ASP A 1 381 ? 41.842 57.808 -6.026 1.00 31.87 381 ASP A N 1
ATOM 2982 C CA . ASP A 1 381 ? 43.089 58.492 -6.348 1.00 31.42 381 ASP A CA 1
ATOM 2983 C C . ASP A 1 381 ? 44.322 57.762 -5.849 1.00 28.65 381 ASP A C 1
ATOM 2984 O O . ASP A 1 381 ? 45.354 57.788 -6.496 1.00 29.03 381 ASP A O 1
ATOM 2989 N N . ILE A 1 382 ? 44.227 57.135 -4.689 1.00 27.59 382 ILE A N 1
ATOM 2990 C CA . ILE A 1 382 ? 45.348 56.414 -4.101 1.00 25.72 382 ILE A CA 1
ATOM 2991 C C . ILE A 1 382 ? 44.790 55.159 -3.481 1.00 24.84 382 ILE A C 1
ATOM 2992 O O . ILE A 1 382 ? 43.829 55.229 -2.676 1.00 23.08 382 ILE A O 1
ATOM 2997 N N . VAL A 1 383 ? 45.359 54.007 -3.836 1.00 23.10 383 VAL A N 1
ATOM 2998 C CA . VAL A 1 383 ? 45.002 52.772 -3.150 1.00 21.55 383 VAL A CA 1
ATOM 2999 C C . VAL A 1 383 ? 46.250 52.269 -2.458 1.00 22.03 383 VAL A C 1
ATOM 3000 O O . VAL A 1 383 ? 47.342 52.177 -3.064 1.00 22.77 383 VAL A O 1
ATOM 3004 N N . ILE A 1 384 ? 46.106 51.968 -1.185 1.00 20.94 384 ILE A N 1
ATOM 3005 C CA . ILE A 1 384 ? 47.224 51.489 -0.418 1.00 21.93 384 ILE A CA 1
ATOM 3006 C C . ILE A 1 384 ? 46.900 50.080 0.033 1.00 22.52 384 ILE A C 1
ATOM 3007 O O . ILE A 1 384 ? 45.796 49.813 0.543 1.00 22.68 384 ILE A O 1
ATOM 3012 N N . PHE A 1 385 ? 47.877 49.186 -0.135 1.00 21.51 385 PHE A N 1
ATOM 3013 C CA . PHE A 1 385 ? 47.676 47.786 0.174 1.00 20.54 385 PHE A CA 1
ATOM 3014 C C . PHE A 1 385 ? 48.598 47.305 1.290 1.00 22.07 385 PHE A C 1
ATOM 3015 O O . PHE A 1 385 ? 49.807 47.563 1.258 1.00 23.89 385 PHE A O 1
ATOM 3023 N N . TYR A 1 386 ? 48.052 46.582 2.275 1.00 21.70 386 TYR A N 1
ATOM 3024 C CA . TYR A 1 386 ? 48.844 46.110 3.396 1.00 23.30 386 TYR A CA 1
ATOM 3025 C C . TYR A 1 386 ? 48.615 44.629 3.686 1.00 24.86 386 TYR A C 1
ATOM 3026 O O . TYR A 1 386 ? 47.516 44.211 4.074 1.00 23.50 386 TYR A O 1
ATOM 3035 N N . GLY A 1 387 ? 49.665 43.825 3.542 1.00 26.30 387 GLY A N 1
ATOM 3036 C CA . GLY A 1 387 ? 49.546 42.418 3.897 1.00 28.41 387 GLY A CA 1
ATOM 3037 C C . GLY A 1 387 ? 50.419 41.543 3.036 1.00 29.94 387 GLY A C 1
ATOM 3038 O O . GLY A 1 387 ? 51.453 41.978 2.529 1.00 31.23 387 GLY A O 1
ATOM 3039 N N . GLU A 1 388 ? 50.013 40.299 2.870 1.00 30.64 388 GLU A N 1
ATOM 3040 C CA . GLU A 1 388 ? 50.818 39.357 2.133 1.00 31.53 388 GLU A CA 1
ATOM 3041 C C . GLU A 1 388 ? 50.025 38.720 1.003 1.00 29.59 388 GLU A C 1
ATOM 3042 O O . GLU A 1 388 ? 50.490 38.672 -0.118 1.00 28.92 388 GLU A O 1
ATOM 3048 N N . ASP A 1 389 ? 48.817 38.235 1.310 1.00 28.66 389 ASP A N 1
ATOM 3049 C CA . ASP A 1 389 ? 47.950 37.618 0.298 1.00 27.60 389 ASP A CA 1
ATOM 3050 C C . ASP A 1 389 ? 47.471 38.649 -0.737 1.00 25.45 389 ASP A C 1
ATOM 3051 O O . ASP A 1 389 ? 47.166 38.317 -1.902 1.00 25.85 389 ASP A O 1
ATOM 3056 N N . ILE A 1 390 ? 47.422 39.908 -0.310 1.00 22.75 390 ILE A N 1
ATOM 3057 C CA . ILE A 1 390 ? 46.985 41.022 -1.149 1.00 22.04 390 ILE A CA 1
ATOM 3058 C C . ILE A 1 390 ? 48.080 41.556 -2.117 1.00 21.26 390 ILE A C 1
ATOM 3059 O O . ILE A 1 390 ? 47.817 42.442 -2.937 1.00 20.42 390 ILE A O 1
ATOM 3064 N N . ALA A 1 391 ? 49.271 40.970 -2.052 1.00 22.89 391 ALA A N 1
ATOM 3065 C CA . ALA A 1 391 ? 50.374 41.431 -2.907 1.00 22.90 391 ALA A CA 1
ATOM 3066 C C . ALA A 1 391 ? 50.037 41.414 -4.390 1.00 22.24 391 ALA A C 1
ATOM 3067 O O . ALA A 1 391 ? 50.332 42.387 -5.094 1.00 23.00 391 ALA A O 1
ATOM 3069 N N . GLN A 1 392 ? 49.448 40.317 -4.887 1.00 23.51 392 GLN A N 1
ATOM 3070 C CA . GLN A 1 392 ? 49.176 40.210 -6.312 1.00 23.39 392 GLN A CA 1
ATOM 3071 C C . GLN A 1 392 ? 48.161 41.226 -6.771 1.00 21.30 392 GLN A C 1
ATOM 3072 O O . GLN A 1 392 ? 48.224 41.701 -7.902 1.00 20.48 392 GLN A O 1
ATOM 3078 N N . LEU A 1 393 ? 47.186 41.503 -5.914 1.00 19.69 393 LEU A N 1
ATOM 3079 C CA . LEU A 1 393 ? 46.217 42.536 -6.206 1.00 18.76 393 LEU A CA 1
ATOM 3080 C C . LEU A 1 393 ? 46.928 43.878 -6.278 1.00 18.58 393 LEU A C 1
ATOM 3081 O O . LEU A 1 393 ? 46.612 44.657 -7.146 1.00 18.16 393 LEU A O 1
ATOM 3086 N N . ALA A 1 394 ? 47.908 44.123 -5.388 1.00 18.34 394 ALA A N 1
ATOM 3087 C CA . ALA A 1 394 ? 48.600 45.385 -5.396 1.00 18.48 394 ALA A CA 1
ATOM 3088 C C . ALA A 1 394 ? 49.316 45.511 -6.724 1.00 17.88 394 ALA A C 1
ATOM 3089 O O . ALA A 1 394 ? 49.427 46.603 -7.283 1.00 18.28 394 ALA A O 1
ATOM 3091 N N . GLN A 1 395 ? 49.899 44.409 -7.179 1.00 19.56 395 GLN A N 1
ATOM 3092 C CA . GLN A 1 395 ? 50.600 44.383 -8.473 1.00 21.09 395 GLN A CA 1
ATOM 3093 C C . GLN A 1 395 ? 49.631 44.714 -9.625 1.00 20.91 395 GLN A C 1
ATOM 3094 O O . GLN A 1 395 ? 49.919 45.606 -10.421 1.00 20.36 395 GLN A O 1
ATOM 3100 N N . LEU A 1 396 ? 48.470 44.031 -9.658 1.00 20.99 396 LEU A N 1
ATOM 3101 C CA . LEU A 1 396 ? 47.438 44.279 -10.649 1.00 21.92 396 LEU A CA 1
ATOM 3102 C C . LEU A 1 396 ? 47.057 45.743 -10.619 1.00 20.51 396 LEU A C 1
ATOM 3103 O O . LEU A 1 396 ? 47.034 46.370 -11.653 1.00 21.81 396 LEU A O 1
ATOM 3108 N N . ALA A 1 397 ? 46.746 46.293 -9.447 1.00 18.49 397 ALA A N 1
ATOM 3109 C CA . ALA A 1 397 ? 46.367 47.704 -9.424 1.00 19.14 397 ALA A CA 1
ATOM 3110 C C . ALA A 1 397 ? 47.458 48.648 -9.893 1.00 20.00 397 ALA A C 1
ATOM 3111 O O . ALA A 1 397 ? 47.180 49.706 -10.487 1.00 21.49 397 ALA A O 1
ATOM 3113 N N . SER A 1 398 ? 48.699 48.323 -9.584 1.00 19.48 398 SER A N 1
ATOM 3114 C CA . SER A 1 398 ? 49.813 49.202 -9.977 1.00 19.98 398 SER A CA 1
ATOM 3115 C C . SER A 1 398 ? 49.949 49.234 -11.496 1.00 22.09 398 SER A C 1
ATOM 3116 O O . SER A 1 398 ? 50.430 50.219 -12.017 1.00 22.78 398 SER A O 1
ATOM 3119 N N . GLN A 1 399 ? 49.601 48.132 -12.175 1.00 24.18 399 GLN A N 1
ATOM 3120 C CA . GLN A 1 399 ? 49.580 48.074 -13.643 1.00 28.10 399 GLN A CA 1
ATOM 3121 C C . GLN A 1 399 ? 48.356 48.840 -14.207 1.00 28.63 399 GLN A C 1
ATOM 3122 O O . GLN A 1 399 ? 48.384 49.288 -15.328 1.00 29.41 399 GLN A O 1
ATOM 3128 N N . MET A 1 400 ? 47.255 48.923 -13.454 1.00 30.41 400 MET A N 1
ATOM 3129 C CA . MET A 1 400 ? 45.980 49.391 -14.040 1.00 30.88 400 MET A CA 1
ATOM 3130 C C . MET A 1 400 ? 45.721 50.842 -13.664 1.00 29.09 400 MET A C 1
ATOM 3131 O O . MET A 1 400 ? 44.789 51.403 -14.203 1.00 28.84 400 MET A O 1
ATOM 3136 N N . PHE A 1 401 ? 46.468 51.381 -12.687 1.00 25.01 401 PHE A N 1
ATOM 3137 C CA . PHE A 1 401 ? 46.334 52.765 -12.185 1.00 25.38 401 PHE A CA 1
ATOM 3138 C C . PHE A 1 401 ? 47.482 53.664 -12.647 1.00 26.61 401 PHE A C 1
ATOM 3139 O O . PHE A 1 401 ? 48.531 53.159 -13.062 1.00 26.69 401 PHE A O 1
ATOM 3147 N N . PRO A 1 402 ? 47.319 55.001 -12.511 1.00 27.33 402 PRO A N 1
ATOM 3148 C CA . PRO A 1 402 ? 48.381 55.872 -12.908 1.00 28.05 402 PRO A CA 1
ATOM 3149 C C . PRO A 1 402 ? 49.645 55.625 -12.085 1.00 28.06 402 PRO A C 1
ATOM 3150 O O . PRO A 1 402 ? 49.567 55.176 -10.925 1.00 26.38 402 PRO A O 1
ATOM 3154 N N . ILE A 1 403 ? 50.787 55.956 -12.690 1.00 26.56 403 ILE A N 1
ATOM 3155 C CA . ILE A 1 403 ? 52.085 55.886 -12.019 1.00 26.38 403 ILE A CA 1
ATOM 3156 C C . ILE A 1 403 ? 51.985 56.581 -10.682 1.00 24.89 403 ILE A C 1
ATOM 3157 O O . ILE A 1 403 ? 51.597 57.733 -10.619 1.00 26.13 403 ILE A O 1
ATOM 3162 N N . GLY A 1 404 ? 52.315 55.900 -9.592 1.00 24.22 404 GLY A N 1
ATOM 3163 C CA . GLY A 1 404 ? 52.446 56.633 -8.299 1.00 23.94 404 GLY A CA 1
ATOM 3164 C C . GLY A 1 404 ? 51.150 56.644 -7.486 1.00 23.72 404 GLY A C 1
ATOM 3165 O O . GLY A 1 404 ? 51.137 57.150 -6.384 1.00 24.23 404 GLY A O 1
ATOM 3166 N N . HIS A 1 405 ? 50.076 56.064 -8.019 1.00 22.86 405 HIS A N 1
ATOM 3167 C CA . HIS A 1 405 ? 48.755 56.059 -7.321 1.00 23.65 405 HIS A CA 1
ATOM 3168 C C . HIS A 1 405 ? 48.535 54.846 -6.442 1.00 22.55 405 HIS A C 1
ATOM 3169 O O . HIS A 1 405 ? 47.491 54.715 -5.791 1.00 23.97 405 HIS A O 1
ATOM 3176 N N . VAL A 1 406 ? 49.505 53.948 -6.379 1.00 20.83 406 VAL A N 1
ATOM 3177 C CA . VAL A 1 406 ? 49.351 52.733 -5.545 1.00 20.51 406 VAL A CA 1
ATOM 3178 C C . VAL A 1 406 ? 50.564 52.621 -4.633 1.00 20.30 406 VAL A C 1
ATOM 3179 O O . VAL A 1 406 ? 51.664 53.082 -4.986 1.00 19.93 406 VAL A O 1
ATOM 3183 N N . TYR A 1 407 ? 50.354 52.022 -3.458 1.00 20.64 407 TYR A N 1
ATOM 3184 C CA . TYR A 1 407 ? 51.435 51.703 -2.553 1.00 22.35 407 TYR A CA 1
ATOM 3185 C C . TYR A 1 407 ? 51.197 50.319 -1.985 1.00 21.66 407 TYR A C 1
ATOM 3186 O O . TYR A 1 407 ? 50.053 49.950 -1.732 1.00 22.79 407 TYR A O 1
ATOM 3195 N N . TYR A 1 408 ? 52.260 49.572 -1.742 1.00 21.71 408 TYR A N 1
ATOM 3196 C CA . TYR A 1 408 ? 52.123 48.283 -1.102 1.00 22.05 408 TYR A CA 1
ATOM 3197 C C . TYR A 1 408 ? 53.019 48.236 0.126 1.00 24.15 408 TYR A C 1
ATOM 3198 O O . TYR A 1 408 ? 54.175 48.643 0.076 1.00 24.06 408 TYR A O 1
ATOM 3207 N N . PHE A 1 409 ? 52.481 47.748 1.240 1.00 24.95 409 PHE A N 1
ATOM 3208 C CA . PHE A 1 409 ? 53.293 47.507 2.420 1.00 27.64 409 PHE A CA 1
ATOM 3209 C C . PHE A 1 409 ? 53.197 46.078 2.878 1.00 28.96 409 PHE A C 1
ATOM 3210 O O . PHE A 1 409 ? 52.101 45.542 2.977 1.00 28.05 409 PHE A O 1
ATOM 3218 N N . LYS A 1 410 ? 54.360 45.484 3.147 1.00 32.84 410 LYS A N 1
ATOM 3219 C CA . LYS A 1 410 ? 54.518 44.067 3.428 1.00 35.86 410 LYS A CA 1
ATOM 3220 C C . LYS A 1 410 ? 54.100 43.727 4.859 1.00 37.59 410 LYS A C 1
ATOM 3221 O O . LYS A 1 410 ? 54.417 44.456 5.801 1.00 37.99 410 LYS A O 1
ATOM 3227 N N . LYS A 1 411 ? 53.372 42.629 5.013 1.00 38.16 411 LYS A N 1
ATOM 3228 C CA . LYS A 1 411 ? 53.131 42.058 6.332 1.00 42.04 411 LYS A CA 1
ATOM 3229 C C . LYS A 1 411 ? 53.197 40.539 6.203 1.00 44.23 411 LYS A C 1
ATOM 3230 O O . LYS A 1 411 ? 52.340 39.922 5.586 1.00 42.35 411 LYS A O 1
ATOM 3236 N N . THR A 1 412 ? 54.259 39.950 6.727 1.00 50.07 412 THR A N 1
ATOM 3237 C CA . THR A 1 412 ? 54.422 38.498 6.670 1.00 56.38 412 THR A CA 1
ATOM 3238 C C . THR A 1 412 ? 54.751 37.972 8.067 1.00 62.81 412 THR A C 1
ATOM 3239 O O . THR A 1 412 ? 54.749 38.737 9.025 1.00 61.90 412 THR A O 1
ATOM 3243 N N . GLU A 1 413 ? 55.018 36.674 8.190 1.00 72.56 413 GLU A N 1
ATOM 3244 C CA . GLU A 1 413 ? 55.325 36.097 9.503 1.00 82.94 413 GLU A CA 1
ATOM 3245 C C . GLU A 1 413 ? 56.620 36.687 10.120 1.00 88.75 413 GLU A C 1
ATOM 3246 O O . GLU A 1 413 ? 56.896 36.482 11.310 1.00 92.37 413 GLU A O 1
ATOM 3252 N N . ASP A 1 414 ? 57.398 37.419 9.313 1.00 88.99 414 ASP A N 1
ATOM 3253 C CA . ASP A 1 414 ? 58.681 37.998 9.762 1.00 91.79 414 ASP A CA 1
ATOM 3254 C C . ASP A 1 414 ? 58.772 39.528 9.565 1.00 89.06 414 ASP A C 1
ATOM 3255 O O . ASP A 1 414 ? 58.796 40.290 10.542 1.00 93.59 414 ASP A O 1
ATOM 3260 N N . GLN A 1 415 ? 58.815 39.960 8.306 1.00 80.82 415 GLN A N 1
ATOM 3261 C CA . GLN A 1 415 ? 58.791 41.371 7.936 1.00 72.82 415 GLN A CA 1
ATOM 3262 C C . GLN A 1 415 ? 57.417 42.044 8.117 1.00 65.47 415 GLN A C 1
ATOM 3263 O O . GLN A 1 415 ? 56.372 41.433 7.868 1.00 61.63 415 GLN A O 1
ATOM 3269 N N . ASP A 1 416 ? 57.429 43.323 8.489 1.00 58.52 416 ASP A N 1
ATOM 3270 C CA . ASP A 1 416 ? 56.195 44.081 8.654 1.00 51.92 416 ASP A CA 1
ATOM 3271 C C . ASP A 1 416 ? 56.440 45.591 8.551 1.00 48.89 416 ASP A C 1
ATOM 3272 O O . ASP A 1 416 ? 57.071 46.195 9.431 1.00 50.24 416 ASP A O 1
ATOM 3277 N N . GLN A 1 417 ? 55.935 46.191 7.473 1.00 43.89 417 GLN A N 1
ATOM 3278 C CA . GLN A 1 417 ? 56.153 47.610 7.194 1.00 42.04 417 GLN A CA 1
ATOM 3279 C C . GLN A 1 417 ? 55.034 48.491 7.716 1.00 40.69 417 GLN A C 1
ATOM 3280 O O . GLN A 1 417 ? 54.725 49.529 7.131 1.00 39.07 417 GLN A O 1
ATOM 3286 N N . PHE A 1 418 ? 54.433 48.076 8.833 1.00 41.69 418 PHE A N 1
ATOM 3287 C CA . PHE A 1 418 ? 53.369 48.846 9.441 1.00 41.24 418 PHE A CA 1
ATOM 3288 C C . PHE A 1 418 ? 53.791 50.305 9.638 1.00 41.62 418 PHE A C 1
ATOM 3289 O O . PHE A 1 418 ? 53.051 51.223 9.281 1.00 40.00 418 PHE A O 1
ATOM 3297 N N . GLU A 1 419 ? 54.969 50.495 10.231 1.00 44.65 419 GLU A N 1
ATOM 3298 C CA A GLU A 1 419 ? 55.519 51.824 10.469 0.50 47.40 419 GLU A CA 1
ATOM 3299 C CA B GLU A 1 419 ? 55.518 51.824 10.461 0.50 46.51 419 GLU A CA 1
ATOM 3300 C C . GLU A 1 419 ? 55.529 52.680 9.197 1.00 44.52 419 GLU A C 1
ATOM 3301 O O . GLU A 1 419 ? 55.092 53.826 9.218 1.00 44.53 419 GLU A O 1
ATOM 3312 N N . ASP A 1 420 ? 56.025 52.122 8.091 1.00 43.56 420 ASP A N 1
ATOM 3313 C CA . ASP A 1 420 ? 55.999 52.851 6.803 1.00 42.56 420 ASP A CA 1
ATOM 3314 C C . ASP A 1 420 ? 54.564 53.142 6.321 1.00 40.12 420 ASP A C 1
ATOM 3315 O O . ASP A 1 420 ? 54.266 54.241 5.840 1.00 40.86 420 ASP A O 1
ATOM 3320 N N . LEU A 1 421 ? 53.673 52.150 6.444 1.00 38.40 421 LEU A N 1
ATOM 3321 C CA . LEU A 1 421 ? 52.280 52.326 6.046 1.00 35.84 421 LEU A CA 1
ATOM 3322 C C . LEU A 1 421 ? 51.683 53.559 6.745 1.00 36.78 421 LEU A C 1
ATOM 3323 O O . LEU A 1 421 ? 51.034 54.401 6.112 1.00 35.04 421 LEU A O 1
ATOM 3328 N N . VAL A 1 422 ? 51.914 53.665 8.051 1.00 39.52 422 VAL A N 1
ATOM 3329 C CA . VAL A 1 422 ? 51.371 54.780 8.828 1.00 41.51 422 VAL A CA 1
ATOM 3330 C C . VAL A 1 422 ? 51.865 56.136 8.337 1.00 42.67 422 VAL A C 1
ATOM 3331 O O . VAL A 1 422 ? 51.060 57.027 8.062 1.00 42.86 422 VAL A O 1
ATOM 3335 N N . LYS A 1 423 ? 53.183 56.292 8.243 1.00 44.66 423 LYS A N 1
ATOM 3336 C CA . LYS A 1 423 ? 53.768 57.471 7.587 1.00 46.58 423 LYS A CA 1
ATOM 3337 C C . LYS A 1 423 ? 53.082 57.754 6.249 1.00 42.92 423 LYS A C 1
ATOM 3338 O O . LYS A 1 423 ? 52.652 58.884 5.980 1.00 42.80 423 LYS A O 1
ATOM 3344 N N . GLN A 1 424 ? 52.956 56.733 5.404 1.00 39.47 424 GLN A N 1
ATOM 3345 C CA . GLN A 1 424 ? 52.453 57.017 4.063 1.00 36.81 424 GLN A CA 1
ATOM 3346 C C . GLN A 1 424 ? 51.017 57.519 4.127 1.00 36.85 424 GLN A C 1
ATOM 3347 O O . GLN A 1 424 ? 50.661 58.495 3.475 1.00 37.00 424 GLN A O 1
ATOM 3353 N N . VAL A 1 425 ? 50.183 56.838 4.909 1.00 36.87 425 VAL A N 1
ATOM 3354 C CA . VAL A 1 425 ? 48.804 57.289 5.065 1.00 37.42 425 VAL A CA 1
ATOM 3355 C C . VAL A 1 425 ? 48.748 58.738 5.557 1.00 41.26 425 VAL A C 1
ATOM 3356 O O . VAL A 1 425 ? 48.011 59.560 4.999 1.00 41.84 425 VAL A O 1
ATOM 3360 N N . LYS A 1 426 ? 49.545 59.061 6.574 1.00 43.88 426 LYS A N 1
ATOM 3361 C CA . LYS A 1 426 ? 49.584 60.418 7.096 1.00 48.79 426 LYS A CA 1
ATOM 3362 C C . LYS A 1 426 ? 50.014 61.396 6.012 1.00 50.05 426 LYS A C 1
ATOM 3363 O O . LYS A 1 426 ? 49.408 62.464 5.858 1.00 51.84 426 LYS A O 1
ATOM 3369 N N . GLU A 1 427 ? 51.040 61.037 5.244 1.00 50.59 427 GLU A N 1
ATOM 3370 C CA . GLU A 1 427 ? 51.522 61.968 4.212 1.00 52.07 427 GLU A CA 1
ATOM 3371 C C . GLU A 1 427 ? 50.445 62.144 3.139 1.00 49.01 427 GLU A C 1
ATOM 3372 O O . GLU A 1 427 ? 50.194 63.251 2.701 1.00 49.56 427 GLU A O 1
ATOM 3378 N N . SER A 1 428 ? 49.782 61.054 2.754 1.00 45.67 428 SER A N 1
ATOM 3379 C CA . SER A 1 428 ? 48.776 61.109 1.673 1.00 43.38 428 SER A CA 1
ATOM 3380 C C . SER A 1 428 ? 47.421 61.741 2.055 1.00 44.73 428 SER A C 1
ATOM 3381 O O . SER A 1 428 ? 46.750 62.315 1.196 1.00 44.85 428 SER A O 1
ATOM 3384 N N . LEU A 1 429 ? 47.025 61.620 3.325 1.00 45.60 429 LEU A N 1
ATOM 3385 C CA . LEU A 1 429 ? 45.718 62.100 3.810 1.00 46.97 429 LEU A CA 1
ATOM 3386 C C . LEU A 1 429 ? 45.603 63.625 4.076 1.00 51.13 429 LEU A C 1
ATOM 3387 O O . LEU A 1 429 ? 46.093 64.158 5.088 1.00 53.44 429 LEU A O 1
ATOM 3392 N N . GLY A 1 430 ? 44.920 64.324 3.174 1.00 51.65 430 GLY A N 1
ATOM 3393 C CA . GLY A 1 430 ? 44.677 65.753 3.336 1.00 54.83 430 GLY A CA 1
ATOM 3394 C C . GLY A 1 430 ? 43.541 65.991 4.307 1.00 57.29 430 GLY A C 1
ATOM 3395 O O . GLY A 1 430 ? 42.959 65.055 4.815 1.00 57.00 430 GLY A O 1
ATOM 3396 N N . ALA A 1 431 ? 43.237 67.257 4.560 1.00 61.44 431 ALA A N 1
ATOM 3397 C CA . ALA A 1 431 ? 42.203 67.656 5.515 1.00 64.44 431 ALA A CA 1
ATOM 3398 C C . ALA A 1 431 ? 40.809 67.451 4.940 1.00 63.86 431 ALA A C 1
ATOM 3399 O O . ALA A 1 431 ? 39.837 67.298 5.688 1.00 66.58 431 ALA A O 1
ATOM 3401 N N . HIS A 1 432 ? 40.721 67.442 3.603 1.00 62.00 432 HIS A N 1
ATOM 3402 C CA . HIS A 1 432 ? 39.443 67.260 2.922 1.00 61.52 432 HIS A CA 1
ATOM 3403 C C . HIS A 1 432 ? 39.309 65.916 2.234 1.00 55.96 432 HIS A C 1
ATOM 3404 O O . HIS A 1 432 ? 38.383 65.704 1.446 1.00 55.28 432 HIS A O 1
ATOM 3411 N N . ASP A 1 433 ? 40.214 64.985 2.536 1.00 51.90 433 ASP A N 1
ATOM 3412 C CA . ASP A 1 433 ? 40.158 63.663 1.921 1.00 47.60 433 ASP A CA 1
ATOM 3413 C C . ASP A 1 433 ? 39.128 62.702 2.566 1.00 47.04 433 ASP A C 1
ATOM 3414 O O . ASP A 1 433 ? 38.632 62.938 3.692 1.00 49.08 433 ASP A O 1
ATOM 3419 N N . GLN A 1 434 ? 38.806 61.639 1.824 1.00 42.96 434 GLN A N 1
ATOM 3420 C CA . GLN A 1 434 ? 37.964 60.533 2.294 1.00 41.11 434 GLN A CA 1
ATOM 3421 C C . GLN A 1 434 ? 38.878 59.342 2.249 1.00 37.28 434 GLN A C 1
ATOM 3422 O O . GLN A 1 434 ? 39.560 59.118 1.247 1.00 35.55 434 GLN A O 1
ATOM 3428 N N . ILE A 1 435 ? 38.932 58.594 3.342 1.00 36.83 435 ILE A N 1
ATOM 3429 C CA . ILE A 1 435 ? 39.765 57.396 3.370 1.00 34.45 435 ILE A CA 1
ATOM 3430 C C . ILE A 1 435 ? 38.999 56.174 3.855 1.00 34.31 435 ILE A C 1
ATOM 3431 O O . ILE A 1 435 ? 38.425 56.180 4.962 1.00 37.06 435 ILE A O 1
ATOM 3436 N N . LEU A 1 436 ? 38.983 55.148 3.006 1.00 31.58 436 LEU A N 1
ATOM 3437 C CA . LEU A 1 436 ? 38.346 53.885 3.341 1.00 30.92 436 LEU A CA 1
ATOM 3438 C C . LEU A 1 436 ? 39.403 52.925 3.860 1.00 29.91 436 LEU A C 1
ATOM 3439 O O . LEU A 1 436 ? 40.454 52.778 3.247 1.00 26.68 436 LEU A O 1
ATOM 3444 N N . LEU A 1 437 ? 39.134 52.284 4.995 1.00 30.93 437 LEU A N 1
ATOM 3445 C CA . LEU A 1 437 ? 39.987 51.197 5.453 1.00 31.07 437 LEU A CA 1
ATOM 3446 C C . LEU A 1 437 ? 39.157 49.912 5.558 1.00 32.09 437 LEU A C 1
ATOM 3447 O O . LEU A 1 437 ? 38.040 49.919 6.121 1.00 30.98 437 LEU A O 1
ATOM 3452 N N . LYS A 1 438 ? 39.679 48.828 4.966 1.00 30.11 438 LYS A N 1
ATOM 3453 C CA . LYS A 1 438 ? 39.003 47.542 5.038 1.00 31.51 438 LYS A CA 1
ATOM 3454 C C . LYS A 1 438 ? 40.005 46.408 5.071 1.00 31.89 438 LYS A C 1
ATOM 3455 O O . LYS A 1 438 ? 40.873 46.287 4.194 1.00 29.46 438 LYS A O 1
ATOM 3461 N N . GLY A 1 439 ? 39.876 45.577 6.087 1.00 31.78 439 GLY A N 1
ATOM 3462 C CA . GLY A 1 439 ? 40.591 44.319 6.132 1.00 33.58 439 GLY A CA 1
ATOM 3463 C C . GLY A 1 439 ? 39.947 43.542 7.257 1.00 38.67 439 GLY A C 1
ATOM 3464 O O . GLY A 1 439 ? 38.955 43.981 7.860 1.00 37.75 439 GLY A O 1
ATOM 3465 N N . SER A 1 440 ? 40.535 42.398 7.558 1.00 42.53 440 SER A N 1
ATOM 3466 C CA . SER A 1 440 ? 40.223 41.696 8.762 1.00 45.79 440 SER A CA 1
ATOM 3467 C C . SER A 1 440 ? 40.537 42.622 9.936 1.00 50.40 440 SER A C 1
ATOM 3468 O O . SER A 1 440 ? 41.215 43.640 9.782 1.00 52.92 440 SER A O 1
ATOM 3471 N N . ASN A 1 441 ? 40.033 42.270 11.100 1.00 51.51 441 ASN A N 1
ATOM 3472 C CA . ASN A 1 441 ? 40.291 43.045 12.286 1.00 55.14 441 ASN A CA 1
ATOM 3473 C C . ASN A 1 441 ? 41.652 42.661 12.775 1.00 53.21 441 ASN A C 1
ATOM 3474 O O . ASN A 1 441 ? 41.839 41.567 13.266 1.00 58.13 441 ASN A O 1
ATOM 3479 N N . SER A 1 442 ? 42.622 43.536 12.621 1.00 49.98 442 SER A N 1
ATOM 3480 C CA . SER A 1 442 ? 43.934 43.239 13.171 1.00 48.31 442 SER A CA 1
ATOM 3481 C C . SER A 1 442 ? 44.265 44.269 14.232 1.00 47.38 442 SER A C 1
ATOM 3482 O O . SER A 1 442 ? 43.665 45.338 14.264 1.00 46.99 442 SER A O 1
ATOM 3485 N N . MET A 1 443 ? 45.210 43.946 15.104 1.00 47.87 443 MET A N 1
ATOM 3486 C CA . MET A 1 443 ? 45.808 44.961 15.962 1.00 49.72 443 MET A CA 1
ATOM 3487 C C . MET A 1 443 ? 46.356 46.153 15.141 1.00 46.96 443 MET A C 1
ATOM 3488 O O . MET A 1 443 ? 46.125 47.311 15.477 1.00 46.80 443 MET A O 1
ATOM 3493 N N . ASN A 1 444 ? 47.068 45.873 14.057 1.00 44.03 444 ASN A N 1
ATOM 3494 C CA . ASN A 1 444 ? 47.623 46.962 13.226 1.00 43.60 444 ASN A CA 1
ATOM 3495 C C . ASN A 1 444 ? 46.619 47.903 12.541 1.00 41.31 444 ASN A C 1
ATOM 3496 O O . ASN A 1 444 ? 46.774 49.119 12.583 1.00 41.39 444 ASN A O 1
ATOM 3501 N N . LEU A 1 445 ? 45.596 47.348 11.913 1.00 40.79 445 LEU A N 1
ATOM 3502 C CA . LEU A 1 445 ? 44.580 48.190 11.307 1.00 40.37 445 LEU A CA 1
ATOM 3503 C C . LEU A 1 445 ? 43.958 49.052 12.381 1.00 41.33 445 LEU A C 1
ATOM 3504 O O . LEU A 1 445 ? 43.545 50.177 12.125 1.00 40.13 445 LEU A O 1
ATOM 3509 N N . ALA A 1 446 ? 43.892 48.503 13.585 1.00 42.72 446 ALA A N 1
ATOM 3510 C CA . ALA A 1 446 ? 43.273 49.206 14.687 1.00 45.90 446 ALA A CA 1
ATOM 3511 C C . ALA A 1 446 ? 44.223 50.320 15.125 1.00 48.28 446 ALA A C 1
ATOM 3512 O O . ALA A 1 446 ? 43.791 51.433 15.475 1.00 50.55 446 ALA A O 1
ATOM 3514 N N . LYS A 1 447 ? 45.520 50.022 15.124 1.00 48.06 447 LYS A N 1
ATOM 3515 C CA . LYS A 1 447 ? 46.511 51.023 15.512 1.00 50.89 447 LYS A CA 1
ATOM 3516 C C . LYS A 1 447 ? 46.531 52.150 14.467 1.00 49.31 447 LYS A C 1
ATOM 3517 O O . LYS A 1 447 ? 46.743 53.323 14.797 1.00 51.96 447 LYS A O 1
ATOM 3523 N N . LEU A 1 448 ? 46.336 51.783 13.205 1.00 46.26 448 LEU A N 1
ATOM 3524 C CA . LEU A 1 448 ? 46.325 52.757 12.101 1.00 45.24 448 LEU A CA 1
ATOM 3525 C C . LEU A 1 448 ? 45.119 53.714 12.192 1.00 47.20 448 LEU A C 1
ATOM 3526 O O . LEU A 1 448 ? 45.291 54.925 12.271 1.00 48.92 448 LEU A O 1
ATOM 3531 N N . VAL A 1 449 ? 43.909 53.157 12.203 1.00 47.30 449 VAL A N 1
ATOM 3532 C CA . VAL A 1 449 ? 42.668 53.932 12.340 1.00 48.73 449 VAL A CA 1
ATOM 3533 C C . VAL A 1 449 ? 42.749 54.895 13.508 1.00 53.49 449 VAL A C 1
ATOM 3534 O O . VAL A 1 449 ? 42.091 55.930 13.526 1.00 56.31 449 VAL A O 1
ATOM 3538 N N . GLU A 1 450 ? 43.579 54.548 14.477 1.00 56.17 450 GLU A N 1
ATOM 3539 C CA . GLU A 1 450 ? 43.682 55.331 15.687 1.00 61.34 450 GLU A CA 1
ATOM 3540 C C . GLU A 1 450 ? 44.688 56.457 15.543 1.00 62.80 450 GLU A C 1
ATOM 3541 O O . GLU A 1 450 ? 44.483 57.535 16.088 1.00 65.95 450 GLU A O 1
ATOM 3547 N N . SER A 1 451 ? 45.776 56.217 14.817 1.00 61.14 451 SER A N 1
ATOM 3548 C CA . SER A 1 451 ? 46.754 57.284 14.561 1.00 62.82 451 SER A CA 1
ATOM 3549 C C . SER A 1 451 ? 46.125 58.434 13.744 1.00 62.14 451 SER A C 1
ATOM 3550 O O . SER A 1 451 ? 46.574 59.568 13.815 1.00 63.76 451 SER A O 1
ATOM 3553 N N . LEU A 1 452 ? 45.084 58.123 12.974 1.00 59.51 452 LEU A N 1
ATOM 3554 C CA . LEU A 1 452 ? 44.334 59.136 12.232 1.00 60.28 452 LEU A CA 1
ATOM 3555 C C . LEU A 1 452 ? 43.393 59.939 13.132 1.00 65.72 452 LEU A C 1
ATOM 3556 O O . LEU A 1 452 ? 43.458 61.170 13.145 1.00 67.64 452 LEU A O 1
ATOM 3561 N N . GLU A 1 453 ? 42.544 59.228 13.887 1.00 68.41 453 GLU A N 1
ATOM 3562 C CA . GLU A 1 453 ? 41.603 59.820 14.854 1.00 72.93 453 GLU A CA 1
ATOM 3563 C C . GLU A 1 453 ? 42.327 60.655 15.905 1.00 79.07 453 GLU A C 1
ATOM 3564 O O . GLU A 1 453 ? 41.714 61.513 16.540 1.00 82.68 453 GLU A O 1
ATOM 3570 N N . ASN A 1 454 ? 43.622 60.395 16.098 1.00 80.49 454 ASN A N 1
ATOM 3571 C CA . ASN A 1 454 ? 44.425 61.105 17.102 1.00 86.40 454 ASN A CA 1
ATOM 3572 C C . ASN A 1 454 ? 45.565 61.952 16.552 1.00 86.47 454 ASN A C 1
ATOM 3573 O O . ASN A 1 454 ? 45.922 62.967 17.148 1.00 90.63 454 ASN A O 1
#

B-factor: mean 37.49, std 16.87, range [14.11, 106.43]

Solvent-accessible surface area: 19971 Å² total; per-residue (Å²): 22,106,0,27,2,56,34,0,4,142,43,21,51,28,130,24,86,26,81,124,41,148,73,55,80,4,111,73,0,4,53,34,16,106,87,12,22,117,14,0,0,0,0,2,15,154,14,12,90,57,5,21,76,48,8,98,54,0,27,143,58,24,10,21,0,0,0,0,65,123,121,14,73,147,38,39,28,0,35,8,119,51,2,48,78,4,1,24,48,0,0,29,56,1,13,122,83,49,107,16,43,6,1,1,0,0,8,24,32,19,97,2,0,0,3,6,0,0,5,43,0,0,62,57,128,41,140,31,39,45,0,87,31,41,52,26,45,63,38,4,0,0,30,3,0,1,40,7,71,111,59,18,81,17,0,0,0,1,0,17,35,78,86,66,26,39,0,78,78,2,0,56,16,3,160,3,84,8,0,1,0,8,44,77,49,72,80,77,39,31,98,12,160,63,94,40,37,30,0,87,0,17,6,28,0,2,62,9,10,70,81,52,19,17,0,0,0,12,31,49,105,47,0,78,128,60,42,25,169,77,33,116,44,4,45,10,25,175,72,23,104,3,41,42,78,98,56,86,68,86,179,105,13,0,32,4,58,0,72,51,4,151,96,46,1,66,3,50,9,77,7,125,144,18,0,37,4,0,2,0,0,0,26,0,0,52,90,13,43,3,50,28,130,61,0,56,106,3,0,110,108,17,126,93,43,112,30,19,38,58,55,86,134,6,79,65,36,1,26,0,9,24,14,48,9,44,40,35,16,39,13,0,57,81,27,0,74,42,0,21,38,6,79,45,52,175,84,22,69,6,0,0,0,0,8,33,4,106,134,20,64,163,83,10,54,122,15,0,24,42,1,26,145,19,14,41,52,128,53,0,45,21,0,0,0,7,3,89,43,0,40,98,0,5,96,46,0,51,112,111,12,62,170,55,62,25,67,66,20,71,72,34,166,108,87,49,52,30,110,69,0,21,140,26,0,112,138,11,13,30,54,113,4,4,0,0,2,2,3,8,87,33,138,17,18,58,111,0,24,80,27,11,73,135

Secondary structure (DSSP, 8-state):
---BHHHHHHHHT-SS-GGGS--PBP--EESSGGG--TTPEE---BSSSBGGGGHHHHHHTT-SEEEESS--TTS-EEE-S-HHHHHHHHHHHHHHHH--EEEEE----SSS-HHHHHHHHHTTTS-EEE--TT--STTHHHHHHHTPPTT--EEEEE---SSTTHHHHHHHHH--SEEE------SS-TT--SHHHHHHHHHGGGTTSPTT-EEEEES-GGGGGG--SSSEEEEESTTSSB-EEEEEE-SS-EEEEETTSSS-EEESS-SHHHHHHHHHHHHHHHHTT--HHHHHHHHTT----S--S-EEE-TTS-EEEE--S--SHHHHHHHHHHHHHSPPPTT--EEEEEEPPP--GGGHHHHHHGGGGG--TTT-SEEEEEESTTHHHHHHHHHHS-TTSEEEEEB-SS-B-HHHHHHHHHHH--TT-EEEEESS--HHHHHHHHHHH-

Sequence (454 aa):
MKLTIHEIAQVVGAKNDISIFEDTQLEKAEFDSRLIGTGDLFVPLKGARDGHDFIETAFENGAAVTLSEKEVSNHPYILVDDVLTAFQSLASYYLEKTTVDVFAVVTGSNGKTTTTKDMLAHLLSTRYKTYKTQGNYNNEIGLPYTVLHMPEGTEKLVLEMGQDHLGDIHLLSELARRPKTAIVTLVGEAHLAFFKDRSEIAKGKMQIADGMASGSLLLAPADPIVEDYLPIDKKVVRFGQQGAELEITDLVERKDSLTFKANNFLEQQALDLPVTGKYNATNAMIASYVALQEGVSEEEQIRLAFQHLELTRNRTEWKKAANGADILSDVYNANPTAMKLILETFSAIPANEGGKKIAVLADMKELGDDQSVQLHNQMILSLSPDVLDIVIFYGEDIAQLAQLASQMFPIGHVYYFKKTEDQDQFEEDLVKQVKESLGAHDQILLKGSNSMNLAKLVESLEN

Organism: Streptococcus pneumoniae (strain ATCC BAA-255 / R6) (NCBI:txid171101)

Radius of gyration: 23.39 Å; Cα contacts (8 Å, |Δi|>4): 940; chains: 1; bounding box: 63×58×50 Å